Protein AF-A0AB34FYD5-F1 (afdb_monomer)

InterPro domains:
  IPR054497 Lytic polysaccharide monooxygenase AA14 [PF22810] (160-411)

Mean predicted aligned error: 16.13 Å

Foldseek 3Di:
DDPPVVVVVVLVVVQVVCVVVVHHDDSVVVVVVVVVVVVCPDVVNVVVVVVVCVVPDDDDQDPVNVVVDDLVNPPDDPVRVVVVVVCCVVPVPPVVCPPDPVVVVCVVVVVVVVSCCVNVVDDDDDDPPPPPPPPPDDPDDDDDQCLDLQFQDLVDNPLWHQQQLDFAAAAACCCQQQNVVGRSLPHGGPQPRAAEAEAQFKDKAFAASTSNQDCSHPNNPQHDQWRDSDDDDPFQFADDVVFDQSCNHPVSPPLSQQAGTLQQWQKKWKWWALDLRSVPDDQQRTWTFWIAGSDDTTRIDMAAGHNQDDWHPPSAIKMKIWWFGWHRDDGGIHIHMTGHTYPPHPHPWDFDGAAAFEQQQPPLVPTDFATHGGADPNYNYDGRYDDPPPGTNGQDVRRPHHHHGRHRRTD

Organism: NCBI:txid1247861

Solvent-accessible surface area (backbone atoms only — not comparable to full-atom values): 23026 Å² total; per-residue (Å²): 139,68,86,70,66,64,58,59,57,52,52,54,53,52,51,53,56,35,49,76,68,78,46,88,75,59,70,72,58,54,53,54,52,53,56,54,59,61,69,70,64,45,73,72,58,54,54,55,51,52,56,54,44,67,73,76,40,78,93,75,80,54,76,72,52,68,74,68,61,53,85,88,69,60,90,65,51,78,64,54,55,46,51,53,48,51,49,53,60,72,67,49,62,84,71,66,66,75,79,53,65,62,65,64,52,47,53,54,51,49,51,54,51,53,50,45,29,74,73,68,75,47,80,85,81,83,74,83,73,77,80,71,78,76,86,80,74,81,88,78,80,87,55,76,29,43,54,25,46,40,38,60,43,84,88,43,78,39,47,76,24,48,66,81,64,53,75,38,56,65,30,47,46,87,28,52,54,59,35,38,72,65,33,56,68,75,22,72,38,65,89,94,52,52,25,69,41,39,32,59,38,66,38,77,46,76,45,47,70,28,49,31,24,28,67,90,8,79,85,26,75,40,45,41,69,25,21,79,38,48,90,80,67,85,86,60,61,13,50,74,86,78,54,37,37,17,34,70,29,97,85,56,47,54,44,92,51,14,17,30,31,60,91,42,25,21,4,23,33,34,27,41,21,80,43,75,47,74,91,72,59,42,70,67,51,29,28,44,34,22,22,34,43,72,20,70,63,43,12,76,42,72,41,30,35,28,51,58,47,34,58,41,54,95,88,18,18,35,30,33,43,36,38,25,54,48,51,54,75,82,80,39,29,43,61,44,61,30,42,22,32,46,35,88,39,87,34,83,58,49,73,34,74,28,40,63,42,36,76,10,64,93,43,68,90,66,27,49,76,48,21,25,24,69,84,34,48,57,40,67,34,76,52,59,52,81,50,62,92,98,53,72,79,27,44,26,60,45,30,44,35,64,74,28,42,45,76,56,28,53,110

Radius of gyration: 25.4 Å; Cα contacts (8 Å, |Δi|>4): 748; chains: 1; bounding box: 56×54×81 Å

Nearest PDB structures (foldseek):
  5no7-assembly2_B  TM=8.628E-01  e=1.216E-22  Trametes cinnabarina
  6kxs-assembly1_P  TM=3.934E-01  e=2.647E-01  Homo sapiens
  1wkp-assembly1_A  TM=4.324E-01  e=1.587E+00  Arabidopsis thaliana

Sequence (411 aa):
MTEQDTSADNLVLLNAVLNARGVSISTARLHSLHARMQAEQSPENAAALQALIQRHFGPIIPCDVFARIKREDCGWSKYEARAYLEDFIQYFPRSYAISFPVEVWHERLIHCLLYLEQRLGVRFVWTKKDFTATAAAPPMPYRYSKDDLGGSDPNTDDQNTNLAVRPLYDLPKSKWWMQADRGCDKVPPPSGEFLELPAGKSFMTELANNRAFTSLSYGGSKTTEWQDGENRAFPWRGPGTPPGCLGDNPDKKGGELHTHSIETTGGTAWAISYETDLSKVSMDNLVVFSVRYYSPFFRETWYDVPADLPACPEEGCYCAWLWIPDGCGEPNMYMQNHRCKVTGSSSSKRLATPKAPVWCKDDPSKCVTGAKQMMAWHQAEGNNVDPPNGQTPTYNQRMGFMDGAQNDIFE

Structure (mmCIF, N/CA/C/O backbone):
data_AF-A0AB34FYD5-F1
#
_entry.id   AF-A0AB34FYD5-F1
#
loop_
_atom_site.group_PDB
_atom_site.id
_atom_site.type_symbol
_atom_site.label_atom_id
_atom_site.label_alt_id
_atom_site.label_comp_id
_atom_site.label_asym_id
_atom_site.label_entity_id
_atom_site.label_seq_id
_atom_site.pdbx_PDB_ins_code
_atom_site.Cartn_x
_atom_site.Cartn_y
_atom_site.Cartn_z
_atom_site.occupancy
_atom_site.B_iso_or_equiv
_atom_site.auth_seq_id
_atom_site.auth_comp_id
_atom_site.auth_asym_id
_atom_site.auth_atom_id
_atom_site.pdbx_PDB_model_num
ATOM 1 N N . MET A 1 1 ? -18.091 15.128 -60.074 1.00 34.25 1 MET A N 1
ATOM 2 C CA . MET A 1 1 ? -16.991 15.614 -59.219 1.00 34.25 1 MET A CA 1
ATOM 3 C C . MET A 1 1 ? -16.804 14.586 -58.129 1.00 34.25 1 MET A C 1
ATOM 5 O O . MET A 1 1 ? -17.753 14.296 -57.416 1.00 34.25 1 MET A O 1
ATOM 9 N N . THR A 1 2 ? -15.666 13.910 -58.158 1.00 26.97 2 THR A N 1
ATOM 10 C CA . THR A 1 2 ? -15.328 12.725 -57.362 1.00 26.97 2 THR A CA 1
ATOM 11 C C . THR A 1 2 ? -14.887 13.105 -55.942 1.00 26.97 2 THR A C 1
ATOM 13 O O . THR A 1 2 ? -14.356 14.191 -55.740 1.00 26.97 2 THR A O 1
ATOM 16 N N . GLU A 1 3 ? -15.066 12.188 -54.982 1.00 34.31 3 GLU A N 1
ATOM 17 C CA . GLU A 1 3 ? -14.756 12.266 -53.530 1.00 34.31 3 GLU A CA 1
ATOM 18 C C . GLU A 1 3 ? -13.337 12.739 -53.133 1.00 34.31 3 GLU A C 1
ATOM 20 O O . GLU A 1 3 ? -13.047 12.897 -51.948 1.00 34.31 3 GLU A O 1
ATOM 25 N N . GLN A 1 4 ? -12.445 12.998 -54.090 1.00 32.12 4 GLN A N 1
ATOM 26 C CA . GLN A 1 4 ? -11.102 13.517 -53.819 1.00 32.12 4 GLN A CA 1
ATOM 27 C C . GLN A 1 4 ? -11.070 15.023 -53.509 1.00 32.12 4 GLN A C 1
ATOM 29 O O . GLN A 1 4 ? -10.159 15.456 -52.808 1.00 32.12 4 GLN A O 1
ATOM 34 N N . ASP A 1 5 ? -12.061 15.813 -53.942 1.00 32.91 5 ASP A N 1
ATOM 35 C CA . ASP A 1 5 ? -12.032 17.276 -53.741 1.00 32.91 5 ASP A CA 1
ATOM 36 C C . ASP A 1 5 ? -12.323 17.707 -52.289 1.00 32.91 5 ASP A C 1
ATOM 38 O O . ASP A 1 5 ? -11.842 18.740 -51.837 1.00 32.91 5 ASP A O 1
ATOM 42 N N . THR A 1 6 ? -13.031 16.901 -51.489 1.00 40.03 6 THR A N 1
ATOM 43 C CA . THR A 1 6 ? -13.405 17.283 -50.110 1.00 40.03 6 THR A CA 1
ATOM 44 C C . THR A 1 6 ? -12.307 17.061 -49.065 1.00 40.03 6 THR A C 1
ATOM 46 O O . THR A 1 6 ? -12.408 17.564 -47.945 1.00 40.03 6 THR A O 1
ATOM 49 N N . SER A 1 7 ? -11.256 16.292 -49.374 1.00 45.84 7 SER A N 1
ATOM 50 C CA . SER A 1 7 ? -10.195 15.987 -48.399 1.00 45.84 7 SER A CA 1
ATOM 51 C C . SER A 1 7 ? -9.146 17.102 -48.316 1.00 45.84 7 SER A C 1
ATOM 53 O O . SER A 1 7 ? -8.616 17.361 -47.233 1.00 45.84 7 SER A O 1
ATOM 55 N N . ALA A 1 8 ? -8.876 17.782 -49.433 1.00 42.22 8 ALA A N 1
ATOM 56 C CA . ALA A 1 8 ? -7.938 18.898 -49.489 1.00 42.22 8 ALA A CA 1
ATOM 57 C C . ALA A 1 8 ? -8.492 20.125 -48.745 1.00 42.22 8 ALA A C 1
ATOM 59 O O . ALA A 1 8 ? -7.787 20.713 -47.924 1.00 42.22 8 ALA A O 1
ATOM 60 N N . ASP A 1 9 ? -9.777 20.434 -48.929 1.00 44.41 9 ASP A N 1
ATOM 61 C CA . ASP A 1 9 ? -10.437 21.580 -48.291 1.00 44.41 9 ASP A CA 1
ATOM 62 C C . ASP A 1 9 ? -10.517 21.449 -46.760 1.00 44.41 9 ASP A C 1
ATOM 64 O O . ASP A 1 9 ? -10.305 22.418 -46.028 1.00 44.41 9 ASP A O 1
ATOM 68 N N . ASN A 1 10 ? -10.724 20.232 -46.247 1.00 45.06 10 ASN A N 1
ATOM 69 C CA . ASN A 1 10 ? -10.756 19.970 -44.804 1.00 45.06 10 ASN A CA 1
ATOM 70 C C . ASN A 1 10 ? -9.372 20.085 -44.141 1.00 45.06 10 ASN A C 1
ATOM 72 O O . ASN A 1 10 ? -9.264 20.533 -42.997 1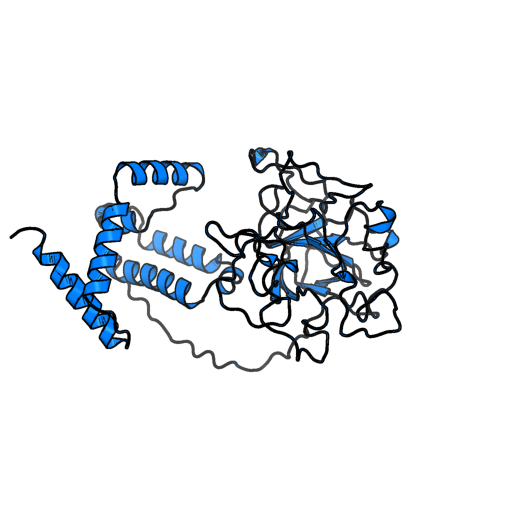.00 45.06 10 ASN A O 1
ATOM 76 N N . LEU A 1 11 ? -8.300 19.730 -44.856 1.00 45.28 11 LEU A N 1
ATOM 77 C CA . LEU A 1 11 ? -6.923 19.882 -44.376 1.00 45.28 11 LEU A CA 1
ATOM 78 C C . LEU A 1 11 ? -6.484 21.353 -44.349 1.00 45.28 11 LEU A C 1
ATOM 80 O O . LEU A 1 11 ? -5.773 21.765 -43.430 1.00 45.28 11 LEU A O 1
ATOM 84 N N . VAL A 1 12 ? -6.954 22.160 -45.305 1.00 48.34 12 VAL A N 1
ATOM 85 C CA . VAL A 1 12 ? -6.749 23.618 -45.331 1.00 48.34 12 VAL A CA 1
ATOM 86 C C . VAL A 1 12 ? -7.470 24.289 -44.157 1.00 48.34 12 VAL A C 1
ATOM 88 O O . VAL A 1 12 ? -6.876 25.123 -43.470 1.00 48.34 12 VAL A O 1
ATOM 91 N N . LEU A 1 13 ? -8.707 23.873 -43.861 1.00 45.53 13 LEU A N 1
ATOM 92 C CA . LEU A 1 13 ? -9.487 24.391 -42.734 1.00 45.53 13 LEU A CA 1
ATOM 93 C C . LEU A 1 13 ? -8.846 24.045 -41.379 1.00 45.53 13 LEU A C 1
ATOM 95 O O . LEU A 1 13 ? -8.730 24.901 -40.501 1.00 45.53 13 LEU A O 1
ATOM 99 N N . LEU A 1 14 ? -8.371 22.807 -41.221 1.00 43.72 14 LEU A N 1
ATOM 100 C CA . LEU A 1 14 ? -7.703 22.346 -40.003 1.00 43.72 14 LEU A CA 1
ATOM 101 C C . LEU A 1 14 ? -6.378 23.086 -39.767 1.00 43.72 14 LEU A C 1
ATOM 103 O O . LEU A 1 14 ? -6.086 23.499 -38.646 1.00 43.72 14 LEU A O 1
ATOM 107 N N . ASN A 1 15 ? -5.606 23.329 -40.828 1.00 45.09 15 ASN A N 1
ATOM 108 C CA . ASN A 1 15 ? -4.367 24.099 -40.746 1.00 45.09 15 ASN A CA 1
ATOM 109 C C . ASN A 1 15 ? -4.630 25.580 -40.394 1.00 45.09 15 ASN A C 1
ATOM 111 O O . ASN A 1 15 ? -3.877 26.182 -39.629 1.00 45.09 15 ASN A O 1
ATOM 115 N N . ALA A 1 16 ? -5.725 26.171 -40.884 1.00 47.16 16 ALA A N 1
ATOM 116 C CA . ALA A 1 16 ? -6.129 27.531 -40.518 1.00 47.16 16 ALA A CA 1
ATOM 117 C C . ALA A 1 16 ? -6.528 27.647 -39.032 1.00 47.16 16 ALA A C 1
ATOM 119 O O . ALA A 1 16 ? -6.150 28.609 -38.363 1.00 47.16 16 ALA A O 1
ATOM 120 N N . VAL A 1 17 ? -7.228 26.643 -38.491 1.00 42.78 17 VAL A N 1
ATOM 121 C CA . VAL A 1 17 ? -7.627 26.593 -37.072 1.00 42.78 17 VAL A CA 1
ATOM 122 C C . VAL A 1 17 ? -6.422 26.411 -36.142 1.00 42.78 17 VAL A C 1
ATOM 124 O O . VAL A 1 17 ? -6.363 27.047 -35.090 1.00 42.78 17 VAL A O 1
ATOM 127 N N . LEU A 1 18 ? -5.445 25.586 -36.527 1.00 42.12 18 LEU A N 1
ATOM 128 C CA . LEU A 1 18 ? -4.230 25.353 -35.737 1.00 42.12 18 LEU A CA 1
ATOM 129 C C . LEU A 1 18 ? -3.304 26.580 -35.729 1.00 42.12 18 LEU A C 1
ATOM 131 O O . LEU A 1 18 ? -2.821 26.975 -34.665 1.00 42.12 18 LEU A O 1
ATOM 135 N N . ASN A 1 19 ? -3.157 27.263 -36.869 1.00 45.25 19 ASN A N 1
ATOM 136 C CA . ASN A 1 19 ? -2.398 28.514 -36.947 1.00 45.25 19 ASN A CA 1
ATOM 137 C C . ASN A 1 19 ? -3.055 29.648 -36.143 1.00 45.25 19 ASN A C 1
ATOM 139 O O . ASN A 1 19 ? -2.356 30.393 -35.458 1.00 45.25 19 ASN A O 1
ATOM 143 N N . ALA A 1 20 ? -4.391 29.739 -36.134 1.00 41.22 20 ALA A N 1
ATOM 144 C CA . ALA A 1 20 ? -5.127 30.696 -35.297 1.00 41.22 20 ALA A CA 1
ATOM 145 C C . ALA A 1 20 ? -4.955 30.449 -33.783 1.00 41.22 20 ALA A C 1
ATOM 147 O O . ALA A 1 20 ? -5.287 31.314 -32.973 1.00 41.22 20 ALA A O 1
ATOM 148 N N . ARG A 1 21 ? -4.423 29.282 -33.397 1.00 37.41 21 ARG A N 1
ATOM 149 C CA . ARG A 1 21 ? -4.127 28.887 -32.012 1.00 37.41 21 ARG A CA 1
ATOM 150 C C . ARG A 1 21 ? -2.623 28.771 -31.724 1.00 37.41 21 ARG A C 1
ATOM 152 O O . ARG A 1 21 ? -2.246 28.224 -30.694 1.00 37.41 21 ARG A O 1
ATOM 159 N N . GLY A 1 22 ? -1.769 29.297 -32.607 1.00 34.38 22 GLY A N 1
ATOM 160 C CA . GLY A 1 22 ? -0.318 29.379 -32.398 1.00 34.38 22 GLY A CA 1
ATOM 161 C C . GLY A 1 22 ? 0.454 28.072 -32.617 1.00 34.38 22 GLY A C 1
ATOM 162 O O . GLY A 1 22 ? 1.620 27.991 -32.239 1.00 34.38 22 GLY A O 1
ATOM 163 N N . VAL A 1 23 ? -0.162 27.057 -33.232 1.00 36.12 23 VAL A N 1
ATOM 164 C CA . VAL A 1 23 ? 0.457 25.751 -33.500 1.00 36.12 23 VAL A CA 1
ATOM 165 C C . VAL A 1 23 ? 0.736 25.614 -34.999 1.00 36.12 23 VAL A C 1
ATOM 167 O O . VAL A 1 23 ? -0.193 25.597 -35.802 1.00 36.12 23 VAL A O 1
ATOM 170 N N . SER A 1 24 ? 2.012 25.488 -35.382 1.00 44.28 24 SER A N 1
ATOM 171 C CA . SER A 1 24 ? 2.432 25.320 -36.783 1.00 44.28 24 SER A CA 1
ATOM 172 C C . SER A 1 24 ? 2.838 23.871 -37.074 1.00 44.28 24 SER A C 1
ATOM 174 O O . SER A 1 24 ? 3.780 23.342 -36.481 1.00 44.28 24 SER A O 1
ATOM 176 N N . ILE A 1 25 ? 2.126 23.218 -37.998 1.00 47.00 25 ILE A N 1
ATOM 177 C CA . ILE A 1 25 ? 2.447 21.888 -38.538 1.00 47.00 25 ILE A CA 1
ATOM 178 C C . ILE A 1 25 ? 2.519 21.992 -40.062 1.00 47.00 25 ILE A C 1
ATOM 180 O O . ILE A 1 25 ? 1.654 22.593 -40.695 1.00 47.00 25 ILE A O 1
ATOM 184 N N . SER A 1 26 ? 3.540 21.388 -40.678 1.00 53.22 26 SER A N 1
ATOM 185 C CA . SER A 1 26 ? 3.671 21.411 -42.136 1.00 53.22 26 SER A CA 1
ATOM 186 C C . SER A 1 26 ? 2.617 20.530 -42.813 1.00 53.22 26 SER A C 1
ATOM 188 O O . SER A 1 26 ? 2.336 19.409 -42.379 1.00 53.22 26 SER A O 1
ATOM 190 N N . THR A 1 27 ? 2.076 21.004 -43.936 1.00 47.69 27 THR A N 1
ATOM 191 C CA . THR A 1 27 ? 1.059 20.295 -44.731 1.00 47.69 27 THR A CA 1
ATOM 192 C C . THR A 1 27 ? 1.522 18.889 -45.139 1.00 47.69 27 THR A C 1
ATOM 194 O O . THR A 1 27 ? 0.743 17.940 -45.112 1.00 47.69 27 THR A O 1
ATOM 197 N N . ALA A 1 28 ? 2.821 18.706 -45.404 1.00 47.41 28 ALA A N 1
ATOM 198 C CA . ALA A 1 28 ? 3.410 17.401 -45.714 1.00 47.41 28 ALA A CA 1
ATOM 199 C C . ALA A 1 28 ? 3.295 16.388 -44.553 1.00 47.41 28 ALA A C 1
ATOM 201 O O . ALA A 1 28 ? 3.091 15.194 -44.779 1.00 47.41 28 ALA A O 1
ATOM 202 N N . ARG A 1 29 ? 3.383 16.855 -43.300 1.00 46.22 29 ARG A N 1
ATOM 203 C CA . ARG A 1 29 ? 3.264 16.007 -42.105 1.00 46.22 29 ARG A CA 1
ATOM 204 C C . ARG A 1 29 ? 1.810 15.613 -41.832 1.00 46.22 29 ARG A C 1
ATOM 206 O O . ARG A 1 29 ? 1.558 14.482 -41.427 1.00 46.22 29 ARG A O 1
ATOM 213 N N . LEU A 1 30 ? 0.868 16.506 -42.134 1.00 42.97 30 LEU A N 1
ATOM 214 C CA . LEU A 1 30 ? -0.575 16.242 -42.091 1.00 42.97 30 LEU A CA 1
ATOM 215 C C . LEU A 1 30 ? -1.002 15.166 -43.105 1.00 42.97 30 LEU A C 1
ATOM 217 O O . LEU A 1 30 ? -1.727 14.240 -42.747 1.00 42.97 30 LEU A O 1
ATOM 221 N N . HIS A 1 31 ? -0.486 15.222 -44.336 1.00 44.72 31 HIS A N 1
ATOM 222 C CA . HIS A 1 31 ? -0.760 14.200 -45.356 1.00 44.72 31 HIS A CA 1
ATOM 223 C C . HIS A 1 31 ? -0.191 12.820 -44.982 1.00 44.72 31 HIS A C 1
ATOM 225 O O . HIS A 1 31 ? -0.845 11.801 -45.198 1.00 44.72 31 HIS A O 1
ATOM 231 N N . SER A 1 32 ? 1.000 12.777 -44.372 1.00 44.25 32 SER A N 1
ATOM 232 C CA . SER A 1 32 ? 1.620 11.531 -43.892 1.00 44.25 32 SER A CA 1
ATOM 233 C C . SER A 1 32 ? 0.817 10.866 -42.765 1.00 44.25 32 SER A C 1
ATOM 235 O O . SER A 1 32 ? 0.630 9.648 -42.772 1.00 44.25 32 SER A O 1
ATOM 237 N N . LEU A 1 33 ? 0.277 11.659 -41.831 1.00 41.69 33 LEU A N 1
ATOM 238 C CA . LEU A 1 33 ? -0.601 11.151 -40.772 1.00 41.69 33 LEU A CA 1
ATOM 239 C C . LEU A 1 33 ? -1.900 10.572 -41.345 1.00 41.69 33 LEU A C 1
ATOM 241 O O . LEU A 1 33 ? -2.316 9.485 -40.955 1.00 41.69 33 LEU A O 1
ATOM 245 N N . HIS A 1 34 ? -2.504 11.273 -42.308 1.00 43.03 34 HIS A N 1
ATOM 246 C CA . HIS A 1 34 ? -3.742 10.835 -42.948 1.00 43.03 34 HIS A CA 1
ATOM 247 C C . HIS A 1 34 ? -3.567 9.503 -43.696 1.00 43.03 34 HIS A C 1
ATOM 249 O O . HIS A 1 34 ? -4.394 8.604 -43.562 1.00 43.03 34 HIS A O 1
ATOM 255 N N . ALA A 1 35 ? -2.456 9.337 -44.420 1.00 46.81 35 ALA A N 1
ATOM 256 C CA . ALA A 1 35 ? -2.142 8.096 -45.128 1.00 46.81 35 ALA A CA 1
ATOM 257 C C . ALA A 1 35 ? -1.938 6.898 -44.179 1.00 46.81 35 ALA A C 1
ATOM 259 O O . ALA A 1 35 ? -2.352 5.785 -44.495 1.00 46.81 35 ALA A O 1
ATOM 260 N N . ARG A 1 36 ? -1.349 7.122 -42.994 1.00 46.72 36 ARG A N 1
ATOM 261 C CA . ARG A 1 36 ? -1.182 6.080 -41.964 1.00 46.72 36 ARG A CA 1
ATOM 262 C C . ARG A 1 36 ? -2.511 5.650 -41.348 1.00 46.72 36 ARG A C 1
ATOM 264 O O . ARG A 1 36 ? -2.742 4.459 -41.187 1.00 46.72 36 ARG A O 1
ATOM 271 N N . MET A 1 37 ? -3.405 6.603 -41.089 1.00 39.12 37 MET A N 1
ATOM 272 C CA . MET A 1 37 ? -4.732 6.312 -40.540 1.00 39.12 37 MET A CA 1
ATOM 273 C C . MET A 1 37 ? -5.608 5.501 -41.502 1.00 39.12 37 MET A C 1
ATOM 275 O O . MET A 1 37 ? -6.388 4.668 -41.054 1.00 39.12 37 MET A O 1
ATOM 279 N N . GLN A 1 38 ? -5.478 5.705 -42.817 1.00 41.97 38 GLN A N 1
ATOM 280 C CA . GLN A 1 38 ? -6.211 4.891 -43.794 1.00 41.97 38 GLN A CA 1
ATOM 281 C C . GLN A 1 38 ? -5.659 3.463 -43.916 1.00 41.97 38 GLN A C 1
ATOM 283 O O . GLN A 1 38 ? -6.426 2.535 -44.155 1.00 41.97 38 GLN A O 1
ATOM 288 N N . ALA A 1 39 ? -4.354 3.264 -43.704 1.00 44.41 39 ALA A N 1
ATOM 289 C CA . ALA A 1 39 ? -3.731 1.940 -43.748 1.00 44.41 39 ALA A CA 1
ATOM 290 C C . ALA A 1 39 ? -4.146 1.029 -42.572 1.00 44.41 39 ALA A C 1
ATOM 292 O O . ALA A 1 39 ? -4.156 -0.192 -42.717 1.00 44.41 39 ALA A O 1
ATOM 293 N N . GLU A 1 40 ? -4.525 1.603 -41.426 1.00 43.66 40 GLU A N 1
ATOM 294 C CA . GLU A 1 40 ? -4.969 0.859 -40.234 1.00 43.66 40 GLU A CA 1
ATOM 295 C C . GLU A 1 40 ? -6.457 0.447 -40.279 1.00 43.66 40 GLU A C 1
ATOM 297 O O . GLU A 1 40 ? -6.886 -0.397 -39.496 1.00 43.66 40 GLU A O 1
ATOM 302 N N . GLN A 1 41 ? -7.243 0.961 -41.234 1.00 39.62 41 GLN A N 1
ATOM 303 C CA . GLN A 1 41 ? -8.678 0.671 -41.401 1.00 39.62 41 GLN A CA 1
ATOM 304 C C . GLN A 1 41 ? -8.977 -0.565 -42.277 1.00 39.62 41 GLN A C 1
ATOM 306 O O . GLN A 1 41 ? -9.971 -0.585 -43.008 1.00 39.62 41 GLN A O 1
ATOM 311 N N . SER A 1 42 ? -8.151 -1.618 -42.233 1.00 44.38 42 SER A N 1
ATOM 312 C CA . SER A 1 42 ? -8.496 -2.857 -42.948 1.00 44.38 42 SER A CA 1
ATOM 313 C C . SER A 1 42 ? -9.754 -3.506 -42.316 1.00 44.38 42 SER A C 1
ATOM 315 O O . SER A 1 42 ? -9.832 -3.614 -41.085 1.00 44.38 42 SER A O 1
ATOM 317 N N . PRO A 1 43 ? -10.751 -3.946 -43.114 1.00 45.50 43 PRO A N 1
ATOM 318 C CA . PRO A 1 43 ? -12.009 -4.505 -42.598 1.00 45.50 43 PRO A CA 1
ATOM 319 C C . PRO A 1 43 ? -11.833 -5.736 -41.695 1.00 45.50 43 PRO A C 1
ATOM 321 O O . PRO A 1 43 ? -12.645 -5.963 -40.799 1.00 45.50 43 PRO A O 1
ATOM 324 N N . GLU A 1 44 ? -10.765 -6.511 -41.901 1.00 43.41 44 GLU A N 1
ATOM 325 C CA . GLU A 1 44 ? -10.454 -7.708 -41.109 1.00 43.41 44 GLU A CA 1
ATOM 326 C C . GLU A 1 44 ? -10.004 -7.361 -39.678 1.00 43.41 44 GLU A C 1
ATOM 328 O O . GLU A 1 44 ? -10.375 -8.053 -38.729 1.00 43.41 44 GLU A O 1
ATOM 333 N N . ASN A 1 45 ? -9.293 -6.243 -39.491 1.00 44.47 45 ASN A N 1
ATOM 334 C CA . ASN A 1 45 ? -8.819 -5.802 -38.174 1.00 44.47 45 ASN A CA 1
ATOM 335 C C . ASN A 1 45 ? -9.934 -5.160 -37.333 1.00 44.47 45 ASN A C 1
ATOM 337 O O . ASN A 1 45 ? -9.973 -5.330 -36.113 1.00 44.47 45 ASN A O 1
ATOM 341 N N . ALA A 1 46 ? -10.876 -4.470 -37.982 1.00 42.47 46 ALA A N 1
ATOM 342 C CA . ALA A 1 46 ? -12.019 -3.852 -37.313 1.00 42.47 46 ALA A CA 1
ATOM 343 C C . ALA A 1 46 ? -12.969 -4.901 -36.701 1.00 42.47 46 ALA A C 1
ATOM 345 O O . ALA A 1 46 ? -13.420 -4.741 -35.568 1.00 42.47 46 ALA A O 1
ATOM 346 N N . ALA A 1 47 ? -13.215 -6.011 -37.407 1.00 42.97 47 ALA A N 1
ATOM 347 C CA . ALA A 1 47 ? -14.082 -7.087 -36.924 1.00 42.97 47 ALA A CA 1
ATOM 348 C C . ALA A 1 47 ? -13.472 -7.856 -35.736 1.00 42.97 47 ALA A C 1
ATOM 350 O O . ALA A 1 47 ? -14.175 -8.173 -34.774 1.00 42.97 47 ALA A O 1
ATOM 351 N N . ALA A 1 48 ? -12.158 -8.109 -35.764 1.00 41.31 48 ALA A N 1
ATOM 352 C CA . ALA A 1 48 ? -11.446 -8.774 -34.672 1.00 41.31 48 ALA A CA 1
ATOM 353 C C . ALA A 1 48 ? -11.419 -7.918 -33.392 1.00 41.31 48 ALA A C 1
ATOM 355 O O . ALA A 1 48 ? -11.638 -8.432 -32.294 1.00 41.31 48 ALA A O 1
ATOM 356 N N . LEU A 1 49 ? -11.226 -6.604 -33.537 1.00 38.00 49 LEU A N 1
ATOM 357 C CA . LEU A 1 49 ? -11.253 -5.655 -32.424 1.00 38.00 49 LEU A CA 1
ATOM 358 C C . LEU A 1 49 ? -12.663 -5.514 -31.827 1.00 38.00 49 LEU A C 1
ATOM 360 O O . LEU A 1 49 ? -12.825 -5.507 -30.608 1.00 38.00 49 LEU A O 1
ATOM 364 N N . GLN A 1 50 ? -13.695 -5.480 -32.672 1.00 38.66 50 GLN A N 1
ATOM 365 C CA . GLN A 1 50 ? -15.090 -5.377 -32.239 1.00 38.66 50 GLN A CA 1
ATOM 366 C C . GLN A 1 50 ? -15.568 -6.628 -31.481 1.00 38.66 50 GLN A C 1
ATOM 368 O O . GLN A 1 50 ? -16.275 -6.505 -30.479 1.00 38.66 50 GLN A O 1
ATOM 373 N N . ALA A 1 51 ? -15.121 -7.820 -31.889 1.00 40.22 51 ALA A N 1
ATOM 374 C CA . ALA A 1 51 ? -15.387 -9.070 -31.174 1.00 40.22 51 ALA A CA 1
ATOM 375 C C . ALA A 1 51 ? -14.663 -9.145 -29.814 1.00 40.22 51 ALA A C 1
ATOM 377 O O . ALA A 1 51 ? -15.207 -9.690 -28.853 1.00 40.22 51 ALA A O 1
ATOM 378 N N . LEU A 1 52 ? -13.459 -8.571 -29.710 1.00 35.50 52 LEU A N 1
ATOM 379 C CA . LEU A 1 52 ? -12.697 -8.507 -28.459 1.00 35.50 52 LEU A CA 1
ATOM 380 C C . LEU A 1 52 ? -13.355 -7.558 -27.441 1.00 35.50 52 LEU A C 1
ATOM 382 O O . LEU A 1 52 ? -13.436 -7.872 -26.254 1.00 35.50 52 LEU A O 1
ATOM 386 N N . ILE A 1 53 ? -13.874 -6.423 -27.919 1.00 33.69 53 ILE A N 1
ATOM 387 C CA . ILE A 1 53 ? -14.529 -5.399 -27.094 1.00 33.69 53 ILE A CA 1
ATOM 388 C C . ILE A 1 53 ? -15.872 -5.905 -26.556 1.00 33.69 53 ILE A C 1
ATOM 390 O O . ILE A 1 53 ? -16.106 -5.812 -25.354 1.00 33.69 53 ILE A O 1
ATOM 394 N N . GLN A 1 54 ? -16.714 -6.522 -27.396 1.00 35.81 54 GLN A N 1
ATOM 395 C CA . GLN A 1 54 ? -18.008 -7.075 -26.959 1.00 35.81 54 GLN A CA 1
ATOM 396 C C . GLN A 1 54 ? -17.877 -8.226 -25.950 1.00 35.81 54 GLN A C 1
ATOM 398 O O . GLN A 1 54 ? -18.807 -8.485 -25.189 1.00 35.81 54 GLN A O 1
ATOM 403 N N . ARG A 1 55 ? -16.737 -8.927 -25.937 1.00 34.94 55 ARG A N 1
ATOM 404 C CA . ARG A 1 55 ? -16.491 -10.065 -25.042 1.00 34.94 55 ARG A CA 1
ATOM 405 C C . ARG A 1 55 ? -16.039 -9.652 -23.638 1.00 34.94 55 ARG A C 1
ATOM 407 O O . ARG A 1 55 ? -16.236 -10.424 -22.705 1.00 34.94 55 ARG A O 1
ATOM 414 N N . HIS A 1 56 ? -15.446 -8.467 -23.486 1.00 32.06 56 HIS A N 1
ATOM 415 C CA . HIS A 1 56 ? -14.843 -8.023 -22.222 1.00 32.06 56 HIS A CA 1
ATOM 416 C C . HIS A 1 56 ? -15.492 -6.778 -21.615 1.00 32.06 56 HIS A C 1
ATOM 418 O O . HIS A 1 56 ? -15.334 -6.538 -20.420 1.00 32.06 56 HIS A O 1
ATOM 424 N N . PHE A 1 57 ? -16.251 -6.014 -22.398 1.00 29.14 57 PHE A N 1
ATOM 425 C CA . PHE A 1 57 ? -16.875 -4.780 -21.949 1.00 29.14 57 PHE A CA 1
ATOM 426 C C . PHE A 1 57 ? -18.326 -4.737 -22.452 1.00 29.14 57 PHE A C 1
ATOM 428 O O . PHE A 1 57 ? -18.582 -4.914 -23.643 1.00 29.14 57 PHE A O 1
ATOM 435 N N . GLY A 1 58 ? -19.295 -4.505 -21.554 1.00 28.69 58 GLY A N 1
ATOM 436 C CA . GLY A 1 58 ? -20.662 -4.118 -21.952 1.00 28.69 58 GLY A CA 1
ATOM 437 C C . GLY A 1 58 ? -20.631 -2.896 -22.889 1.00 28.69 58 GLY A C 1
ATOM 438 O O . GLY A 1 58 ? -19.589 -2.253 -22.978 1.00 28.69 58 GLY A O 1
ATOM 439 N N . PRO A 1 59 ? -21.712 -2.568 -23.624 1.00 29.25 59 PRO A N 1
ATOM 440 C CA . PRO A 1 59 ? -21.629 -1.850 -24.898 1.00 29.25 59 PRO A CA 1
ATOM 441 C C . PRO A 1 59 ? -20.944 -0.479 -24.774 1.00 29.25 59 PRO A C 1
ATOM 443 O O . PRO A 1 59 ? -21.568 0.530 -24.458 1.00 29.25 59 PRO A O 1
ATOM 446 N N . ILE A 1 60 ? -19.647 -0.452 -25.079 1.00 33.41 60 ILE A N 1
ATOM 447 C CA . ILE A 1 60 ? -18.870 0.754 -25.344 1.00 33.41 60 ILE A CA 1
ATOM 448 C C . ILE A 1 60 ? -19.097 1.071 -26.819 1.00 33.41 60 ILE A C 1
ATOM 450 O O . ILE A 1 60 ? -18.720 0.284 -27.686 1.00 33.41 60 ILE A O 1
ATOM 454 N N . ILE A 1 61 ? -19.750 2.196 -27.107 1.00 32.22 61 ILE A N 1
ATOM 455 C CA . ILE A 1 61 ? -19.984 2.668 -28.475 1.00 32.22 61 ILE A CA 1
ATOM 456 C C . ILE A 1 61 ? -18.714 3.402 -28.947 1.00 32.22 61 ILE A C 1
ATOM 458 O O . ILE A 1 61 ? -18.371 4.433 -28.365 1.00 32.22 61 ILE A O 1
ATOM 462 N N . PRO A 1 62 ? -17.999 2.909 -29.974 1.00 31.83 62 PRO A N 1
ATOM 463 C CA . PRO A 1 62 ? -16.812 3.571 -30.515 1.00 31.83 62 PRO A CA 1
ATOM 464 C C . PRO A 1 62 ? -17.119 4.973 -31.084 1.00 31.83 62 PRO A C 1
ATOM 466 O O . PRO A 1 62 ? -18.202 5.213 -31.623 1.00 31.83 62 PRO A O 1
ATOM 469 N N . CYS A 1 63 ? -16.171 5.915 -31.008 1.00 34.16 63 CYS A N 1
ATOM 470 C CA . CYS A 1 63 ? -16.340 7.301 -31.491 1.00 34.16 63 CYS A CA 1
ATOM 471 C C . CYS A 1 63 ? -16.673 7.403 -32.996 1.00 34.16 63 CYS A C 1
ATOM 473 O O . CYS A 1 63 ? -17.326 8.343 -33.442 1.00 34.16 63 CYS A O 1
ATOM 475 N N . ASP A 1 64 ? -16.256 6.421 -33.785 1.00 35.16 64 ASP A N 1
ATOM 476 C CA . ASP A 1 64 ? -16.550 6.250 -35.208 1.00 35.16 64 ASP A CA 1
ATOM 477 C C . ASP A 1 64 ? -17.970 5.717 -35.476 1.00 35.16 64 ASP A C 1
ATOM 479 O O . ASP A 1 64 ? -18.530 5.970 -36.547 1.00 35.16 64 ASP A O 1
ATOM 483 N N . VAL A 1 65 ? -18.609 5.086 -34.483 1.00 33.66 65 VAL A N 1
ATOM 484 C CA . VAL A 1 65 ? -20.040 4.747 -34.518 1.00 33.66 65 VAL A CA 1
ATOM 485 C C . VAL A 1 65 ? -20.896 6.000 -34.284 1.00 33.66 65 VAL A C 1
ATOM 487 O O . VAL A 1 65 ? -21.875 6.204 -35.001 1.00 33.66 65 VAL A O 1
ATOM 490 N N . PHE A 1 66 ? -20.477 6.930 -33.414 1.00 34.22 66 PHE A N 1
ATOM 491 C CA . PHE A 1 66 ? -21.157 8.229 -33.224 1.00 34.22 66 PHE A CA 1
ATOM 492 C C . PHE A 1 66 ? -21.177 9.120 -34.477 1.00 34.22 66 PHE A C 1
ATOM 494 O O . PHE A 1 66 ? -22.076 9.953 -34.633 1.00 34.22 66 PHE A O 1
ATOM 501 N N . ALA A 1 67 ? -20.216 8.941 -35.386 1.00 35.81 67 ALA A N 1
ATOM 502 C CA . ALA A 1 67 ? -20.172 9.651 -36.663 1.00 35.81 67 ALA A CA 1
ATOM 503 C C . ALA A 1 67 ? -21.169 9.097 -37.704 1.00 35.81 67 ALA A C 1
ATOM 505 O O . ALA A 1 67 ? -21.475 9.787 -38.676 1.00 35.81 67 ALA A O 1
ATOM 506 N N . ARG A 1 68 ? -21.684 7.872 -37.507 1.00 35.94 68 ARG A N 1
ATOM 507 C CA . ARG A 1 68 ? -22.555 7.159 -38.463 1.00 35.94 68 ARG A CA 1
ATOM 508 C C . ARG A 1 68 ? -24.021 7.048 -38.028 1.00 35.94 68 ARG A C 1
ATOM 510 O O . ARG A 1 68 ? -24.859 6.726 -38.865 1.00 35.94 68 ARG A O 1
ATOM 517 N N . ILE A 1 69 ? -24.338 7.337 -36.766 1.00 35.06 69 ILE A N 1
ATOM 518 C CA . ILE A 1 69 ? -25.713 7.346 -36.238 1.00 35.06 69 ILE A CA 1
ATOM 519 C C . ILE A 1 69 ? -26.464 8.567 -36.796 1.00 35.06 69 ILE A C 1
ATOM 521 O O . ILE A 1 69 ? -26.059 9.716 -36.583 1.00 35.06 69 ILE A O 1
ATOM 525 N N . LYS A 1 70 ? -27.559 8.337 -37.531 1.00 39.19 70 LYS A N 1
ATOM 526 C CA . LYS A 1 70 ? -28.439 9.415 -38.003 1.00 39.19 70 LYS A CA 1
ATOM 527 C C . LYS A 1 70 ? -29.368 9.854 -36.870 1.00 39.19 70 LYS A C 1
ATOM 529 O O . LYS A 1 70 ? -29.615 9.118 -35.922 1.00 39.19 70 LYS A O 1
ATOM 534 N N . ARG A 1 71 ? -29.903 11.078 -36.958 1.00 37.59 71 ARG A N 1
ATOM 535 C CA . ARG A 1 71 ? -30.766 11.688 -35.921 1.00 37.59 71 ARG A CA 1
ATOM 536 C C . ARG A 1 71 ? -31.982 10.822 -35.562 1.00 37.59 71 ARG A C 1
ATOM 538 O O . ARG A 1 71 ? -32.470 10.905 -34.443 1.00 37.59 71 ARG A O 1
ATOM 545 N N . GLU A 1 72 ? -32.446 10.021 -36.511 1.00 40.97 72 GLU A N 1
ATOM 546 C CA . GLU A 1 72 ? -33.577 9.103 -36.372 1.00 40.97 72 GLU A CA 1
ATOM 547 C C . GLU A 1 72 ? -33.250 7.769 -35.671 1.00 40.97 72 GLU A C 1
ATOM 549 O O . GLU A 1 72 ? -34.176 7.081 -35.254 1.00 40.97 72 GLU A O 1
ATOM 554 N N . ASP A 1 73 ? -31.970 7.447 -35.448 1.00 39.88 73 ASP A N 1
ATOM 555 C CA . ASP A 1 73 ? -31.526 6.188 -34.822 1.00 39.88 73 ASP A CA 1
ATOM 556 C C . ASP A 1 73 ? -31.230 6.325 -33.309 1.00 39.88 73 ASP A C 1
ATOM 558 O O . ASP A 1 73 ? -31.001 5.334 -32.613 1.00 39.88 73 ASP A O 1
ATOM 562 N N . CYS A 1 74 ? -31.245 7.548 -32.765 1.00 40.84 74 CYS A N 1
ATOM 563 C CA . CYS A 1 74 ? -31.119 7.794 -31.325 1.00 40.84 74 CYS A CA 1
ATOM 564 C C . CYS A 1 74 ? -32.485 7.643 -30.641 1.00 40.84 74 CYS A C 1
ATOM 566 O O . CYS A 1 74 ? -33.269 8.587 -30.588 1.00 40.84 74 CYS A O 1
ATOM 568 N N . GLY A 1 75 ? -32.753 6.469 -30.066 1.00 39.16 75 GLY A N 1
ATOM 569 C CA . GLY A 1 75 ? -33.993 6.179 -29.331 1.00 39.16 75 GLY A CA 1
ATOM 570 C C . GLY A 1 75 ? -34.132 6.862 -27.964 1.00 39.16 75 GLY A C 1
ATOM 571 O O . GLY A 1 75 ? -35.064 6.546 -27.235 1.00 39.16 75 GLY A O 1
ATOM 572 N N . TRP A 1 76 ? -33.209 7.750 -27.581 1.00 36.66 76 TRP A N 1
ATOM 573 C CA . TRP A 1 76 ? -33.236 8.429 -26.284 1.00 36.66 76 TRP A CA 1
ATOM 574 C C . TRP A 1 76 ? -33.912 9.790 -26.415 1.00 36.66 76 TRP A C 1
ATOM 576 O O . TRP A 1 76 ? -33.511 10.639 -27.215 1.00 36.66 76 TRP A O 1
ATOM 586 N N . SER A 1 77 ? -34.921 10.030 -25.587 1.00 44.47 77 SER A N 1
ATOM 587 C CA . SER A 1 77 ? -35.510 11.350 -25.428 1.00 44.47 77 SER A CA 1
ATOM 588 C C . SER A 1 77 ? -34.508 12.326 -24.801 1.00 44.47 77 SER A C 1
ATOM 590 O O . SER A 1 77 ? -33.570 11.957 -24.090 1.00 44.47 77 SER A O 1
ATOM 592 N N . LYS A 1 78 ? -34.745 13.628 -25.004 1.00 41.34 78 LYS A N 1
ATOM 593 C CA . LYS A 1 78 ? -33.960 14.709 -24.381 1.00 41.34 78 LYS A CA 1
ATOM 594 C C . LYS A 1 78 ? -33.895 14.590 -22.849 1.00 41.34 78 LYS A C 1
ATOM 596 O O . LYS A 1 78 ? -32.935 15.060 -22.247 1.00 41.34 78 LYS A O 1
ATOM 601 N N . TYR A 1 79 ? -34.911 13.988 -22.230 1.00 42.69 79 TYR A N 1
ATOM 602 C CA . TYR A 1 79 ? -34.971 13.773 -20.786 1.00 42.69 79 TYR A CA 1
ATOM 603 C C . TYR A 1 79 ? -34.084 12.605 -20.339 1.00 42.69 79 TYR A C 1
ATOM 605 O O . TYR A 1 79 ? -33.380 12.738 -19.346 1.00 42.69 79 TYR A O 1
ATOM 613 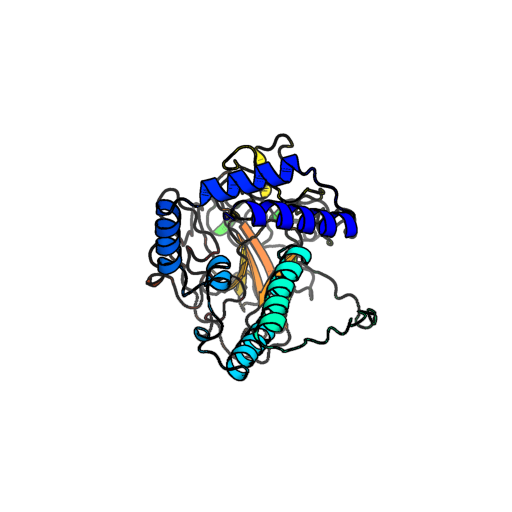N N . GLU A 1 80 ? -34.045 11.511 -21.100 1.00 42.94 80 GLU A N 1
ATOM 614 C CA . GLU A 1 80 ? -33.214 10.335 -20.796 1.00 42.94 80 GLU A CA 1
ATOM 615 C C . GLU A 1 80 ? -31.723 10.628 -20.983 1.00 42.94 80 GLU A C 1
ATOM 617 O O . GLU A 1 80 ? -30.916 10.290 -20.123 1.00 42.94 80 GLU A O 1
ATOM 622 N N . ALA A 1 81 ? -31.355 11.354 -22.044 1.00 42.84 81 ALA A N 1
ATOM 623 C CA . ALA A 1 81 ? -29.972 11.790 -22.245 1.00 42.84 81 ALA A CA 1
ATOM 624 C C . ALA A 1 81 ? -29.498 12.745 -21.136 1.00 42.84 81 ALA A C 1
ATOM 626 O O . ALA A 1 81 ? -28.348 12.683 -20.702 1.00 42.84 81 ALA A O 1
ATOM 627 N N . ARG A 1 82 ? -30.392 13.620 -20.655 1.00 43.34 82 ARG A N 1
ATOM 628 C CA . ARG A 1 82 ? -30.104 14.534 -19.548 1.00 43.34 82 ARG A CA 1
ATOM 629 C C . ARG A 1 82 ? -29.966 13.792 -18.221 1.00 43.34 82 ARG A C 1
ATOM 631 O O . ARG A 1 82 ? -29.005 14.056 -17.513 1.00 43.34 82 ARG A O 1
ATOM 638 N N . ALA A 1 83 ? -30.870 12.862 -17.919 1.00 45.47 83 ALA A N 1
ATOM 639 C CA . ALA A 1 83 ? -30.803 12.049 -16.709 1.00 45.47 83 ALA A CA 1
ATOM 640 C C . ALA A 1 83 ? -29.529 11.194 -16.682 1.00 45.47 83 ALA A C 1
ATOM 642 O O . ALA A 1 83 ? -28.843 11.180 -15.672 1.00 45.47 83 ALA A O 1
ATOM 643 N N . TYR A 1 84 ? -29.150 10.579 -17.808 1.00 45.16 84 TYR A N 1
ATOM 644 C CA . TYR A 1 84 ? -27.897 9.830 -17.925 1.00 45.16 84 TYR A CA 1
ATOM 645 C C . TYR A 1 84 ? -26.660 10.712 -17.696 1.00 45.16 84 TYR A C 1
ATOM 647 O O . TYR A 1 84 ? -25.726 10.291 -17.029 1.00 45.16 84 TYR A O 1
ATOM 655 N N . LEU A 1 85 ? -26.645 11.947 -18.211 1.00 43.88 85 LEU A N 1
ATOM 656 C CA . LEU A 1 85 ? -25.542 12.891 -17.985 1.00 43.88 85 LEU A CA 1
ATOM 657 C C . LEU A 1 85 ? -25.500 13.420 -16.549 1.00 43.88 85 LEU A C 1
ATOM 659 O O . LEU A 1 85 ? -24.416 13.564 -15.996 1.00 43.88 85 LEU A O 1
ATOM 663 N N . GLU A 1 86 ? -26.652 13.724 -15.954 1.00 44.09 86 GLU A N 1
ATOM 664 C CA . GLU A 1 86 ? -26.743 14.163 -14.559 1.00 44.09 86 GLU A CA 1
ATOM 665 C C . GLU A 1 86 ? -26.304 13.034 -13.612 1.00 44.09 86 GLU A C 1
ATOM 667 O O . GLU A 1 86 ? -25.503 13.293 -12.719 1.00 44.09 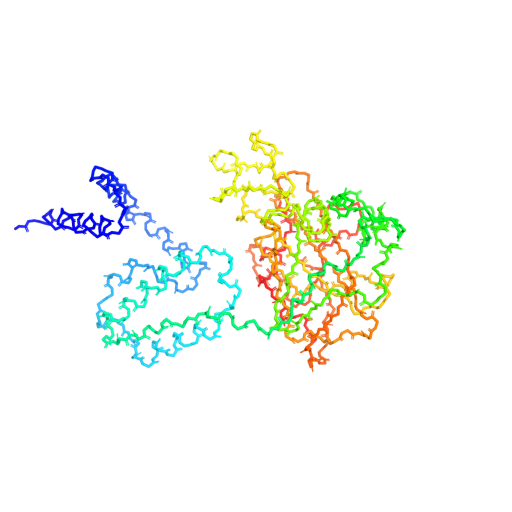86 GLU A O 1
ATOM 672 N N . ASP A 1 87 ? -26.692 11.785 -13.883 1.00 43.28 87 ASP A N 1
ATOM 673 C CA . ASP A 1 87 ? -26.250 10.587 -13.156 1.00 43.28 87 ASP A CA 1
ATOM 674 C C . ASP A 1 87 ? -24.745 10.325 -13.360 1.00 43.28 87 ASP A C 1
ATOM 676 O O . ASP A 1 87 ? -23.995 10.152 -12.400 1.00 43.28 87 ASP A O 1
ATOM 680 N N . PHE A 1 88 ? -24.253 10.431 -14.600 1.00 42.28 88 PHE A N 1
ATOM 681 C CA . PHE A 1 88 ? -22.831 10.293 -14.930 1.00 42.28 88 PHE A CA 1
ATOM 682 C C . PHE A 1 88 ? -21.961 11.359 -14.252 1.00 42.28 88 PHE A C 1
ATOM 684 O O . PHE A 1 88 ? -20.860 11.048 -13.817 1.00 42.28 88 PHE A O 1
ATOM 691 N N . ILE A 1 89 ? -22.441 12.603 -14.130 1.00 44.38 89 ILE A N 1
ATOM 692 C CA . ILE A 1 89 ? -21.740 13.707 -13.451 1.00 44.38 89 ILE A CA 1
ATOM 693 C C . ILE A 1 89 ? -21.838 13.577 -11.923 1.00 44.38 89 ILE A C 1
ATOM 695 O O . ILE A 1 89 ? -20.879 13.898 -11.221 1.00 44.38 89 ILE A O 1
ATOM 699 N N . GLN A 1 90 ? -22.976 13.121 -11.395 1.00 38.38 90 GLN A N 1
ATOM 700 C CA . GLN A 1 90 ? -23.232 13.010 -9.956 1.00 38.38 90 GLN A CA 1
ATOM 701 C C . GLN A 1 90 ? -22.533 11.797 -9.323 1.00 38.38 90 GLN A C 1
ATOM 703 O O . GLN A 1 90 ? -22.098 11.887 -8.174 1.00 38.38 90 GLN A O 1
ATOM 708 N N . TYR A 1 91 ? -22.365 10.710 -10.081 1.00 37.12 91 TYR A N 1
ATOM 709 C CA . TYR A 1 91 ? -21.633 9.507 -9.674 1.00 37.12 91 TYR A CA 1
ATOM 710 C C . TYR A 1 91 ? -20.203 9.440 -10.216 1.00 37.12 91 TYR A C 1
ATOM 712 O O . TYR A 1 91 ? -19.501 8.475 -9.916 1.00 37.12 91 TYR A O 1
ATOM 720 N N . PHE A 1 92 ? -19.734 10.458 -10.953 1.00 37.38 92 PHE A N 1
ATOM 721 C CA . PHE A 1 92 ? -18.322 10.544 -11.316 1.00 37.38 92 PHE A CA 1
ATOM 722 C C . PHE A 1 92 ? -17.495 10.717 -10.036 1.00 37.38 92 PHE A C 1
ATOM 724 O O . PHE A 1 92 ? -17.621 11.744 -9.354 1.00 37.38 92 PHE A O 1
ATOM 731 N N . PRO A 1 93 ? -16.638 9.751 -9.670 1.00 37.03 93 PRO A N 1
ATOM 732 C CA . PRO A 1 93 ? -15.801 9.902 -8.499 1.00 37.03 93 PRO A CA 1
ATOM 733 C C . PRO A 1 93 ? -14.883 11.105 -8.714 1.00 37.03 93 PRO A C 1
ATOM 735 O O . PRO A 1 93 ? -14.187 11.198 -9.729 1.00 37.03 93 PRO A O 1
ATOM 738 N N . ARG A 1 94 ? -14.821 12.016 -7.736 1.00 36.19 94 ARG A N 1
ATOM 739 C CA . ARG A 1 94 ? -13.843 13.123 -7.719 1.00 36.19 94 ARG A CA 1
ATOM 740 C C . ARG A 1 94 ? -12.383 12.638 -7.873 1.00 36.19 94 ARG A C 1
ATOM 742 O O . ARG A 1 94 ? -11.513 13.453 -8.151 1.00 36.19 94 ARG A O 1
ATOM 749 N N . SER A 1 95 ? -12.128 11.332 -7.741 1.00 37.91 95 SER A N 1
ATOM 750 C CA . SER A 1 95 ? -10.840 10.648 -7.891 1.00 37.91 95 SER A CA 1
ATOM 751 C C . SER A 1 95 ? -10.367 10.407 -9.336 1.00 37.91 95 SER A C 1
ATOM 753 O O . SER A 1 95 ? -9.176 10.178 -9.530 1.00 37.91 95 SER A O 1
ATOM 755 N N . TYR A 1 96 ? -11.221 10.522 -10.364 1.00 35.16 96 TYR A N 1
ATOM 756 C CA . TYR A 1 96 ? -10.787 10.356 -11.768 1.00 35.16 96 TYR A CA 1
ATOM 757 C C . TYR A 1 96 ? -10.140 11.611 -12.380 1.00 35.16 96 TYR A C 1
ATOM 759 O O . TYR A 1 96 ? -9.457 11.523 -13.398 1.00 35.16 96 TYR A O 1
ATOM 767 N N . ALA A 1 97 ? -10.325 12.783 -11.765 1.00 35.22 97 ALA A N 1
ATOM 768 C CA . ALA A 1 97 ? -9.798 14.053 -12.273 1.00 35.22 97 ALA A CA 1
ATOM 769 C C . ALA A 1 97 ? -8.292 14.261 -12.009 1.00 35.22 97 ALA A C 1
ATOM 771 O O . ALA A 1 97 ? -7.724 15.226 -12.512 1.00 35.22 97 ALA A O 1
ATOM 772 N N . ILE A 1 98 ? -7.652 13.390 -11.219 1.00 36.38 98 ILE A N 1
ATOM 773 C CA . ILE A 1 98 ? -6.267 13.574 -10.747 1.00 36.38 98 ILE A CA 1
ATOM 774 C C . ILE A 1 98 ? -5.287 12.616 -11.457 1.00 36.38 98 ILE A C 1
ATOM 776 O O . ILE A 1 98 ? -4.086 12.848 -11.463 1.00 36.38 98 ILE A O 1
ATOM 780 N N . SER A 1 99 ? -5.776 11.557 -12.107 1.00 36.41 99 SER A N 1
ATOM 781 C CA . SER A 1 99 ? -4.959 10.436 -12.609 1.00 36.41 99 SER A CA 1
ATOM 782 C C . SER A 1 99 ? -4.648 10.481 -14.117 1.00 36.41 99 SER A C 1
ATOM 784 O O . SER A 1 99 ? -4.115 9.528 -14.678 1.00 36.41 99 SER A O 1
ATOM 786 N N . PHE A 1 100 ? -4.946 11.596 -14.784 1.00 33.84 100 PHE A N 1
ATOM 787 C CA . PHE A 1 100 ? -4.654 11.870 -16.198 1.00 33.84 100 PHE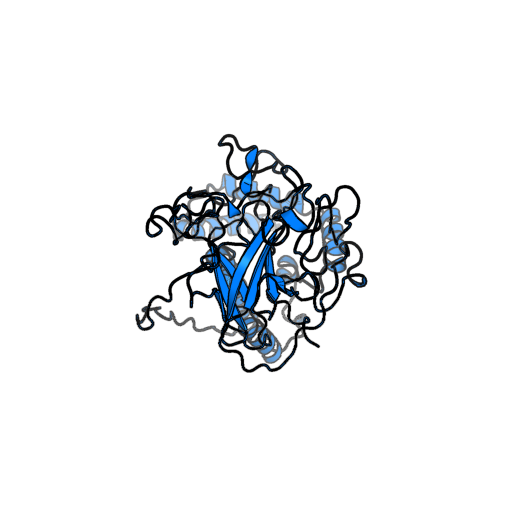 A CA 1
ATOM 788 C C . PHE A 1 100 ? -4.545 13.391 -16.397 1.00 33.84 100 PHE A C 1
ATOM 790 O O . PHE A 1 100 ? -5.182 14.125 -15.638 1.00 33.84 100 PHE A O 1
ATOM 797 N N . PRO A 1 101 ? -3.834 13.891 -17.429 1.00 37.44 101 PRO A N 1
ATOM 798 C CA . PRO A 1 101 ? -3.764 15.326 -17.689 1.00 37.44 101 PRO A CA 1
ATOM 799 C C . PRO A 1 101 ? -5.175 15.901 -17.846 1.00 37.44 101 PRO A C 1
ATOM 801 O O . PRO A 1 101 ? -5.962 15.428 -18.677 1.00 37.44 101 PRO A O 1
ATOM 804 N N . VAL A 1 102 ? -5.497 16.908 -17.032 1.00 37.47 102 VAL A N 1
ATOM 805 C CA . VAL A 1 102 ? -6.788 17.612 -17.008 1.00 37.47 102 VAL A CA 1
ATOM 806 C C . VAL A 1 102 ? -7.176 18.091 -18.412 1.00 37.47 102 VAL A C 1
ATOM 808 O O . VAL A 1 102 ? -8.360 18.137 -18.744 1.00 37.47 102 VAL A O 1
ATOM 811 N N . GLU A 1 103 ? -6.192 18.374 -19.262 1.00 33.47 103 GLU A N 1
ATOM 812 C CA . GLU A 1 103 ? -6.338 18.797 -20.651 1.00 33.47 103 GLU A CA 1
ATOM 813 C C . GLU A 1 103 ? -6.950 17.708 -21.549 1.00 33.47 103 GLU A C 1
ATOM 815 O O . GLU A 1 103 ? -7.843 18.002 -22.341 1.00 33.47 103 GLU A O 1
ATOM 820 N N . VAL A 1 104 ? -6.557 16.438 -21.393 1.00 35.81 104 VAL A N 1
ATOM 821 C CA . VAL A 1 104 ? -7.042 15.330 -22.244 1.00 35.81 104 VAL A CA 1
ATOM 822 C C . VAL A 1 104 ? -8.497 14.974 -21.916 1.00 35.81 104 VAL A C 1
ATOM 824 O O . VAL A 1 104 ? -9.279 14.626 -22.806 1.00 35.81 104 VAL A O 1
ATOM 827 N N . TRP A 1 105 ? -8.895 15.104 -20.647 1.00 44.72 105 TRP A N 1
ATOM 828 C CA . TRP A 1 105 ? -10.286 14.915 -20.224 1.00 44.72 105 TRP A CA 1
ATOM 829 C C . TRP A 1 105 ? -11.171 16.106 -20.561 1.00 44.72 105 TRP A C 1
ATOM 831 O O . TRP A 1 105 ? -12.298 15.897 -21.012 1.00 44.72 105 TRP A O 1
ATOM 841 N N . HIS A 1 106 ? -10.664 17.334 -20.413 1.00 41.81 106 HIS A N 1
ATOM 842 C CA . HIS A 1 106 ? -11.380 18.519 -20.872 1.00 41.81 106 HIS A CA 1
ATOM 843 C C . HIS A 1 106 ? -11.642 18.445 -22.372 1.00 41.81 106 HIS A C 1
ATOM 845 O O . HIS A 1 106 ? -12.775 18.668 -22.772 1.00 41.81 106 HIS A O 1
ATOM 851 N N . GLU A 1 107 ? -10.672 18.051 -23.200 1.00 42.53 107 GLU A N 1
ATOM 852 C CA . GLU A 1 107 ? -10.899 17.923 -24.645 1.00 42.53 107 GLU A CA 1
ATOM 853 C C . GLU A 1 107 ? -11.959 16.865 -24.990 1.00 42.53 107 GLU A C 1
ATOM 855 O O . GLU A 1 107 ? -12.849 17.129 -25.800 1.00 42.53 107 GLU A O 1
ATOM 860 N N . ARG A 1 108 ? -11.940 15.695 -24.336 1.00 47.06 108 ARG A N 1
ATOM 861 C CA . ARG A 1 108 ? -12.933 14.629 -24.578 1.00 47.06 108 ARG A CA 1
ATOM 862 C C . ARG A 1 108 ? -14.334 14.999 -24.088 1.00 47.06 108 ARG A C 1
ATOM 864 O O . ARG A 1 108 ? -15.310 14.763 -24.799 1.00 47.06 108 ARG A O 1
ATOM 871 N N . LEU A 1 109 ? -14.439 15.612 -22.910 1.00 50.88 109 LEU A N 1
ATOM 872 C CA . LEU A 1 109 ? -15.707 16.079 -22.349 1.00 50.88 109 LEU A CA 1
ATOM 873 C C . LEU A 1 109 ? -16.273 17.256 -23.159 1.00 50.88 109 LEU A C 1
ATOM 875 O O . LEU A 1 109 ? -17.463 17.270 -23.463 1.00 50.88 109 LEU A O 1
ATOM 879 N N . ILE A 1 110 ? -15.424 18.200 -23.579 1.00 48.06 110 ILE A N 1
ATOM 880 C CA . ILE A 1 110 ? -15.794 19.317 -24.459 1.00 48.06 110 ILE A CA 1
ATOM 881 C C . ILE A 1 110 ? -16.271 18.788 -25.814 1.00 48.06 110 ILE A C 1
ATOM 883 O O . ILE A 1 110 ? -17.294 19.252 -26.306 1.00 48.06 110 ILE A O 1
ATOM 887 N N . HIS A 1 111 ? -15.612 17.786 -26.404 1.00 49.34 111 HIS A N 1
ATOM 888 C CA . HIS A 1 111 ? -16.063 17.184 -27.664 1.00 49.34 111 HIS A CA 1
ATOM 889 C C . HIS A 1 111 ? -17.414 16.467 -27.531 1.00 49.34 111 HIS A C 1
ATOM 891 O O . HIS A 1 111 ? -18.279 16.654 -28.388 1.00 49.34 111 HIS A O 1
ATOM 897 N N . CYS A 1 112 ? -17.642 15.719 -26.446 1.00 49.59 112 CYS A N 1
ATOM 898 C CA . CYS A 1 112 ? -18.952 15.123 -26.161 1.00 49.59 112 CYS A CA 1
ATOM 899 C C . CYS A 1 112 ? -20.042 16.189 -25.975 1.00 49.59 112 CYS A C 1
ATOM 901 O O . CYS A 1 112 ? -21.131 16.067 -26.533 1.00 49.59 112 CYS A O 1
ATOM 903 N N . LEU A 1 113 ? -19.756 17.259 -25.229 1.00 49.38 113 LEU A N 1
ATOM 904 C CA . LEU A 1 113 ? -20.730 18.315 -24.949 1.00 49.38 113 LEU A CA 1
ATOM 905 C C . LEU A 1 113 ? -21.034 19.167 -26.190 1.00 49.38 113 LEU A C 1
ATOM 907 O O . LEU A 1 113 ? -22.204 19.423 -26.461 1.00 49.38 113 LEU A O 1
ATOM 911 N N . LEU A 1 114 ? -20.031 19.513 -27.004 1.00 48.44 114 LEU A N 1
ATOM 912 C CA . LEU A 1 114 ? -20.219 20.206 -28.288 1.00 48.44 114 LEU A CA 1
ATOM 913 C C . LEU A 1 114 ? -21.020 19.359 -29.290 1.00 48.44 114 LEU A C 1
ATOM 915 O O . LEU A 1 114 ? -21.884 19.888 -29.990 1.00 48.44 114 LEU A O 1
ATOM 919 N N . TYR A 1 115 ? -20.787 18.042 -29.333 1.00 53.50 115 TYR A N 1
ATOM 920 C CA . TYR A 1 115 ? -21.585 17.121 -30.149 1.00 53.50 115 TYR A CA 1
ATOM 921 C C . TYR A 1 115 ? -23.060 17.118 -29.716 1.00 53.50 115 TYR A C 1
ATOM 923 O O . TYR A 1 115 ? -23.962 17.176 -30.557 1.00 53.50 115 TYR A O 1
ATOM 931 N N . LEU A 1 116 ? -23.320 17.121 -28.406 1.00 51.94 116 LEU A N 1
ATOM 932 C CA . LEU A 1 116 ? -24.675 17.182 -27.855 1.00 51.94 116 LEU A CA 1
ATOM 933 C C . LEU A 1 116 ? -25.362 18.528 -28.135 1.00 51.94 116 LEU A C 1
ATOM 935 O O . LEU A 1 116 ? -26.542 18.525 -28.489 1.00 51.94 116 LEU A O 1
ATOM 939 N N . GLU A 1 117 ? -24.655 19.663 -28.063 1.00 52.69 117 GLU A N 1
ATOM 940 C CA . GLU A 1 117 ? -25.214 20.970 -28.452 1.00 52.69 117 GLU A CA 1
ATOM 941 C C . GLU A 1 117 ? -25.658 20.982 -29.917 1.00 52.69 117 GLU A C 1
ATOM 943 O O . GLU A 1 117 ? -26.772 21.403 -30.245 1.00 52.69 117 GLU A O 1
ATOM 948 N N . GLN A 1 118 ? -24.803 20.457 -30.798 1.00 50.97 118 GLN A N 1
ATOM 949 C CA . GLN A 1 118 ? -25.023 20.465 -32.240 1.00 50.97 118 GLN A CA 1
ATOM 950 C C . GLN A 1 118 ? -26.157 19.520 -32.668 1.00 50.97 118 GLN A C 1
ATOM 952 O O . GLN A 1 118 ? -26.857 19.794 -33.645 1.00 50.97 118 GLN A O 1
ATOM 957 N N . ARG A 1 119 ? -26.369 18.413 -31.941 1.00 49.94 119 ARG A N 1
ATOM 958 C CA . ARG A 1 119 ? -27.376 17.390 -32.277 1.00 49.94 119 ARG A CA 1
ATOM 959 C C . ARG A 1 119 ? -28.718 17.575 -31.574 1.00 49.94 119 ARG A C 1
ATOM 961 O O . ARG A 1 119 ? -29.752 17.270 -32.171 1.00 49.94 119 ARG A O 1
ATOM 968 N N . LEU A 1 120 ? -28.724 18.082 -30.341 1.00 45.06 120 LEU A N 1
ATOM 969 C CA . LEU A 1 120 ? -29.935 18.223 -29.523 1.00 45.06 120 LEU A CA 1
ATOM 970 C C . LEU A 1 120 ? -30.476 19.663 -29.476 1.00 45.06 120 LEU A C 1
ATOM 972 O O . LEU A 1 120 ? -31.537 19.895 -28.892 1.00 45.06 120 LEU A O 1
ATOM 976 N N . GLY A 1 121 ? -29.777 20.628 -30.087 1.00 42.59 121 GLY A N 1
ATOM 977 C CA . GLY A 1 121 ? -30.195 22.034 -30.130 1.00 42.59 121 GLY A CA 1
ATOM 978 C C . GLY A 1 121 ? -30.254 22.692 -28.748 1.00 42.59 121 GLY A C 1
ATOM 979 O O . GLY A 1 121 ? -30.997 23.651 -28.543 1.00 42.59 121 GLY A O 1
ATOM 980 N N . VAL A 1 122 ? -29.522 22.142 -27.778 1.00 41.50 122 VAL A N 1
ATOM 981 C CA . VAL A 1 122 ? -29.338 22.719 -26.442 1.00 41.50 122 VAL A CA 1
ATOM 982 C C . VAL A 1 122 ? -28.067 23.558 -26.459 1.00 41.50 122 VAL A C 1
ATOM 984 O O . VAL A 1 122 ? -27.109 23.204 -27.132 1.00 41.50 122 VAL A O 1
ATOM 987 N N . ARG A 1 123 ? -28.061 24.677 -25.736 1.00 38.75 123 ARG A N 1
ATOM 988 C CA . ARG A 1 123 ? -26.885 25.538 -25.581 1.00 38.75 123 ARG A CA 1
ATOM 989 C C . ARG A 1 123 ? -26.478 25.483 -24.116 1.00 38.75 123 ARG A C 1
ATOM 991 O O . ARG A 1 123 ? -27.247 25.931 -23.264 1.00 38.75 123 ARG A O 1
ATOM 998 N N . PHE A 1 124 ? -25.329 24.899 -23.812 1.00 41.72 124 PHE A N 1
ATOM 999 C CA . PHE A 1 124 ? -24.764 24.920 -22.474 1.00 41.72 124 PHE A CA 1
ATOM 1000 C C . PHE A 1 124 ? -24.155 26.305 -22.236 1.00 41.72 124 PHE A C 1
ATOM 1002 O O . PHE A 1 124 ? -23.381 26.831 -23.036 1.00 41.72 124 PHE A O 1
ATOM 1009 N N . VAL A 1 125 ? -24.557 26.949 -21.140 1.00 35.84 125 VAL A N 1
ATOM 1010 C CA . VAL A 1 125 ? -23.993 28.237 -20.729 1.00 35.84 125 VAL A CA 1
ATOM 1011 C C . VAL A 1 125 ? -22.824 27.950 -19.803 1.00 35.84 125 VAL A C 1
ATOM 1013 O O . VAL A 1 125 ? -22.999 27.542 -18.657 1.00 35.84 125 VAL A O 1
ATOM 1016 N N . TRP A 1 126 ? -21.622 28.164 -20.321 1.00 37.03 126 TRP A N 1
ATOM 1017 C CA . TRP A 1 126 ? -20.382 27.989 -19.582 1.00 37.03 126 TRP A CA 1
ATOM 1018 C C . TRP A 1 126 ? -20.124 29.234 -18.737 1.00 37.03 126 TRP A C 1
ATOM 1020 O O . TRP A 1 126 ? -19.614 30.241 -19.227 1.00 37.03 126 TRP A O 1
ATOM 1030 N N . THR A 1 127 ? -20.484 29.200 -17.457 1.00 27.83 127 THR A N 1
ATOM 1031 C CA . THR A 1 127 ? -20.018 30.229 -16.525 1.00 27.83 127 THR A CA 1
ATOM 1032 C C . THR A 1 127 ? -18.610 29.869 -16.084 1.00 27.83 127 THR A C 1
ATOM 1034 O O . THR A 1 127 ? -18.414 28.851 -15.417 1.00 27.83 127 THR A O 1
ATOM 1037 N N . LYS A 1 128 ? -17.629 30.708 -16.428 1.00 27.64 128 LYS A N 1
ATOM 1038 C CA . LYS A 1 128 ? -16.307 30.661 -15.805 1.00 27.64 128 LYS A CA 1
ATOM 1039 C C . LYS A 1 128 ? -16.514 30.944 -14.320 1.00 27.64 128 LYS A C 1
ATOM 1041 O O . LYS A 1 128 ? -16.736 32.085 -13.927 1.00 27.64 128 LYS A O 1
ATOM 1046 N N . LYS A 1 129 ? -16.533 29.899 -13.496 1.00 27.86 129 LYS A N 1
ATOM 1047 C CA . LYS A 1 129 ? -16.453 30.089 -12.055 1.00 27.86 129 LYS A CA 1
ATOM 1048 C C . LYS A 1 129 ? -15.002 30.459 -11.804 1.00 27.86 129 LYS A C 1
ATOM 1050 O O . LYS A 1 129 ? -14.130 29.598 -11.891 1.00 27.86 129 LYS A O 1
ATOM 1055 N N . ASP A 1 130 ? -14.737 31.747 -11.604 1.00 24.53 130 ASP A N 1
ATOM 1056 C CA . ASP A 1 130 ? -13.450 32.167 -11.075 1.00 24.53 130 ASP A CA 1
ATOM 1057 C C . ASP A 1 130 ? -13.271 31.414 -9.757 1.00 24.53 130 ASP A C 1
ATOM 1059 O O . ASP A 1 130 ? -13.974 31.651 -8.773 1.00 24.53 130 ASP A O 1
ATOM 1063 N N . PHE A 1 131 ? -12.358 30.447 -9.754 1.00 28.84 131 PHE A N 1
ATOM 1064 C CA . PHE A 1 131 ? -11.815 29.890 -8.530 1.00 28.84 131 PHE A CA 1
ATOM 1065 C C . PHE A 1 131 ? -10.910 30.966 -7.926 1.00 28.84 131 PHE A C 1
ATOM 1067 O O . PHE A 1 131 ? -9.691 30.836 -7.888 1.00 28.84 131 PHE A O 1
ATOM 1074 N N . THR A 1 132 ? -11.500 32.065 -7.451 1.00 24.58 132 THR A N 1
ATOM 1075 C CA . THR A 1 132 ? -10.880 32.803 -6.360 1.00 24.58 132 THR A CA 1
ATOM 1076 C C . THR A 1 132 ? -10.879 31.831 -5.198 1.00 24.58 132 THR A C 1
ATOM 1078 O O . THR A 1 132 ? -11.923 31.572 -4.598 1.00 24.58 132 THR A O 1
ATOM 1081 N N . ALA A 1 133 ? -9.722 31.223 -4.953 1.00 27.88 133 ALA A N 1
ATOM 1082 C CA . ALA A 1 133 ? -9.453 30.477 -3.746 1.00 27.88 133 ALA A CA 1
ATOM 1083 C C . ALA A 1 133 ? -9.736 31.412 -2.566 1.00 27.88 133 ALA A C 1
ATOM 1085 O O . ALA A 1 133 ? -8.903 32.229 -2.177 1.00 27.88 133 ALA A O 1
ATOM 1086 N N . THR A 1 134 ? -10.944 31.336 -2.015 1.00 23.31 134 THR A N 1
ATOM 1087 C CA . THR A 1 134 ? -11.207 31.818 -0.670 1.00 23.31 134 THR A CA 1
ATOM 1088 C C . THR A 1 134 ? -10.402 30.920 0.250 1.00 23.31 134 THR A C 1
ATOM 1090 O O . THR A 1 134 ? -10.816 29.813 0.591 1.00 23.31 134 THR A O 1
ATOM 1093 N N . ALA A 1 135 ? -9.206 31.397 0.583 1.00 34.59 135 ALA A N 1
ATOM 1094 C CA . ALA A 1 135 ? -8.428 30.938 1.710 1.00 34.59 135 ALA A CA 1
ATOM 1095 C C . ALA A 1 135 ? -9.296 31.054 2.969 1.00 34.59 135 ALA A C 1
ATOM 1097 O O . ALA A 1 135 ? -9.502 32.151 3.477 1.00 34.59 135 ALA A O 1
ATOM 1098 N N . ALA A 1 136 ? -9.845 29.928 3.424 1.00 28.33 136 ALA A N 1
ATOM 1099 C CA . ALA A 1 136 ? -10.334 29.723 4.786 1.00 28.33 136 ALA A CA 1
ATOM 1100 C C . ALA A 1 136 ? -10.675 28.239 5.016 1.00 28.33 136 ALA A C 1
ATOM 1102 O O . ALA A 1 136 ? -11.832 27.861 5.159 1.00 28.33 136 ALA A O 1
ATOM 1103 N N . ALA A 1 137 ? -9.644 27.400 5.061 1.00 23.36 137 ALA A N 1
ATOM 1104 C CA . ALA A 1 137 ? -9.552 26.279 5.994 1.00 23.36 137 ALA A CA 1
ATOM 1105 C C . ALA A 1 137 ? -8.051 25.982 6.161 1.00 23.36 137 ALA A C 1
ATOM 1107 O O . ALA A 1 137 ? -7.331 26.015 5.160 1.00 23.36 137 ALA A O 1
ATOM 1108 N N . PRO A 1 138 ? -7.540 25.812 7.391 1.00 25.83 138 PRO A N 1
ATOM 1109 C CA . PRO A 1 138 ? -6.104 25.737 7.638 1.00 25.83 138 PRO A CA 1
ATOM 1110 C C . PRO A 1 138 ? -5.479 24.524 6.923 1.00 25.83 138 PRO A C 1
ATOM 1112 O O . PRO A 1 138 ? -6.184 23.547 6.659 1.00 25.83 138 PRO A O 1
ATOM 1115 N N . PRO A 1 139 ? -4.168 24.567 6.616 1.00 24.22 139 PRO A N 1
ATOM 1116 C CA . PRO A 1 139 ? -3.451 23.423 6.061 1.00 24.22 139 PRO A CA 1
ATOM 1117 C C . PRO A 1 139 ? -3.582 22.249 7.036 1.00 24.22 139 PRO A C 1
ATOM 1119 O O . PRO A 1 139 ? -3.069 22.312 8.152 1.00 24.22 139 PRO A O 1
ATOM 1122 N N . MET A 1 140 ? -4.308 21.198 6.648 1.00 21.31 140 MET A N 1
ATOM 1123 C CA . MET A 1 140 ? -4.319 19.961 7.424 1.00 21.31 140 MET A CA 1
ATOM 1124 C C . MET A 1 140 ? -3.015 19.209 7.127 1.00 21.31 140 MET A C 1
ATOM 1126 O O . MET A 1 140 ? -2.722 18.954 5.956 1.00 21.31 140 MET A O 1
ATOM 1130 N N . PRO A 1 141 ? -2.191 18.918 8.146 1.00 28.28 141 PRO A N 1
ATOM 1131 C CA . PRO A 1 141 ? -0.879 18.330 7.950 1.00 28.28 141 PRO A CA 1
ATOM 1132 C C . PRO A 1 141 ? -0.993 16.860 7.537 1.00 28.28 141 PRO A C 1
ATOM 1134 O O . PRO A 1 141 ? -1.668 16.061 8.182 1.00 28.28 141 PRO A O 1
ATOM 1137 N N . TYR A 1 142 ? -0.276 16.533 6.467 1.00 28.33 142 TYR A N 1
ATOM 1138 C CA . TYR A 1 142 ? 0.060 15.191 6.011 1.00 28.33 142 TYR A CA 1
ATOM 1139 C C . TYR A 1 142 ? 0.731 14.418 7.150 1.00 28.33 142 TYR A C 1
ATOM 1141 O O . TYR A 1 142 ? 1.677 14.943 7.737 1.00 28.33 142 TYR A O 1
ATOM 1149 N N . ARG A 1 143 ? 0.312 13.178 7.429 1.00 30.27 143 ARG A N 1
ATOM 1150 C CA . ARG A 1 143 ? 1.111 12.235 8.225 1.00 30.27 143 ARG A CA 1
ATOM 1151 C C . ARG A 1 143 ? 0.871 10.797 7.776 1.00 30.27 143 ARG A C 1
ATOM 1153 O O . ARG A 1 143 ? -0.197 10.235 7.991 1.00 30.27 143 ARG A O 1
ATOM 1160 N N . TYR A 1 144 ? 1.923 10.185 7.236 1.00 35.00 144 TYR A N 1
ATOM 1161 C CA . TYR A 1 144 ? 2.270 8.820 7.629 1.00 35.00 144 TYR A CA 1
ATOM 1162 C C . TYR A 1 144 ? 2.136 8.763 9.156 1.00 35.00 144 TYR A C 1
ATOM 1164 O O . TYR A 1 144 ? 2.705 9.634 9.825 1.00 35.00 144 TYR A O 1
ATOM 1172 N N . SER A 1 145 ? 1.396 7.801 9.723 1.00 31.61 145 SER A N 1
ATOM 1173 C CA . SER A 1 145 ? 1.631 7.529 11.141 1.00 31.61 145 SER A CA 1
ATOM 1174 C C . SER A 1 145 ? 3.114 7.222 11.243 1.00 31.61 145 SER A C 1
ATOM 1176 O O . SER A 1 145 ? 3.667 6.470 10.438 1.00 31.61 145 SER A O 1
ATOM 1178 N N . LYS A 1 146 ? 3.752 7.963 12.130 1.00 40.56 146 LYS A N 1
ATOM 1179 C CA . LYS A 1 146 ? 5.177 7.995 12.386 1.00 40.56 146 LYS A CA 1
ATOM 1180 C C . LYS A 1 146 ? 5.620 6.668 12.990 1.00 40.56 146 LYS A C 1
ATOM 1182 O O . LYS A 1 146 ? 6.076 6.640 14.119 1.00 40.56 146 LYS A O 1
ATOM 1187 N N . ASP A 1 147 ? 5.416 5.563 12.296 1.00 43.12 147 ASP A N 1
ATOM 1188 C CA . ASP A 1 147 ? 6.050 4.313 12.655 1.00 43.12 147 ASP A CA 1
ATOM 1189 C C . ASP A 1 147 ? 7.507 4.570 12.280 1.00 43.12 147 ASP A C 1
ATOM 1191 O O . ASP A 1 147 ? 7.907 4.636 11.116 1.00 43.12 147 ASP A O 1
ATOM 1195 N N . ASP A 1 148 ? 8.212 4.940 13.339 1.00 49.56 148 ASP A N 1
ATOM 1196 C CA . ASP A 1 148 ? 9.578 5.374 13.399 1.00 49.56 148 ASP A CA 1
ATOM 1197 C C . ASP A 1 148 ? 9.817 6.833 13.004 1.00 49.56 148 ASP A C 1
ATOM 1199 O O . ASP A 1 148 ? 9.420 7.352 11.962 1.00 49.56 148 ASP A O 1
ATOM 1203 N N . LEU A 1 149 ? 10.636 7.491 13.810 1.00 58.09 149 LEU A N 1
ATOM 1204 C CA . LEU A 1 149 ? 11.445 8.641 13.438 1.00 58.09 149 LEU A CA 1
ATOM 1205 C C . LEU A 1 149 ? 12.433 8.287 12.285 1.00 58.09 149 LEU A C 1
ATOM 1207 O O . LEU A 1 149 ? 13.541 8.786 12.226 1.00 58.09 149 LEU A O 1
ATOM 1211 N N . GLY A 1 150 ? 12.060 7.418 11.343 1.00 59.03 150 GLY A N 1
ATOM 1212 C CA . GLY A 1 150 ? 12.909 6.915 10.272 1.00 59.03 150 GLY A CA 1
ATOM 1213 C C . GLY A 1 150 ? 13.750 5.680 10.616 1.00 59.03 150 GLY A C 1
ATOM 1214 O O . GLY A 1 150 ? 14.622 5.300 9.848 1.00 59.03 150 GLY A O 1
ATOM 1215 N N . GLY A 1 151 ? 13.524 4.980 11.717 1.00 65.69 151 GLY A N 1
ATOM 1216 C CA . GLY A 1 151 ? 14.075 3.634 11.860 1.00 65.69 151 GLY A CA 1
ATOM 1217 C C . GLY A 1 151 ? 13.774 2.938 13.176 1.00 65.69 151 GLY A C 1
ATOM 1218 O O . GLY A 1 151 ? 13.082 3.446 14.046 1.00 65.69 151 GLY A O 1
ATOM 1219 N N . SER A 1 152 ? 14.404 1.786 13.364 1.00 73.75 152 SER A N 1
ATOM 1220 C CA . SER A 1 152 ? 14.184 0.885 14.498 1.00 73.75 152 SER A CA 1
ATOM 1221 C C . SER A 1 152 ? 14.645 1.404 15.868 1.00 73.75 152 SER A C 1
ATOM 1223 O O . SER A 1 152 ? 14.708 0.630 16.822 1.00 73.75 152 SER A O 1
ATOM 1225 N N . ASP A 1 153 ? 15.045 2.673 15.966 1.00 77.44 153 ASP A N 1
ATOM 1226 C CA . ASP A 1 153 ? 15.434 3.330 17.209 1.00 77.44 153 ASP A CA 1
ATOM 1227 C C . ASP A 1 153 ? 14.427 4.443 17.545 1.00 77.44 153 ASP A C 1
ATOM 1229 O O . ASP A 1 153 ? 14.393 5.468 16.857 1.00 77.44 153 ASP A O 1
ATOM 1233 N N . PRO A 1 154 ? 13.642 4.298 18.630 1.00 74.75 154 PRO A N 1
ATOM 1234 C CA . PRO A 1 154 ? 12.648 5.295 19.021 1.00 74.75 154 PRO A CA 1
ATOM 1235 C C . PRO A 1 154 ? 13.262 6.641 19.436 1.00 74.75 154 PRO A C 1
ATOM 1237 O O . PRO A 1 154 ? 12.532 7.619 19.591 1.00 74.75 154 PRO A O 1
ATOM 1240 N N . ASN A 1 155 ? 14.581 6.709 19.644 1.00 79.94 155 ASN A N 1
ATOM 1241 C CA . ASN A 1 155 ? 15.276 7.910 20.106 1.00 79.94 155 ASN A CA 1
ATOM 1242 C C . ASN A 1 155 ? 15.950 8.701 18.976 1.00 79.94 155 ASN A C 1
ATOM 1244 O O . ASN A 1 155 ? 16.498 9.772 19.243 1.00 79.94 155 ASN A O 1
ATOM 1248 N N . THR A 1 156 ? 15.919 8.201 17.737 1.00 81.38 156 THR A N 1
ATOM 1249 C CA . THR A 1 156 ? 16.679 8.777 16.622 1.00 81.38 156 THR A CA 1
ATOM 1250 C C . THR A 1 156 ? 15.764 9.189 15.474 1.00 81.38 156 THR A C 1
ATOM 1252 O O . THR A 1 156 ? 15.076 8.353 14.904 1.00 81.38 156 THR A O 1
ATOM 1255 N N . ASP A 1 157 ? 15.816 10.476 15.101 1.00 83.69 157 ASP A N 1
ATOM 1256 C CA . ASP A 1 157 ? 15.210 11.030 13.878 1.00 83.69 157 ASP A CA 1
ATOM 1257 C C . ASP A 1 157 ? 16.110 10.892 12.654 1.00 83.69 157 ASP A C 1
ATOM 1259 O O . ASP A 1 157 ? 16.810 11.825 12.258 1.00 83.69 157 ASP A O 1
ATOM 1263 N N . ASP A 1 158 ? 16.076 9.710 12.043 1.00 86.00 158 ASP A N 1
ATOM 1264 C CA . ASP A 1 158 ? 16.717 9.424 10.768 1.00 86.00 158 ASP A CA 1
ATOM 1265 C C . ASP A 1 158 ? 15.888 9.961 9.591 1.00 86.00 158 ASP A C 1
ATOM 1267 O O . ASP A 1 158 ? 15.016 9.312 9.004 1.00 86.00 158 ASP A O 1
ATOM 1271 N N . GLN A 1 159 ? 16.181 11.205 9.232 1.00 88.81 159 GLN A N 1
ATOM 1272 C CA . GLN A 1 159 ? 15.572 11.922 8.110 1.00 88.81 159 GLN A CA 1
ATOM 1273 C C . GLN A 1 159 ? 15.944 11.328 6.730 1.00 88.81 159 GLN A C 1
ATOM 1275 O O . GLN A 1 159 ? 15.400 11.759 5.716 1.00 88.81 159 GLN A O 1
ATOM 1280 N N . ASN A 1 160 ? 16.875 10.369 6.653 1.00 91.00 160 ASN A N 1
ATOM 1281 C CA . ASN A 1 160 ? 17.346 9.768 5.401 1.00 91.00 160 ASN A CA 1
ATOM 1282 C C . ASN A 1 160 ? 17.481 8.250 5.515 1.00 91.00 160 ASN A C 1
ATOM 1284 O O . ASN A 1 160 ? 18.543 7.663 5.293 1.00 91.00 160 ASN A O 1
ATOM 1288 N N . THR A 1 161 ? 16.359 7.617 5.823 1.00 87.69 161 THR A N 1
ATOM 1289 C CA . THR A 1 161 ? 16.277 6.172 5.967 1.00 87.69 161 THR A CA 1
ATOM 1290 C C . THR A 1 161 ? 15.637 5.487 4.769 1.00 87.69 161 THR A C 1
ATOM 1292 O O . THR A 1 161 ? 14.704 5.990 4.135 1.00 87.69 161 THR A O 1
ATOM 1295 N N . ASN A 1 162 ? 16.088 4.265 4.516 1.00 88.69 162 ASN A N 1
ATOM 1296 C CA . ASN A 1 162 ? 15.414 3.316 3.641 1.00 88.69 162 ASN A CA 1
ATOM 1297 C C . ASN A 1 162 ? 15.057 2.007 4.365 1.00 88.69 162 ASN A C 1
ATOM 1299 O O . ASN A 1 162 ? 14.839 0.989 3.715 1.00 88.69 162 ASN A O 1
ATOM 1303 N N . LEU A 1 163 ? 15.030 2.003 5.703 1.00 88.00 163 LEU A N 1
ATOM 1304 C CA . LEU A 1 163 ? 14.841 0.782 6.488 1.00 88.00 163 LEU A CA 1
ATOM 1305 C C . LEU A 1 163 ? 13.487 0.119 6.201 1.00 88.00 163 LEU A C 1
ATOM 1307 O O . LEU A 1 163 ? 13.445 -1.058 5.846 1.00 88.00 163 LEU A O 1
ATOM 1311 N N . ALA A 1 164 ? 12.407 0.898 6.293 1.00 86.88 164 ALA A N 1
ATOM 1312 C CA . ALA A 1 164 ? 11.033 0.418 6.143 1.00 86.88 164 ALA A CA 1
ATOM 1313 C C . ALA A 1 164 ? 10.648 0.064 4.695 1.00 86.88 164 ALA A C 1
ATOM 1315 O O . ALA A 1 164 ? 9.602 -0.542 4.476 1.00 86.88 164 ALA A O 1
ATOM 1316 N N . VAL A 1 165 ? 11.474 0.451 3.713 1.00 88.06 165 VAL A N 1
ATOM 1317 C CA . VAL A 1 165 ? 11.227 0.199 2.284 1.00 88.06 165 VAL A CA 1
ATOM 1318 C C . VAL A 1 165 ? 11.982 -1.023 1.765 1.00 88.06 165 VAL A C 1
ATOM 1320 O O . VAL A 1 165 ? 11.987 -1.276 0.565 1.00 88.06 165 VAL A O 1
ATOM 1323 N N . ARG A 1 166 ? 12.691 -1.760 2.628 1.00 89.31 166 ARG A N 1
ATOM 1324 C CA . ARG A 1 166 ? 13.386 -2.983 2.211 1.00 89.31 166 ARG A CA 1
ATOM 1325 C C . ARG A 1 166 ? 12.367 -4.094 1.937 1.00 89.31 166 ARG A C 1
ATOM 1327 O O . ARG A 1 166 ? 11.441 -4.257 2.737 1.00 89.31 166 ARG A O 1
ATOM 1334 N N . PRO A 1 167 ? 12.546 -4.882 0.864 1.00 94.00 167 PRO A N 1
ATOM 1335 C CA . PRO A 1 167 ? 11.631 -5.972 0.547 1.00 94.00 167 PRO A CA 1
ATOM 1336 C C . PRO A 1 167 ? 11.604 -7.035 1.654 1.00 94.00 167 PRO A C 1
ATOM 1338 O O . PRO A 1 167 ? 12.551 -7.188 2.432 1.00 94.00 167 PRO A O 1
ATOM 1341 N N . LEU A 1 168 ? 10.497 -7.770 1.718 1.00 96.25 168 LEU A N 1
ATOM 1342 C CA . LEU A 1 168 ? 10.322 -8.971 2.531 1.00 96.25 168 LEU A CA 1
ATOM 1343 C C . LEU A 1 168 ? 10.352 -10.180 1.595 1.00 96.25 168 LEU A C 1
ATOM 1345 O O . LEU A 1 168 ? 9.496 -10.310 0.717 1.00 96.25 168 LEU A O 1
ATOM 1349 N N . TYR A 1 169 ? 11.332 -11.060 1.775 1.00 97.19 169 TYR A N 1
ATOM 1350 C CA . TYR A 1 169 ? 11.542 -12.229 0.924 1.00 97.19 169 TYR A CA 1
ATOM 1351 C C . TYR A 1 169 ? 12.227 -13.349 1.704 1.00 97.19 169 TYR A C 1
ATOM 1353 O O . TYR A 1 169 ? 13.188 -13.091 2.425 1.00 97.19 169 TYR A O 1
ATOM 1361 N N . ASP A 1 170 ? 11.728 -14.576 1.552 1.00 97.69 170 ASP A N 1
ATOM 1362 C CA . ASP A 1 170 ? 12.278 -15.793 2.163 1.00 97.69 170 ASP A CA 1
ATOM 1363 C C . ASP A 1 170 ? 12.477 -15.692 3.690 1.00 97.69 170 ASP A C 1
ATOM 1365 O O . ASP A 1 170 ? 13.441 -16.182 4.277 1.00 97.69 170 ASP A O 1
ATOM 1369 N N . LEU A 1 171 ? 11.541 -15.020 4.367 1.00 98.31 171 LEU A N 1
ATOM 1370 C CA . LEU A 1 171 ? 11.564 -14.849 5.818 1.00 98.31 171 LEU A CA 1
ATOM 1371 C C . LEU A 1 171 ? 10.560 -15.790 6.503 1.00 98.31 171 LEU A C 1
ATOM 1373 O O . LEU A 1 171 ? 9.477 -16.038 5.968 1.00 98.31 171 LEU A O 1
ATOM 1377 N N . PRO A 1 172 ? 10.845 -16.290 7.718 1.00 98.44 172 PRO A N 1
ATOM 1378 C CA . PRO A 1 172 ? 9.822 -16.930 8.536 1.00 98.44 172 PRO A CA 1
ATOM 1379 C C . PRO A 1 172 ? 8.790 -15.894 9.011 1.00 98.44 172 PRO A C 1
ATOM 1381 O O . PRO A 1 172 ? 9.078 -14.694 9.088 1.00 98.44 172 PRO A O 1
ATOM 1384 N N . LYS A 1 173 ? 7.587 -16.342 9.393 1.00 97.94 173 LYS A N 1
ATOM 1385 C CA . LYS A 1 173 ? 6.476 -15.436 9.748 1.00 97.94 173 LYS A CA 1
ATOM 1386 C C . LYS A 1 173 ? 6.804 -14.477 10.885 1.00 97.94 173 LYS A C 1
ATOM 1388 O O . LYS A 1 173 ? 6.435 -13.311 10.829 1.00 97.94 173 LYS A O 1
ATOM 1393 N N . SER A 1 174 ? 7.568 -14.936 11.870 1.00 97.25 174 SER A N 1
ATOM 1394 C CA . SER A 1 174 ? 8.035 -14.120 12.998 1.00 97.25 174 SER A CA 1
ATOM 1395 C C . SER A 1 174 ? 8.997 -12.986 12.614 1.00 97.25 174 SER A C 1
ATOM 1397 O O . SER A 1 174 ? 9.382 -12.205 13.480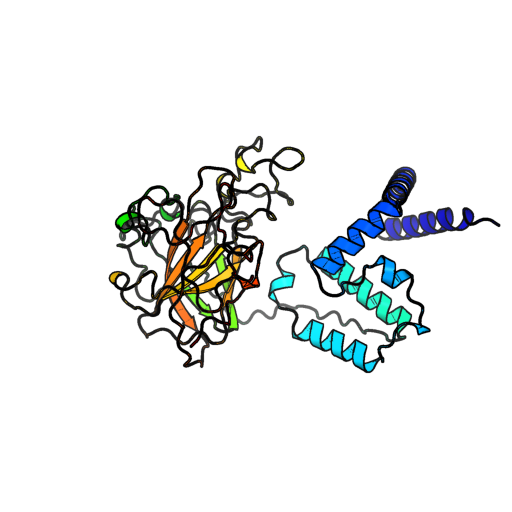 1.00 97.25 174 SER A O 1
ATOM 1399 N N . LYS A 1 175 ? 9.428 -12.916 11.349 1.00 97.69 175 LYS A N 1
ATOM 1400 C CA . LYS A 1 175 ? 10.362 -11.916 10.829 1.00 97.69 175 LYS A CA 1
ATOM 1401 C C . LYS A 1 175 ? 9.697 -10.962 9.850 1.00 97.69 175 LYS A C 1
ATOM 1403 O O . LYS A 1 175 ? 9.894 -9.761 9.979 1.00 97.69 175 LYS A O 1
ATOM 1408 N N . TRP A 1 176 ? 8.904 -11.463 8.904 1.00 96.44 176 TRP A N 1
ATOM 1409 C CA . TRP A 1 176 ? 8.247 -10.569 7.948 1.00 96.44 176 TRP A CA 1
ATOM 1410 C C . TRP A 1 176 ? 7.010 -9.875 8.519 1.00 96.44 176 TRP A C 1
ATOM 1412 O O . TRP A 1 176 ? 6.693 -8.764 8.095 1.00 96.44 176 TRP A O 1
ATOM 1422 N N . TRP A 1 177 ? 6.312 -10.497 9.478 1.00 96.81 177 TRP A N 1
ATOM 1423 C CA . TRP A 1 177 ? 5.113 -9.906 10.074 1.00 96.81 177 TRP A CA 1
ATOM 1424 C C . TRP A 1 177 ? 5.461 -8.577 10.741 1.00 96.81 177 TRP A C 1
ATOM 1426 O O . TRP A 1 177 ? 6.336 -8.540 11.605 1.00 96.81 177 TRP A O 1
ATOM 1436 N N . MET A 1 178 ? 4.792 -7.496 10.326 1.00 92.38 178 MET A N 1
ATOM 1437 C CA . MET A 1 178 ? 5.021 -6.135 10.839 1.00 92.38 178 MET A CA 1
ATOM 1438 C C . MET A 1 178 ? 6.493 -5.682 10.749 1.00 92.38 178 MET A C 1
ATOM 1440 O O . MET A 1 178 ? 6.957 -4.902 11.574 1.00 92.38 178 MET A O 1
ATOM 1444 N N . GLN A 1 179 ? 7.245 -6.205 9.769 1.00 92.56 179 GLN A N 1
ATOM 1445 C CA . GLN A 1 179 ? 8.685 -5.959 9.599 1.00 92.56 179 GLN A CA 1
ATOM 1446 C C . GLN A 1 179 ? 9.518 -6.205 10.882 1.00 92.56 179 GLN A C 1
ATOM 1448 O O . GLN A 1 179 ? 10.438 -5.451 11.221 1.00 92.56 179 GLN A O 1
ATOM 1453 N N . ALA A 1 180 ? 9.208 -7.275 11.620 1.00 93.31 180 ALA A N 1
ATOM 1454 C CA . ALA A 1 180 ? 9.898 -7.625 12.863 1.00 93.31 180 ALA A CA 1
ATOM 1455 C C . ALA A 1 180 ? 11.403 -7.942 12.695 1.00 93.31 180 ALA A C 1
ATOM 1457 O O . ALA A 1 180 ? 12.179 -7.831 13.649 1.00 93.31 180 ALA A O 1
ATOM 1458 N N . ASP A 1 181 ? 11.853 -8.328 11.496 1.00 93.56 181 ASP A N 1
ATOM 1459 C CA . ASP A 1 181 ? 13.269 -8.550 11.161 1.00 93.56 181 ASP A CA 1
ATOM 1460 C C . ASP A 1 181 ? 14.135 -7.303 11.373 1.00 93.56 181 ASP A C 1
ATOM 1462 O O . ASP A 1 181 ? 15.306 -7.423 11.744 1.00 93.56 181 ASP A O 1
ATOM 1466 N N . ARG A 1 182 ? 13.540 -6.125 11.183 1.00 88.75 182 ARG A N 1
ATOM 1467 C CA . ARG A 1 182 ? 14.190 -4.822 11.314 1.00 88.75 182 ARG A CA 1
ATOM 1468 C C . ARG A 1 182 ? 13.594 -3.945 12.406 1.00 88.75 182 ARG A C 1
ATOM 1470 O O . ARG A 1 182 ? 13.992 -2.798 12.515 1.00 88.75 182 ARG A O 1
ATOM 1477 N N . GLY A 1 183 ? 12.719 -4.488 13.252 1.00 88.62 183 GLY A N 1
ATOM 1478 C CA . GLY A 1 183 ? 12.296 -3.860 14.505 1.00 88.62 183 GLY A CA 1
ATOM 1479 C C . GLY A 1 183 ? 11.233 -2.766 14.392 1.00 88.62 183 GLY A C 1
ATOM 1480 O O . GLY A 1 183 ? 10.998 -2.085 15.389 1.00 88.62 183 GLY A O 1
ATOM 1481 N N . CYS A 1 184 ? 10.573 -2.607 13.240 1.00 85.00 184 CYS A N 1
ATOM 1482 C CA . CYS A 1 184 ? 9.463 -1.651 13.087 1.00 85.00 184 CYS A CA 1
ATOM 1483 C C . CYS A 1 184 ? 8.214 -2.058 13.895 1.00 85.00 184 CYS A C 1
ATOM 1485 O O . CYS A 1 184 ? 7.316 -1.253 14.119 1.00 85.00 184 CYS A O 1
ATOM 1487 N N . ASP A 1 185 ? 8.166 -3.297 14.393 1.00 86.69 185 ASP A N 1
ATOM 1488 C CA . ASP A 1 185 ? 7.143 -3.796 15.314 1.00 86.69 185 ASP A CA 1
ATOM 1489 C C . ASP A 1 185 ? 7.341 -3.320 16.767 1.00 86.69 185 ASP A C 1
ATOM 1491 O O . ASP A 1 185 ? 6.466 -3.496 17.615 1.00 86.69 185 ASP A O 1
ATOM 1495 N N . LYS A 1 186 ? 8.499 -2.728 17.082 1.00 85.31 186 LYS A N 1
ATOM 1496 C CA . LYS A 1 186 ? 8.886 -2.344 18.453 1.00 85.31 186 LYS A CA 1
ATOM 1497 C C . LYS A 1 186 ? 8.872 -0.846 18.696 1.00 85.31 186 LYS A C 1
ATOM 1499 O O . LYS A 1 186 ? 9.005 -0.423 19.844 1.00 85.31 186 LYS A O 1
ATOM 1504 N N . VAL A 1 187 ? 8.738 -0.055 17.641 1.00 82.94 187 VAL A N 1
ATOM 1505 C CA . VAL A 1 187 ? 8.853 1.397 17.695 1.00 82.94 187 VAL A CA 1
ATOM 1506 C C . VAL A 1 187 ? 7.514 1.999 17.262 1.00 82.94 187 VAL A C 1
ATOM 1508 O O . VAL A 1 187 ? 7.256 2.211 16.082 1.00 82.94 187 VAL A O 1
ATOM 1511 N N . PRO A 1 188 ? 6.592 2.221 18.215 1.00 79.81 188 PRO A N 1
ATOM 1512 C CA . PRO A 1 188 ? 5.315 2.829 17.888 1.00 79.81 188 PRO A CA 1
ATOM 1513 C C . PRO A 1 188 ? 5.498 4.314 17.537 1.00 79.81 188 PRO A C 1
ATOM 1515 O O . PRO A 1 188 ? 6.452 4.953 18.000 1.00 79.81 188 PRO A O 1
ATOM 1518 N N . PRO A 1 189 ? 4.537 4.907 16.809 1.00 77.88 189 PRO A N 1
ATOM 1519 C CA . PRO A 1 189 ? 4.487 6.349 16.651 1.00 77.88 189 PRO A CA 1
ATOM 1520 C C . PRO A 1 189 ? 4.330 7.063 17.992 1.00 77.88 189 PRO A C 1
ATOM 1522 O O . PRO A 1 189 ? 3.876 6.463 18.974 1.00 77.88 189 PRO A O 1
ATOM 1525 N N . PRO A 1 190 ? 4.674 8.364 18.059 1.00 79.81 190 PRO A N 1
ATOM 1526 C CA . PRO A 1 190 ? 4.381 9.163 19.231 1.00 79.81 190 PRO A CA 1
ATOM 1527 C C . PRO A 1 190 ? 2.906 9.076 19.592 1.00 79.81 190 PRO A C 1
ATOM 1529 O O . PRO A 1 190 ? 2.028 9.030 18.729 1.00 79.81 190 PRO A O 1
ATOM 1532 N N . SER A 1 191 ? 2.647 9.092 20.895 1.00 82.81 191 SER A N 1
ATOM 1533 C CA . SER A 1 191 ? 1.290 9.027 21.420 1.00 82.81 191 SER A CA 1
ATOM 1534 C C . SER A 1 191 ? 0.403 10.118 20.812 1.00 82.81 191 SER A C 1
ATOM 1536 O O . SER A 1 191 ? 0.798 11.283 20.739 1.00 82.81 191 SER A O 1
ATOM 1538 N N . GLY A 1 192 ? -0.799 9.729 20.386 1.00 84.38 192 GLY A N 1
ATOM 1539 C CA . GLY A 1 192 ? -1.781 10.625 19.774 1.00 84.38 192 GLY A CA 1
ATOM 1540 C C . GLY A 1 192 ? -1.598 10.865 18.273 1.00 84.38 192 GLY A C 1
ATOM 1541 O O . GLY A 1 192 ? -2.444 11.528 17.677 1.00 84.38 192 GLY A O 1
ATOM 1542 N N . GLU A 1 193 ? -0.546 10.332 17.645 1.00 86.12 193 GLU A N 1
ATOM 1543 C CA . GLU A 1 193 ? -0.369 10.420 16.195 1.00 86.12 193 GLU A CA 1
ATOM 1544 C C . GLU A 1 193 ? -1.021 9.230 15.482 1.00 86.12 193 GLU A C 1
ATOM 1546 O O . GLU A 1 193 ? -0.640 8.076 15.677 1.00 86.12 193 GLU A O 1
ATOM 1551 N N . PHE A 1 194 ? -1.991 9.528 14.616 1.00 90.88 194 PHE A N 1
ATOM 1552 C CA . PHE A 1 194 ? -2.720 8.540 13.828 1.00 90.88 194 PHE A CA 1
ATOM 1553 C C . PHE A 1 194 ? -2.768 8.951 12.361 1.00 90.88 194 PHE A C 1
ATOM 1555 O O . PHE A 1 194 ? -2.923 10.129 12.040 1.00 90.88 194 PHE A O 1
ATOM 1562 N N . LEU A 1 195 ? -2.720 7.959 11.476 1.00 92.88 195 LEU A N 1
ATOM 1563 C CA . LEU A 1 195 ? -3.210 8.103 10.114 1.00 92.88 195 LEU A CA 1
ATOM 1564 C C . LEU A 1 195 ? -4.741 8.208 10.147 1.00 92.88 195 LEU A C 1
ATOM 1566 O O . LEU A 1 195 ? -5.429 7.272 10.565 1.00 92.88 195 LEU A O 1
ATOM 1570 N N . GLU A 1 196 ? -5.283 9.342 9.715 1.00 95.88 196 GLU A N 1
ATOM 1571 C CA . GLU A 1 196 ? -6.729 9.550 9.677 1.00 95.88 196 GLU A CA 1
ATOM 1572 C C . GLU A 1 196 ? -7.352 8.947 8.414 1.00 95.88 196 GLU A C 1
ATOM 1574 O O . GLU A 1 196 ? -6.953 9.255 7.291 1.00 95.88 196 GLU A O 1
ATOM 1579 N N . LEU A 1 197 ? -8.378 8.120 8.611 1.00 98.12 197 LEU A N 1
ATOM 1580 C CA . LEU A 1 197 ? -9.151 7.477 7.554 1.00 98.12 197 LEU A CA 1
ATOM 1581 C C . LEU A 1 197 ? -10.559 8.091 7.513 1.00 98.12 197 LEU A C 1
ATOM 1583 O O . LEU A 1 197 ? -11.431 7.673 8.280 1.00 98.12 197 LEU A O 1
ATOM 1587 N N . PRO A 1 198 ? -10.814 9.095 6.659 1.00 97.69 198 PRO A N 1
ATOM 1588 C CA . PRO A 1 198 ? -12.112 9.751 6.601 1.00 97.69 198 PRO A CA 1
ATOM 1589 C C . PRO A 1 198 ? -13.134 8.856 5.890 1.00 97.69 198 PRO A C 1
ATOM 1591 O O . PRO A 1 198 ? -13.091 8.713 4.669 1.00 97.69 198 PRO A O 1
ATOM 1594 N N . ALA A 1 199 ? -14.071 8.272 6.641 1.00 98.31 199 ALA A N 1
ATOM 1595 C CA . ALA A 1 199 ? -15.074 7.350 6.108 1.00 98.31 199 ALA A CA 1
ATOM 1596 C C . ALA A 1 199 ? -15.847 7.967 4.925 1.00 98.31 199 ALA A C 1
ATOM 1598 O O . ALA A 1 199 ? -16.359 9.088 5.006 1.00 98.31 199 ALA A O 1
ATOM 1599 N N . GLY A 1 200 ? -15.909 7.238 3.806 1.00 97.56 200 GLY A N 1
ATOM 1600 C CA . GLY A 1 200 ? -16.615 7.649 2.587 1.00 97.56 200 GLY A CA 1
ATOM 1601 C C . GLY A 1 200 ? -15.894 8.724 1.773 1.00 97.56 200 GLY A C 1
ATOM 1602 O O . GLY A 1 200 ? -16.476 9.295 0.850 1.00 97.56 200 GLY A O 1
ATOM 1603 N N . LYS A 1 201 ? -14.644 9.035 2.121 1.00 98.00 201 LYS A N 1
ATOM 1604 C CA . LYS A 1 201 ? -13.780 9.983 1.414 1.00 98.00 201 LYS A CA 1
ATOM 1605 C C . LYS A 1 201 ? -12.447 9.316 1.084 1.00 98.00 201 LYS A C 1
ATOM 1607 O O . LYS A 1 201 ? -12.258 8.125 1.313 1.00 98.00 201 LYS A O 1
ATOM 1612 N N . SER A 1 202 ? -11.524 10.102 0.550 1.00 97.31 202 SER A N 1
ATOM 1613 C CA . SER A 1 202 ? -10.173 9.656 0.237 1.00 97.31 202 SER A CA 1
ATOM 1614 C C . SER A 1 202 ? -9.166 10.282 1.199 1.00 97.31 202 SER A C 1
ATOM 1616 O O . SER A 1 202 ? -9.364 11.404 1.673 1.00 97.31 202 SER A O 1
ATOM 1618 N N . PHE A 1 203 ? -8.071 9.573 1.449 1.00 96.00 203 PHE A N 1
ATOM 1619 C CA . PHE A 1 203 ? -6.884 10.094 2.120 1.00 96.00 203 PHE A CA 1
ATOM 1620 C C . PHE A 1 203 ? -5.679 9.943 1.197 1.00 96.00 203 PHE A C 1
ATOM 1622 O O . PHE A 1 203 ? -5.628 9.048 0.351 1.00 96.00 203 PHE A O 1
ATOM 1629 N N . MET A 1 204 ? -4.728 10.855 1.336 1.00 94.81 204 MET A N 1
ATOM 1630 C CA . MET A 1 204 ? -3.481 10.842 0.586 1.00 94.81 204 MET A CA 1
ATOM 1631 C C . MET A 1 204 ? -2.399 10.196 1.445 1.00 94.81 204 MET A C 1
ATOM 1633 O O . MET A 1 204 ? -2.393 10.342 2.669 1.00 94.81 204 MET A O 1
ATOM 1637 N N . THR A 1 205 ? -1.471 9.504 0.801 1.00 91.69 205 THR A N 1
ATOM 1638 C CA . THR A 1 205 ? -0.246 9.006 1.425 1.00 91.69 205 THR A CA 1
ATOM 1639 C C . THR A 1 205 ? 0.938 9.276 0.513 1.00 91.69 205 THR A C 1
ATOM 1641 O O . THR A 1 205 ? 0.795 9.224 -0.710 1.00 91.69 205 THR A O 1
ATOM 1644 N N . GLU A 1 206 ? 2.112 9.473 1.099 1.00 93.69 206 GLU A N 1
ATOM 1645 C CA . GLU A 1 206 ? 3.359 9.590 0.352 1.00 93.69 206 GLU A CA 1
ATOM 1646 C C . GLU A 1 206 ? 4.058 8.229 0.261 1.00 93.69 206 GLU A C 1
ATOM 1648 O O . GLU A 1 206 ? 4.348 7.613 1.283 1.00 93.69 206 GLU A O 1
ATOM 1653 N N . LEU A 1 207 ? 4.328 7.763 -0.955 1.00 94.75 207 LEU A N 1
ATOM 1654 C CA . LEU A 1 207 ? 5.086 6.554 -1.258 1.00 94.75 207 LEU A CA 1
ATOM 1655 C C . LEU A 1 207 ? 6.467 6.974 -1.767 1.00 94.75 207 LEU A C 1
ATOM 1657 O O . LEU A 1 207 ? 6.577 7.695 -2.754 1.00 94.75 207 LEU A O 1
ATOM 1661 N N . ALA A 1 208 ? 7.527 6.566 -1.079 1.00 93.56 208 ALA A N 1
ATOM 1662 C CA . ALA A 1 208 ? 8.891 6.942 -1.431 1.00 93.56 208 ALA A CA 1
ATOM 1663 C C . ALA A 1 208 ? 9.854 5.779 -1.204 1.00 93.56 208 ALA A C 1
ATOM 1665 O O . ALA A 1 208 ? 9.664 4.988 -0.283 1.00 93.56 208 ALA A O 1
ATOM 1666 N N . ASN A 1 209 ? 10.927 5.706 -1.994 1.00 91.69 209 ASN A N 1
ATOM 1667 C CA . ASN A 1 209 ? 11.997 4.720 -1.792 1.00 91.69 209 ASN A CA 1
ATOM 1668 C C . ASN A 1 209 ? 12.962 5.103 -0.652 1.00 91.69 209 ASN A C 1
ATOM 1670 O O . ASN A 1 209 ? 13.882 4.359 -0.315 1.00 91.69 209 ASN A O 1
ATOM 1674 N N . ASN A 1 210 ? 12.790 6.293 -0.087 1.00 92.00 210 ASN A N 1
ATOM 1675 C CA . ASN A 1 210 ? 13.513 6.782 1.070 1.00 92.00 210 ASN A CA 1
ATOM 1676 C C . ASN A 1 210 ? 12.661 7.856 1.747 1.00 92.00 210 ASN A C 1
ATOM 1678 O O . ASN A 1 210 ? 12.056 8.694 1.072 1.00 92.00 210 ASN A O 1
ATOM 1682 N N . ARG A 1 211 ? 12.647 7.875 3.081 1.00 90.62 211 ARG A N 1
ATOM 1683 C CA . ARG A 1 211 ? 11.904 8.882 3.852 1.00 90.62 211 ARG A CA 1
ATOM 1684 C C . ARG A 1 211 ? 12.329 10.312 3.500 1.00 90.62 211 ARG A C 1
ATOM 1686 O O . ARG A 1 211 ? 11.482 11.205 3.511 1.00 90.62 211 ARG A O 1
ATOM 1693 N N . ALA A 1 212 ? 13.593 10.512 3.115 1.00 91.56 212 ALA A N 1
ATOM 1694 C CA . ALA A 1 212 ? 14.140 11.792 2.675 1.00 91.56 212 ALA A CA 1
ATOM 1695 C C . ALA A 1 212 ? 13.296 12.470 1.593 1.00 91.56 212 ALA A C 1
ATOM 1697 O O . ALA A 1 212 ? 13.269 13.695 1.546 1.00 91.56 212 ALA A O 1
ATOM 1698 N N . PHE A 1 213 ? 12.616 11.699 0.742 1.00 94.19 213 PHE A N 1
ATOM 1699 C CA . PHE A 1 213 ? 11.824 12.213 -0.375 1.00 94.19 213 PHE A CA 1
ATOM 1700 C C . PHE A 1 213 ? 10.346 12.405 -0.033 1.00 94.19 213 PHE A C 1
ATOM 1702 O O . PHE A 1 213 ? 9.534 12.577 -0.932 1.00 94.19 213 PHE A O 1
ATOM 1709 N N . THR A 1 214 ? 9.995 12.408 1.253 1.00 92.88 214 THR A N 1
ATOM 1710 C CA . THR A 1 214 ? 8.645 12.706 1.751 1.00 92.88 214 THR A CA 1
ATOM 1711 C C . THR A 1 214 ? 8.610 14.047 2.479 1.00 92.88 214 THR A C 1
ATOM 1713 O O . THR A 1 214 ? 9.646 14.577 2.892 1.00 92.88 214 THR A O 1
ATOM 1716 N N . SER A 1 215 ? 7.414 14.595 2.704 1.00 91.31 215 SER A N 1
ATOM 1717 C CA . SER A 1 215 ? 7.239 15.810 3.512 1.00 91.31 215 SER A CA 1
ATOM 1718 C C . SER A 1 215 ? 7.689 15.644 4.973 1.00 91.31 215 SER A C 1
ATOM 1720 O O . SER A 1 215 ? 7.943 16.632 5.664 1.00 91.31 215 SER A O 1
ATOM 1722 N N . LEU A 1 216 ? 7.860 14.399 5.437 1.00 85.38 216 LEU A N 1
ATOM 1723 C CA . LEU A 1 216 ? 8.287 14.062 6.796 1.00 85.38 216 LEU A CA 1
ATOM 1724 C C . LEU A 1 216 ? 9.780 14.276 7.051 1.00 85.38 216 LEU A C 1
ATOM 1726 O O . LEU A 1 216 ? 10.238 14.037 8.172 1.00 85.38 216 LEU A O 1
ATOM 1730 N N . SER A 1 217 ? 10.556 14.640 6.030 1.00 89.25 217 SER A N 1
ATOM 1731 C CA . SER A 1 217 ? 11.994 14.856 6.157 1.00 89.25 217 SER A CA 1
ATOM 1732 C C . SER A 1 217 ? 12.446 16.157 5.516 1.00 89.25 217 SER A C 1
ATOM 1734 O O . SER A 1 217 ? 11.911 16.592 4.500 1.00 89.25 217 SER A O 1
ATOM 1736 N N . TYR A 1 218 ? 13.429 16.810 6.135 1.00 91.38 218 TYR A N 1
ATOM 1737 C CA . TYR A 1 218 ? 14.036 18.056 5.653 1.00 91.38 218 TYR A CA 1
ATOM 1738 C C . TYR A 1 218 ? 13.016 19.162 5.330 1.00 91.38 218 TYR A C 1
ATOM 1740 O O . TYR A 1 218 ? 13.214 19.940 4.393 1.00 91.38 218 TYR A O 1
ATOM 1748 N N . GLY A 1 219 ? 11.896 19.199 6.060 1.00 88.00 219 GLY A N 1
ATOM 1749 C CA . GLY A 1 219 ? 10.782 20.116 5.795 1.00 88.00 219 GLY A CA 1
ATOM 1750 C C . GLY A 1 219 ? 10.170 19.968 4.395 1.00 88.00 219 GLY A C 1
ATOM 1751 O O . GLY A 1 219 ? 9.687 20.953 3.846 1.00 88.00 219 GLY A O 1
ATOM 1752 N N . GLY A 1 220 ? 10.264 18.784 3.782 1.00 91.56 220 GLY A N 1
ATOM 1753 C CA . GLY A 1 220 ? 9.782 18.499 2.430 1.00 91.56 220 GLY A CA 1
ATOM 1754 C C . GLY A 1 220 ? 10.656 19.045 1.299 1.00 91.56 220 GLY A C 1
ATOM 1755 O O . GLY A 1 220 ? 10.297 18.906 0.133 1.00 91.56 220 GLY A O 1
ATOM 1756 N N . SER A 1 221 ? 11.822 19.627 1.597 1.00 94.75 221 SER A N 1
ATOM 1757 C CA . SER A 1 221 ? 12.689 20.274 0.591 1.00 94.75 221 SER A CA 1
ATOM 1758 C C . SER A 1 221 ? 13.269 19.335 -0.476 1.00 94.75 221 SER A C 1
ATOM 1760 O O . SER A 1 221 ? 13.799 19.806 -1.479 1.00 94.75 221 SER A O 1
ATOM 1762 N N . LYS A 1 222 ? 13.181 18.018 -0.266 1.00 95.12 222 LYS A N 1
ATOM 1763 C CA . LYS A 1 222 ? 13.638 16.978 -1.200 1.00 95.12 222 LYS A CA 1
ATOM 1764 C C . LYS A 1 222 ? 12.488 16.249 -1.906 1.00 95.12 222 LYS A C 1
ATOM 1766 O O . LYS A 1 222 ? 12.725 15.255 -2.583 1.00 95.12 222 LYS A O 1
ATOM 1771 N N . THR A 1 223 ? 11.251 16.701 -1.715 1.00 94.31 223 THR A N 1
ATOM 1772 C CA . THR A 1 223 ? 10.085 16.096 -2.364 1.00 94.31 223 THR A CA 1
ATOM 1773 C C . THR A 1 223 ? 10.012 16.502 -3.836 1.00 94.31 223 THR A C 1
ATOM 1775 O O . THR A 1 223 ? 10.276 17.650 -4.194 1.00 94.31 223 THR A O 1
ATOM 1778 N N . THR A 1 224 ? 9.620 15.563 -4.693 1.00 94.25 224 THR A N 1
ATOM 1779 C CA . THR A 1 224 ? 9.196 15.825 -6.080 1.00 94.25 224 THR A CA 1
ATOM 1780 C C . THR A 1 224 ? 7.853 15.138 -6.323 1.00 94.25 224 THR A C 1
ATOM 1782 O O . THR A 1 224 ? 7.243 14.615 -5.394 1.00 94.25 224 THR A O 1
ATOM 1785 N N . GLU A 1 225 ? 7.331 15.130 -7.545 1.00 92.12 225 GLU A N 1
ATOM 1786 C CA . GLU A 1 225 ? 6.165 14.291 -7.877 1.00 92.12 225 GLU A CA 1
ATOM 1787 C C . GLU A 1 225 ? 6.482 12.782 -7.769 1.00 92.12 225 GLU A C 1
ATOM 1789 O O . GLU A 1 225 ? 5.593 11.949 -7.586 1.00 92.12 225 GLU A O 1
ATOM 1794 N N . TRP A 1 226 ? 7.767 12.433 -7.833 1.00 91.88 226 TRP A N 1
ATOM 1795 C CA . TRP A 1 226 ? 8.266 11.073 -7.953 1.00 91.88 226 TRP A CA 1
ATOM 1796 C C . TRP A 1 226 ? 8.802 10.559 -6.619 1.00 91.88 226 TRP A C 1
ATOM 1798 O O . TRP A 1 226 ? 9.289 11.304 -5.770 1.00 91.88 226 TRP A O 1
ATOM 1808 N N . GLN A 1 227 ? 8.712 9.248 -6.441 1.00 89.62 227 GLN A N 1
ATOM 1809 C CA . GLN A 1 227 ? 9.035 8.572 -5.187 1.00 89.62 227 GLN A CA 1
ATOM 1810 C C . GLN A 1 227 ? 10.536 8.535 -4.841 1.00 89.62 227 GLN A C 1
ATOM 1812 O O . GLN A 1 227 ? 10.897 8.132 -3.736 1.00 89.62 227 GLN A O 1
ATOM 1817 N N . ASP A 1 228 ? 11.405 8.923 -5.776 1.00 89.31 228 ASP A N 1
ATOM 1818 C CA . ASP A 1 228 ? 12.863 8.900 -5.640 1.00 89.31 228 ASP A CA 1
ATOM 1819 C C . ASP A 1 228 ? 13.497 10.293 -5.499 1.00 89.31 228 ASP A C 1
ATOM 1821 O O . ASP A 1 228 ? 14.722 10.417 -5.533 1.00 89.31 228 ASP A O 1
ATOM 1825 N N . GLY A 1 229 ? 12.670 11.334 -5.349 1.00 90.38 229 GLY A N 1
ATOM 1826 C CA . GLY A 1 229 ? 13.116 12.714 -5.150 1.00 90.38 229 GLY A CA 1
ATOM 1827 C C . GLY A 1 229 ? 13.715 13.381 -6.385 1.00 90.38 229 GLY A C 1
ATOM 1828 O O . GLY A 1 229 ? 14.270 14.473 -6.274 1.00 90.38 229 GLY A O 1
ATOM 1829 N N . GLU A 1 230 ? 13.611 12.756 -7.558 1.00 91.69 230 GLU A N 1
ATOM 1830 C CA . GLU A 1 230 ? 14.059 13.326 -8.827 1.00 91.69 230 GLU A CA 1
ATOM 1831 C C . GLU A 1 230 ? 12.857 13.818 -9.646 1.00 91.69 230 GLU A C 1
ATOM 1833 O O . GLU A 1 230 ? 11.720 13.390 -9.446 1.00 91.69 230 GLU A O 1
ATOM 1838 N N . ASN A 1 231 ? 13.077 14.744 -10.580 1.00 90.56 231 ASN A N 1
ATOM 1839 C CA . ASN A 1 231 ? 12.045 15.127 -11.549 1.00 90.56 231 ASN A CA 1
ATOM 1840 C C . ASN A 1 231 ? 12.148 14.245 -12.789 1.00 90.56 231 ASN A C 1
ATOM 1842 O O . ASN A 1 231 ? 13.227 14.110 -13.368 1.00 90.56 231 ASN A O 1
ATOM 1846 N N . ARG A 1 232 ? 11.020 13.687 -13.237 1.00 86.94 232 ARG A N 1
ATOM 1847 C CA . ARG A 1 232 ? 10.972 12.817 -14.417 1.00 86.94 232 ARG A CA 1
ATOM 1848 C C . ARG A 1 232 ? 9.948 13.294 -15.431 1.00 86.94 232 ARG A C 1
ATOM 1850 O O . ARG A 1 232 ? 8.933 13.896 -15.090 1.00 86.94 232 ARG A O 1
ATOM 1857 N N . ALA A 1 233 ? 10.246 13.032 -16.699 1.00 87.31 233 ALA A N 1
ATOM 1858 C CA . ALA A 1 233 ? 9.335 13.319 -17.793 1.00 87.31 233 ALA A CA 1
ATOM 1859 C C . ALA A 1 233 ? 8.298 12.198 -17.920 1.00 87.31 233 ALA A C 1
ATOM 1861 O O . ALA A 1 233 ? 8.641 11.016 -17.880 1.00 87.31 233 ALA A O 1
ATOM 1862 N N . PHE A 1 234 ? 7.039 12.577 -18.125 1.00 84.38 234 PHE A N 1
ATOM 1863 C CA . PHE A 1 234 ? 5.969 11.635 -18.424 1.00 84.38 234 PHE A CA 1
ATOM 1864 C C . PHE A 1 234 ? 5.814 11.450 -19.950 1.00 84.38 234 PHE A C 1
ATOM 1866 O O . PHE A 1 23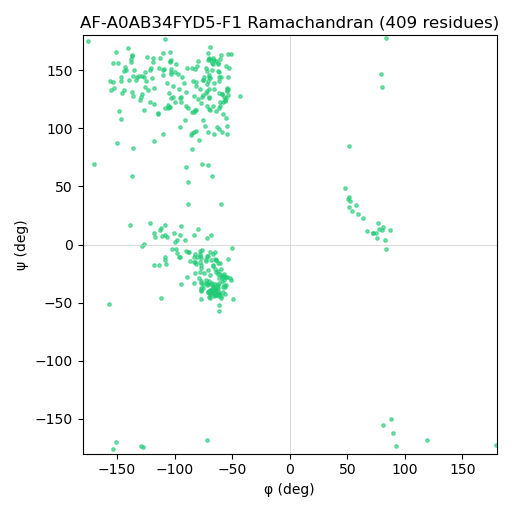4 ? 5.861 12.443 -20.681 1.00 84.38 234 PHE A O 1
ATOM 1873 N N . PRO A 1 235 ? 5.589 10.221 -20.457 1.00 88.88 235 PRO A N 1
ATOM 1874 C CA . PRO A 1 235 ? 5.524 8.957 -19.718 1.00 88.88 235 PRO A CA 1
ATOM 1875 C C . PRO A 1 235 ? 6.916 8.416 -19.353 1.00 88.88 235 PRO A C 1
ATOM 1877 O O . PRO A 1 235 ? 7.793 8.321 -20.211 1.00 88.88 235 PRO A O 1
ATOM 1880 N N . TRP A 1 236 ? 7.091 7.984 -18.100 1.00 89.81 236 TRP A N 1
ATOM 1881 C CA . TRP A 1 236 ? 8.307 7.293 -17.662 1.00 89.81 236 TRP A CA 1
ATOM 1882 C C . TRP A 1 236 ? 8.167 5.786 -17.906 1.00 89.81 236 TRP A C 1
ATOM 1884 O O . TRP A 1 236 ? 7.254 5.143 -17.385 1.00 89.81 236 TRP A O 1
ATOM 1894 N N . ARG A 1 237 ? 9.037 5.231 -18.756 1.00 93.69 237 ARG A N 1
ATOM 1895 C CA . ARG A 1 237 ? 9.014 3.822 -19.178 1.00 93.69 237 ARG A CA 1
ATOM 1896 C C . ARG A 1 237 ? 10.425 3.246 -19.215 1.00 93.69 237 ARG A C 1
ATOM 1898 O O . ARG A 1 237 ? 11.397 3.998 -19.312 1.00 93.69 237 ARG A O 1
ATOM 1905 N N . GLY A 1 238 ? 10.532 1.925 -19.116 1.00 94.50 238 GLY A N 1
ATOM 1906 C CA . GLY A 1 238 ? 11.789 1.218 -19.337 1.00 94.50 238 GLY A CA 1
ATOM 1907 C C . GLY A 1 238 ? 12.232 1.258 -20.806 1.00 94.50 238 GLY A C 1
ATOM 1908 O O . GLY A 1 238 ? 11.471 1.679 -21.686 1.00 94.50 238 GLY A O 1
ATOM 1909 N N . PRO A 1 239 ? 13.466 0.822 -21.100 1.00 94.75 239 PRO A N 1
ATOM 1910 C CA . PRO A 1 239 ? 14.040 0.907 -22.437 1.00 94.75 239 PRO A CA 1
ATOM 1911 C C . PRO A 1 239 ? 13.411 -0.110 -23.404 1.00 94.75 239 PRO A C 1
ATOM 1913 O O . PRO A 1 239 ? 13.020 -1.201 -23.004 1.00 94.75 239 PRO A O 1
ATOM 1916 N N . GLY A 1 240 ? 13.388 0.202 -24.703 1.00 92.50 240 GLY A N 1
ATOM 1917 C CA . GLY A 1 240 ? 12.989 -0.742 -25.758 1.00 92.50 240 GLY A CA 1
ATOM 1918 C C . GLY A 1 240 ? 11.505 -0.720 -26.145 1.00 92.50 240 GLY A C 1
ATOM 1919 O O . GLY A 1 240 ? 10.740 0.167 -25.769 1.00 92.50 240 GLY A O 1
ATOM 1920 N N . THR A 1 241 ? 11.104 -1.668 -26.997 1.00 91.00 241 THR A N 1
ATOM 1921 C CA . THR A 1 241 ? 9.719 -1.833 -27.475 1.00 91.00 241 THR A CA 1
ATOM 1922 C C . THR A 1 241 ? 9.433 -3.329 -27.702 1.00 91.00 241 THR A C 1
ATOM 1924 O O . THR A 1 241 ? 9.971 -3.887 -28.660 1.00 91.00 241 THR A O 1
ATOM 1927 N N . PRO A 1 242 ? 8.617 -3.992 -26.856 1.00 88.62 242 PRO A N 1
ATOM 1928 C CA . PRO A 1 242 ? 7.934 -3.437 -25.681 1.00 88.62 242 PRO A CA 1
ATOM 1929 C C . PRO A 1 242 ? 8.920 -2.970 -24.585 1.00 88.62 242 PRO A C 1
ATOM 1931 O O . PRO A 1 242 ? 10.069 -3.415 -24.589 1.00 88.62 242 PRO A O 1
ATOM 1934 N N . PRO A 1 243 ? 8.509 -2.058 -23.680 1.00 91.69 243 PRO A N 1
ATOM 1935 C CA . PRO A 1 243 ? 9.381 -1.553 -22.620 1.00 91.69 243 PRO A CA 1
ATOM 1936 C C . PRO A 1 243 ? 9.910 -2.668 -21.708 1.00 91.69 243 PRO A C 1
ATOM 1938 O O . PRO A 1 243 ? 9.139 -3.473 -21.185 1.00 91.69 243 PRO A O 1
ATOM 1941 N N . GLY A 1 244 ? 11.223 -2.691 -21.489 1.00 95.25 244 GLY A N 1
ATOM 1942 C CA . GLY A 1 244 ? 11.884 -3.461 -20.434 1.00 95.25 244 GLY A CA 1
ATOM 1943 C C . GLY A 1 244 ? 11.627 -2.868 -19.046 1.00 95.25 244 GLY A C 1
ATOM 1944 O O . GLY A 1 244 ? 10.757 -2.010 -18.884 1.00 95.25 244 GLY A O 1
ATOM 1945 N N . CYS A 1 245 ? 12.363 -3.324 -18.035 1.00 96.31 245 CYS A N 1
ATOM 1946 C CA . CYS A 1 245 ? 12.192 -2.825 -16.672 1.00 96.31 245 CYS A CA 1
ATOM 1947 C C . CYS A 1 245 ? 12.694 -1.384 -16.540 1.00 96.31 245 CYS A C 1
ATOM 1949 O O . CYS A 1 245 ? 13.685 -1.006 -17.166 1.00 96.31 245 CYS A O 1
ATOM 1951 N N . LEU A 1 246 ? 12.052 -0.572 -15.693 1.00 93.50 246 LEU A N 1
ATOM 1952 C CA . LEU A 1 246 ? 12.480 0.811 -15.461 1.00 93.50 246 LEU A CA 1
ATOM 1953 C C . LEU A 1 246 ? 13.936 0.892 -14.997 1.00 93.50 246 LEU A C 1
ATOM 1955 O O . LEU A 1 246 ? 14.692 1.691 -15.543 1.00 93.50 246 LEU A O 1
ATOM 1959 N N . GLY A 1 247 ? 14.348 0.008 -14.083 1.00 92.19 247 GLY A N 1
ATOM 1960 C CA . GLY A 1 247 ? 15.729 -0.064 -13.590 1.00 92.19 247 GLY A CA 1
ATOM 1961 C C . GLY A 1 247 ? 16.786 -0.357 -14.665 1.00 92.19 247 GLY A C 1
ATOM 1962 O O . GLY A 1 247 ? 17.971 -0.097 -14.444 1.00 92.19 247 GLY A O 1
ATOM 1963 N N . ASP A 1 248 ? 16.380 -0.837 -15.845 1.00 94.38 248 ASP A N 1
ATOM 1964 C CA . ASP A 1 248 ? 17.287 -1.075 -16.970 1.00 94.38 248 ASP A CA 1
ATOM 1965 C C . ASP A 1 248 ? 17.589 0.191 -17.775 1.00 94.38 248 ASP A C 1
ATOM 1967 O O . ASP A 1 248 ? 18.484 0.168 -18.628 1.00 94.38 248 ASP A O 1
ATOM 1971 N N . ASN A 1 249 ? 16.897 1.303 -17.495 1.00 90.75 249 ASN A N 1
ATOM 1972 C CA . ASN A 1 249 ? 17.169 2.587 -18.125 1.00 90.75 249 ASN A CA 1
ATOM 1973 C C . ASN A 1 249 ? 18.654 2.982 -17.997 1.00 90.75 249 ASN A C 1
ATOM 1975 O O . ASN A 1 249 ? 19.331 2.591 -17.038 1.00 90.75 249 ASN A O 1
ATOM 1979 N N . PRO A 1 250 ? 19.196 3.774 -18.943 1.00 92.12 250 PRO A N 1
ATOM 1980 C CA . PRO A 1 250 ? 20.596 4.197 -18.895 1.00 92.12 250 PRO A CA 1
ATOM 1981 C C . PRO A 1 250 ? 20.987 4.933 -17.604 1.00 92.12 250 PRO A C 1
ATOM 1983 O O . PRO A 1 250 ? 22.140 4.847 -17.192 1.00 92.12 250 PRO A O 1
ATOM 1986 N N . ASP A 1 251 ? 20.037 5.617 -16.957 1.00 89.81 251 ASP A N 1
ATOM 1987 C CA . ASP A 1 251 ? 20.230 6.309 -15.677 1.00 89.81 251 ASP A CA 1
ATOM 1988 C C . ASP A 1 251 ? 20.224 5.367 -14.455 1.00 89.81 251 ASP A C 1
ATOM 1990 O O . ASP A 1 251 ? 20.590 5.797 -13.361 1.00 89.81 251 ASP A O 1
ATOM 1994 N N . LYS A 1 252 ? 19.855 4.089 -14.639 1.00 89.62 252 LYS A N 1
ATOM 1995 C CA . LYS A 1 252 ? 19.721 3.058 -13.595 1.00 89.62 252 LYS A CA 1
ATOM 1996 C C . LYS A 1 252 ? 18.737 3.429 -12.486 1.00 89.62 252 LYS A C 1
ATOM 1998 O O . LYS A 1 252 ? 18.939 3.076 -11.325 1.00 89.62 252 LYS A O 1
ATOM 2003 N N . LYS A 1 253 ? 17.669 4.145 -12.840 1.00 90.12 253 LYS A N 1
ATOM 2004 C CA . LYS A 1 253 ? 16.632 4.588 -11.902 1.00 90.12 253 LYS A CA 1
ATOM 2005 C C . LYS A 1 253 ? 15.288 3.913 -12.159 1.00 90.12 253 LYS A C 1
ATOM 2007 O O . LYS A 1 253 ? 15.033 3.431 -13.256 1.00 90.12 253 LYS A O 1
ATOM 2012 N N . GLY A 1 254 ? 14.406 3.919 -11.160 1.00 88.50 254 GLY A N 1
ATOM 2013 C CA . GLY A 1 254 ? 13.071 3.325 -11.256 1.00 88.50 254 GLY A CA 1
ATOM 2014 C C . GLY A 1 254 ? 13.043 1.823 -11.010 1.00 88.50 254 GLY A C 1
ATOM 2015 O O . GLY A 1 254 ? 11.990 1.203 -11.126 1.00 88.50 254 GLY A O 1
ATOM 2016 N N . GLY A 1 255 ? 14.182 1.216 -10.662 1.00 89.81 255 GLY A N 1
ATOM 2017 C CA . GLY A 1 255 ? 14.231 -0.191 -10.264 1.00 89.81 255 GLY A CA 1
ATOM 2018 C C . GLY A 1 255 ? 13.386 -0.459 -9.019 1.00 89.81 255 GLY A C 1
ATOM 2019 O O . GLY A 1 255 ? 12.747 -1.496 -8.921 1.00 89.81 255 GLY A O 1
ATOM 2020 N N . GLU A 1 256 ? 13.305 0.519 -8.121 1.00 89.31 256 GLU A N 1
ATOM 2021 C CA . GLU A 1 256 ? 12.520 0.466 -6.891 1.00 89.31 256 GLU A CA 1
ATOM 2022 C C . GLU A 1 256 ? 11.000 0.546 -7.105 1.00 89.31 256 GLU A C 1
ATOM 2024 O O . GLU A 1 256 ? 10.243 0.285 -6.177 1.00 89.31 256 GLU A O 1
ATOM 2029 N N . LEU A 1 257 ? 10.539 0.858 -8.324 1.00 92.25 257 LEU A N 1
ATOM 2030 C CA . LEU A 1 257 ? 9.133 0.711 -8.719 1.00 92.25 257 LEU A CA 1
ATOM 2031 C C . LEU A 1 257 ? 8.774 -0.706 -9.164 1.00 92.25 257 LEU A C 1
ATOM 2033 O O . LEU A 1 257 ? 7.588 -1.004 -9.292 1.00 92.25 257 LEU A O 1
ATOM 2037 N N . HIS A 1 258 ? 9.772 -1.550 -9.450 1.00 94.56 258 HIS A N 1
ATOM 2038 C CA . HIS A 1 258 ? 9.569 -2.9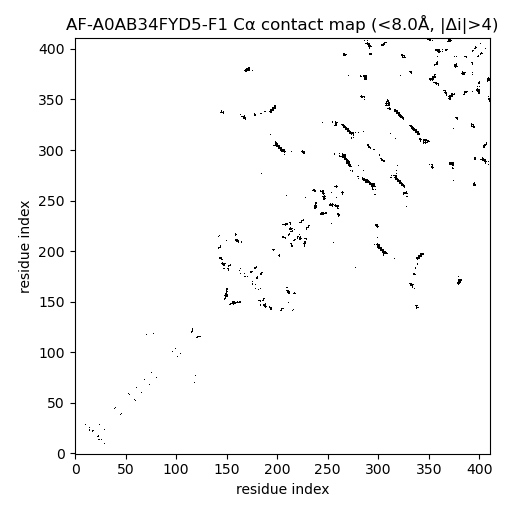26 -9.903 1.00 94.56 258 HIS A CA 1
ATOM 2039 C C . HIS A 1 258 ? 8.534 -3.036 -11.037 1.00 94.56 258 HIS A C 1
ATOM 2041 O O . HIS A 1 258 ? 7.576 -3.806 -10.992 1.00 94.56 258 HIS A O 1
ATOM 2047 N N . THR A 1 259 ? 8.687 -2.188 -12.054 1.00 94.00 259 THR A N 1
ATOM 2048 C CA . THR A 1 259 ? 7.730 -2.110 -13.154 1.00 94.00 259 THR A CA 1
ATOM 2049 C C . THR A 1 259 ? 8.394 -1.667 -14.454 1.00 94.00 259 THR A C 1
ATOM 2051 O O . THR A 1 259 ? 9.516 -1.156 -14.463 1.00 94.00 259 THR A O 1
ATOM 2054 N N . HIS A 1 260 ? 7.691 -1.853 -15.567 1.00 95.06 260 HIS A N 1
ATOM 2055 C CA . HIS A 1 260 ? 8.091 -1.377 -16.891 1.00 95.06 260 HIS A CA 1
ATOM 2056 C C . HIS A 1 260 ? 7.581 0.048 -17.169 1.00 95.06 260 HIS A C 1
ATOM 2058 O O . HIS A 1 260 ? 8.163 0.789 -17.963 1.00 95.06 260 HIS A O 1
ATOM 2064 N N . SER A 1 261 ? 6.459 0.415 -16.545 1.00 92.88 261 SER A N 1
ATOM 2065 C CA . SER A 1 261 ? 5.714 1.667 -16.712 1.00 92.88 261 SER A CA 1
ATOM 2066 C C . SER A 1 261 ? 4.551 1.731 -15.714 1.00 92.88 261 SER A C 1
ATOM 2068 O O . SER A 1 261 ? 4.266 0.742 -15.045 1.00 92.88 261 SER A O 1
ATOM 2070 N N . ILE A 1 262 ? 3.825 2.849 -15.649 1.00 93.56 262 ILE A N 1
ATOM 2071 C CA . ILE A 1 262 ? 2.671 2.987 -14.745 1.00 93.56 262 ILE A CA 1
ATOM 2072 C C . ILE A 1 262 ? 1.605 1.897 -14.950 1.00 93.56 262 ILE A C 1
ATOM 2074 O O . ILE A 1 262 ? 1.038 1.401 -13.980 1.00 93.56 262 ILE A O 1
ATOM 2078 N N . GLU A 1 263 ? 1.364 1.467 -16.191 1.00 92.06 263 GLU A N 1
ATOM 2079 C CA . GLU A 1 263 ? 0.315 0.489 -16.513 1.00 92.06 263 GLU A CA 1
ATOM 2080 C C . GLU A 1 263 ? 0.653 -0.942 -16.071 1.00 92.06 263 GLU A C 1
ATOM 2082 O O . GLU A 1 263 ? -0.224 -1.801 -16.042 1.00 92.06 263 GLU A O 1
ATOM 2087 N N . THR A 1 264 ? 1.917 -1.200 -15.738 1.00 93.19 264 THR A N 1
ATOM 2088 C CA . THR A 1 264 ? 2.424 -2.511 -15.307 1.00 93.19 264 THR A CA 1
ATOM 2089 C C . THR A 1 264 ? 2.752 -2.527 -13.815 1.00 93.19 264 THR A C 1
ATOM 2091 O O . THR A 1 264 ? 3.547 -3.345 -13.357 1.00 93.19 264 THR A O 1
ATOM 2094 N N . THR A 1 265 ? 2.247 -1.561 -13.050 1.00 94.19 265 THR A N 1
ATOM 2095 C CA . THR A 1 265 ? 2.418 -1.538 -11.594 1.00 94.19 265 THR A CA 1
ATOM 2096 C C . THR A 1 265 ? 1.564 -2.632 -10.948 1.00 94.19 265 THR A C 1
ATOM 2098 O O . THR A 1 265 ? 0.520 -3.028 -11.469 1.00 94.19 265 THR A O 1
ATOM 2101 N N . GLY A 1 266 ? 2.030 -3.173 -9.819 1.00 94.00 266 GLY A N 1
ATOM 2102 C CA . GLY A 1 266 ? 1.326 -4.264 -9.134 1.00 94.00 266 GLY A CA 1
ATOM 2103 C C . GLY A 1 266 ? 0.025 -3.830 -8.454 1.00 94.00 266 GLY A C 1
ATOM 2104 O O . GLY A 1 266 ? -0.867 -4.652 -8.234 1.00 94.00 266 GLY A O 1
ATOM 2105 N N . GLY A 1 267 ? -0.112 -2.546 -8.153 1.00 97.69 267 GLY A N 1
ATOM 2106 C CA . GLY A 1 267 ? -1.149 -2.041 -7.276 1.00 97.69 267 GLY A CA 1
ATOM 2107 C C . GLY A 1 267 ? -0.798 -2.257 -5.811 1.00 97.69 267 GLY A C 1
ATOM 2108 O O . GLY A 1 267 ? -0.150 -3.234 -5.423 1.00 97.69 267 GLY A O 1
ATOM 2109 N N . THR A 1 268 ? -1.236 -1.321 -4.986 1.00 98.62 268 THR A N 1
ATOM 2110 C CA . THR A 1 268 ? -0.997 -1.284 -3.543 1.00 98.62 268 THR A CA 1
ATOM 2111 C C . THR A 1 268 ? -2.318 -1.341 -2.797 1.00 98.62 268 THR A C 1
ATOM 2113 O O . THR A 1 268 ? -3.377 -1.031 -3.345 1.00 98.62 268 THR A O 1
ATOM 2116 N N . ALA A 1 269 ? -2.270 -1.715 -1.526 1.00 98.88 269 ALA A N 1
ATOM 2117 C CA . ALA A 1 269 ? -3.457 -1.812 -0.697 1.00 98.88 269 ALA A CA 1
ATOM 2118 C C . ALA A 1 269 ? -3.237 -1.250 0.703 1.00 98.88 269 ALA A C 1
ATOM 2120 O O . ALA A 1 269 ? -2.113 -1.167 1.191 1.00 98.88 269 ALA A O 1
ATOM 2121 N N . TRP A 1 270 ? -4.348 -0.916 1.350 1.00 98.88 270 TRP A N 1
ATOM 2122 C CA . TRP A 1 270 ? -4.420 -0.637 2.772 1.00 98.88 270 TRP A CA 1
ATOM 2123 C C . TRP A 1 270 ? -5.331 -1.643 3.459 1.00 98.88 270 TRP A C 1
ATOM 2125 O O . TRP A 1 270 ? -6.440 -1.918 2.992 1.00 98.88 270 TRP A O 1
ATOM 2135 N N . ALA A 1 271 ? -4.867 -2.159 4.590 1.00 98.88 271 ALA A N 1
ATOM 2136 C CA . ALA A 1 271 ? -5.640 -3.011 5.477 1.00 98.88 271 ALA A CA 1
ATOM 2137 C C . ALA A 1 271 ? -5.793 -2.389 6.866 1.00 98.88 271 ALA A C 1
ATOM 2139 O O . ALA A 1 271 ? -4.988 -1.546 7.254 1.00 98.88 271 ALA A O 1
ATOM 2140 N N . ILE A 1 272 ? -6.830 -2.798 7.596 1.00 98.81 272 ILE A N 1
ATOM 2141 C CA . ILE A 1 272 ? -7.168 -2.311 8.937 1.00 98.81 272 ILE A CA 1
ATOM 2142 C C . ILE A 1 272 ? -7.493 -3.478 9.872 1.00 98.81 272 ILE A C 1
ATOM 2144 O O . ILE A 1 272 ? -8.133 -4.449 9.474 1.00 98.81 272 ILE A O 1
ATOM 2148 N N . SER A 1 273 ? -7.050 -3.361 11.120 1.00 98.50 273 SER A N 1
ATOM 2149 C CA . SER A 1 273 ? -7.397 -4.213 12.251 1.00 98.50 273 SER A CA 1
ATOM 2150 C C . SER A 1 273 ? -7.848 -3.330 13.409 1.00 98.50 273 SER A C 1
ATOM 2152 O O . SER A 1 273 ? -7.158 -2.381 13.784 1.00 98.50 273 SER A O 1
ATOM 2154 N N . TYR A 1 274 ? -9.007 -3.648 13.987 1.00 97.81 274 TYR A N 1
ATOM 2155 C CA . TYR A 1 274 ? -9.601 -2.900 15.104 1.00 97.81 274 TYR A CA 1
ATOM 2156 C C . TYR A 1 274 ? -8.981 -3.247 16.470 1.00 97.81 274 TYR A C 1
ATOM 2158 O O . TYR A 1 274 ? -9.521 -2.878 17.511 1.00 97.81 274 TYR A O 1
ATOM 2166 N N . GLU A 1 275 ? -7.842 -3.942 16.473 1.00 97.12 275 GLU A N 1
ATOM 2167 C CA . GLU A 1 275 ? -7.033 -4.162 17.667 1.00 97.12 275 GLU A CA 1
ATOM 2168 C C . GLU A 1 275 ? -6.265 -2.897 18.068 1.00 97.12 275 GLU A C 1
ATOM 2170 O O . GLU A 1 275 ? -5.762 -2.149 17.227 1.00 97.12 275 GLU A O 1
ATOM 2175 N N . THR A 1 276 ? -6.123 -2.688 19.378 1.00 94.69 276 THR A N 1
ATOM 2176 C CA . THR A 1 276 ? -5.349 -1.577 19.959 1.00 94.69 276 THR A CA 1
ATOM 2177 C C . THR A 1 276 ? -3.918 -1.981 20.334 1.00 94.69 276 THR A C 1
ATOM 2179 O O . THR A 1 276 ? -3.083 -1.116 20.611 1.00 94.69 276 THR A O 1
ATOM 2182 N N . ASP A 1 277 ? -3.617 -3.281 20.317 1.00 93.12 277 ASP A N 1
ATOM 2183 C CA . ASP A 1 277 ? -2.332 -3.897 20.655 1.00 93.12 277 ASP A CA 1
ATOM 2184 C C . ASP A 1 277 ? -1.771 -4.616 19.422 1.00 93.12 277 ASP A C 1
ATOM 2186 O O . ASP A 1 277 ? -2.405 -5.533 18.895 1.00 93.12 277 ASP A O 1
ATOM 2190 N N . LEU A 1 278 ? -0.576 -4.213 18.971 1.00 92.88 278 LEU A N 1
ATOM 2191 C CA . LEU A 1 278 ? 0.054 -4.763 17.767 1.00 92.88 278 LEU A CA 1
ATOM 2192 C C . LEU A 1 278 ? 0.219 -6.282 17.847 1.00 92.88 278 LEU A C 1
ATOM 2194 O O . LEU A 1 278 ? 0.070 -6.968 16.839 1.00 92.88 278 LEU A O 1
ATOM 2198 N N . SER A 1 279 ? 0.480 -6.819 19.044 1.00 94.56 279 SER A N 1
ATOM 2199 C CA . SER A 1 279 ? 0.696 -8.256 19.246 1.00 94.56 279 SER A CA 1
ATOM 2200 C C . SER A 1 279 ? -0.555 -9.102 18.984 1.00 94.56 279 SER A C 1
ATOM 2202 O O . SER A 1 279 ? -0.449 -10.310 18.770 1.00 94.56 279 SER A O 1
ATOM 2204 N N . LYS A 1 280 ? -1.737 -8.472 18.965 1.00 97.44 280 LYS A N 1
ATOM 2205 C CA . LYS A 1 280 ? -3.022 -9.107 18.645 1.00 97.44 280 LYS A CA 1
ATOM 2206 C C . LYS A 1 280 ? -3.415 -8.947 17.182 1.00 97.44 280 LYS A C 1
ATOM 2208 O O . LYS A 1 280 ? -4.349 -9.609 16.727 1.00 97.44 280 LYS A O 1
ATOM 2213 N N . VAL A 1 281 ? -2.721 -8.099 16.426 1.00 97.50 281 VAL A N 1
ATOM 2214 C CA . VAL A 1 281 ? -2.959 -7.967 14.990 1.00 97.50 281 VAL A CA 1
ATOM 2215 C C . VAL A 1 281 ? -2.475 -9.236 14.295 1.00 97.50 281 VAL A C 1
ATOM 2217 O O . VAL A 1 281 ? -1.330 -9.665 14.445 1.00 97.50 281 VAL A O 1
ATOM 2220 N N . SER A 1 282 ? -3.362 -9.846 13.517 1.00 97.44 282 SER A N 1
ATOM 2221 C CA . SER A 1 282 ? -3.144 -11.126 12.854 1.00 97.44 282 SER A CA 1
ATOM 2222 C C . SER A 1 282 ? -3.726 -11.115 11.441 1.00 97.44 282 SER A C 1
ATOM 2224 O O . SER A 1 282 ? -4.493 -10.229 11.068 1.00 97.44 282 SER A O 1
ATOM 2226 N N . MET A 1 283 ? -3.399 -12.138 10.652 1.00 97.12 283 MET A N 1
ATOM 2227 C CA . MET A 1 283 ? -4.000 -12.338 9.326 1.00 97.12 283 MET A CA 1
ATOM 2228 C C . MET A 1 283 ? -5.530 -12.449 9.383 1.00 97.12 283 MET A C 1
ATOM 2230 O O . MET A 1 283 ? -6.197 -12.079 8.425 1.00 97.12 283 MET A O 1
ATOM 2234 N N . ASP A 1 284 ? -6.088 -12.910 10.504 1.00 97.75 284 ASP A N 1
ATOM 2235 C CA . ASP A 1 284 ? -7.523 -13.163 10.652 1.00 97.75 284 ASP A CA 1
ATOM 2236 C C . ASP A 1 284 ? -8.311 -11.927 11.109 1.00 97.75 284 ASP A C 1
ATOM 2238 O O . ASP A 1 284 ? -9.537 -11.968 11.155 1.00 97.75 284 ASP A O 1
ATOM 2242 N N . ASN A 1 285 ? -7.634 -10.821 11.438 1.00 98.12 285 ASN A N 1
ATOM 2243 C CA . ASN A 1 285 ? -8.288 -9.556 11.794 1.00 98.12 285 ASN A CA 1
ATOM 2244 C C . ASN A 1 285 ? -7.782 -8.340 11.004 1.00 98.12 285 ASN A C 1
ATOM 2246 O O . ASN A 1 285 ? -8.306 -7.245 11.194 1.00 98.12 285 ASN A O 1
ATOM 2250 N N . LEU A 1 286 ? -6.806 -8.519 10.110 1.00 98.50 286 LEU A N 1
ATOM 2251 C CA . LEU A 1 286 ? -6.300 -7.480 9.219 1.00 98.50 286 LEU A CA 1
ATOM 2252 C C . LEU A 1 286 ? -7.007 -7.563 7.855 1.00 98.50 286 LEU A C 1
ATOM 2254 O O . LEU A 1 286 ? -6.681 -8.406 7.016 1.00 98.50 286 LEU A O 1
ATOM 2258 N N . VAL A 1 287 ? -7.985 -6.683 7.637 1.00 98.88 287 VAL A N 1
ATOM 2259 C CA . VAL A 1 287 ? -8.870 -6.688 6.459 1.00 98.88 287 VAL A CA 1
ATOM 2260 C C . VAL A 1 287 ? -8.449 -5.612 5.468 1.00 98.88 287 VAL A C 1
ATOM 2262 O O . VAL A 1 287 ? -8.379 -4.438 5.830 1.00 98.88 287 VAL A O 1
ATOM 2265 N N . VAL A 1 288 ? -8.219 -5.982 4.207 1.00 98.94 288 VAL A N 1
ATOM 2266 C CA . VAL A 1 288 ? -7.959 -5.016 3.127 1.00 98.94 288 VAL A CA 1
ATOM 2267 C C . VAL A 1 288 ? -9.216 -4.179 2.871 1.00 98.94 288 VAL A C 1
ATOM 2269 O O . VAL A 1 288 ? -10.251 -4.724 2.495 1.00 98.94 288 VAL A O 1
ATOM 2272 N N . PHE A 1 289 ? -9.123 -2.859 3.053 1.00 98.88 289 PHE A N 1
ATOM 2273 C CA . PHE A 1 289 ? -10.250 -1.927 2.914 1.00 98.88 289 PHE A CA 1
ATOM 2274 C C . PHE A 1 289 ? -10.109 -0.957 1.737 1.00 98.88 289 PHE A C 1
ATOM 2276 O O . PHE A 1 289 ? -11.100 -0.361 1.318 1.00 98.88 289 PHE A O 1
ATOM 2283 N N . SER A 1 290 ? -8.904 -0.784 1.191 1.00 98.88 290 SER A N 1
ATOM 2284 C CA . SER A 1 290 ? -8.661 0.089 0.041 1.00 98.88 290 SER A CA 1
ATOM 2285 C C . SER A 1 290 ? -7.561 -0.470 -0.842 1.00 98.88 290 SER A C 1
ATOM 2287 O O . SER A 1 290 ? -6.601 -1.054 -0.342 1.00 98.88 290 SER A O 1
ATOM 2289 N N . VAL A 1 291 ? -7.694 -0.285 -2.148 1.00 98.88 291 VAL A N 1
ATOM 2290 C CA . VAL A 1 291 ? -6.733 -0.730 -3.158 1.00 98.88 291 VAL A CA 1
ATOM 2291 C C . VAL A 1 291 ? -6.539 0.390 -4.170 1.00 98.88 291 VAL A C 1
ATOM 2293 O O . VAL A 1 291 ? -7.475 1.126 -4.476 1.00 98.88 291 VAL A O 1
ATOM 2296 N N . ARG A 1 292 ? -5.323 0.526 -4.693 1.00 98.31 292 ARG A N 1
ATOM 2297 C CA . ARG A 1 292 ? -5.021 1.393 -5.828 1.00 98.31 292 ARG A CA 1
ATOM 2298 C C . ARG A 1 292 ? -4.250 0.591 -6.870 1.00 98.31 292 ARG A C 1
ATOM 2300 O O . ARG A 1 292 ? -3.263 -0.038 -6.523 1.00 98.31 292 ARG A O 1
ATOM 2307 N N . TYR A 1 293 ? -4.699 0.566 -8.123 1.00 97.06 293 TYR A N 1
ATOM 2308 C CA . TYR A 1 293 ? -4.076 -0.271 -9.162 1.00 97.06 293 TYR A CA 1
ATOM 2309 C C . TYR A 1 293 ? -2.775 0.309 -9.705 1.00 97.06 293 TYR A C 1
ATOM 2311 O O . TYR A 1 293 ? -1.792 -0.409 -9.846 1.00 97.06 293 TYR A O 1
ATOM 2319 N N . TYR A 1 294 ? -2.772 1.601 -10.027 1.00 94.75 294 TYR A N 1
ATOM 2320 C CA . TYR A 1 294 ? -1.638 2.256 -10.679 1.00 94.75 294 TYR A CA 1
ATOM 2321 C C . TYR A 1 294 ? -0.628 2.785 -9.657 1.00 94.75 294 TYR A C 1
ATOM 2323 O O . TYR A 1 294 ? -0.325 3.979 -9.617 1.00 94.75 294 TYR A O 1
ATOM 2331 N N . SER A 1 295 ? -0.174 1.901 -8.771 1.00 94.81 295 SER A N 1
ATOM 2332 C CA . SER A 1 295 ? 0.712 2.229 -7.656 1.00 94.81 295 SER A CA 1
ATOM 2333 C C . SER A 1 295 ? 1.640 1.061 -7.281 1.00 94.81 295 SER A C 1
ATOM 2335 O O . SER A 1 295 ? 1.321 -0.104 -7.540 1.00 94.81 295 SER A O 1
ATOM 2337 N N . PRO A 1 296 ? 2.788 1.351 -6.643 1.00 94.19 296 PRO A N 1
ATOM 2338 C CA . PRO A 1 296 ? 3.384 2.681 -6.498 1.00 94.19 296 PRO A CA 1
ATOM 2339 C C . PRO A 1 296 ? 3.862 3.216 -7.860 1.00 94.19 296 PRO A C 1
ATOM 2341 O O . PRO A 1 296 ? 4.198 2.440 -8.751 1.00 94.19 296 PRO A O 1
ATOM 2344 N N . PHE A 1 297 ? 3.849 4.539 -8.043 1.00 93.50 297 PHE A N 1
ATOM 2345 C CA . PHE A 1 297 ? 4.432 5.197 -9.225 1.00 93.50 297 PHE A CA 1
ATOM 2346 C C . PHE A 1 297 ? 4.772 6.657 -8.926 1.00 93.50 297 PHE A C 1
ATOM 2348 O O . PHE A 1 297 ? 5.904 7.101 -9.113 1.00 93.50 297 PHE A O 1
ATOM 2355 N N . PHE A 1 298 ? 3.787 7.374 -8.388 1.00 94.06 298 PHE A N 1
ATOM 2356 C CA . PHE A 1 298 ? 3.932 8.735 -7.887 1.00 94.06 298 PHE A CA 1
ATOM 2357 C C . PHE A 1 298 ? 4.105 8.739 -6.374 1.00 94.06 298 PHE A C 1
ATOM 2359 O O . PHE A 1 298 ? 3.628 7.831 -5.686 1.00 94.06 298 PHE A O 1
ATOM 2366 N N . ARG A 1 299 ? 4.741 9.797 -5.859 1.00 94.44 299 ARG A N 1
ATOM 2367 C CA . ARG A 1 299 ? 4.877 9.987 -4.417 1.00 94.44 299 ARG A CA 1
ATOM 2368 C C . ARG A 1 299 ? 3.513 10.126 -3.767 1.00 94.44 299 ARG A C 1
ATOM 2370 O O . ARG A 1 299 ? 3.173 9.355 -2.882 1.00 94.44 299 ARG A O 1
ATOM 2377 N N . GLU A 1 300 ? 2.711 11.086 -4.203 1.00 95.38 300 GLU A N 1
ATOM 2378 C CA . GLU A 1 300 ? 1.385 11.301 -3.624 1.00 95.38 300 GLU A CA 1
ATOM 2379 C C . GLU A 1 300 ? 0.379 10.342 -4.254 1.00 95.38 300 GLU A C 1
ATOM 2381 O O . GLU A 1 300 ? 0.069 10.425 -5.440 1.00 95.38 300 GLU A O 1
ATOM 2386 N N . THR A 1 301 ? -0.137 9.418 -3.447 1.00 92.31 301 THR A N 1
ATOM 2387 C CA . THR A 1 301 ? -1.129 8.428 -3.870 1.00 92.31 301 THR A CA 1
ATOM 2388 C C . THR A 1 301 ? -2.369 8.536 -2.995 1.00 92.31 301 THR A C 1
ATOM 2390 O O . THR A 1 301 ? -2.275 8.591 -1.770 1.00 92.31 301 THR A O 1
ATOM 2393 N N . TRP A 1 302 ? -3.542 8.553 -3.625 1.00 96.31 302 TRP A N 1
ATOM 2394 C CA . TRP A 1 302 ? -4.829 8.667 -2.943 1.00 96.31 302 TRP A CA 1
ATOM 2395 C C . TRP A 1 302 ? -5.529 7.315 -2.829 1.00 96.31 302 TRP A C 1
ATOM 2397 O O . TRP A 1 302 ? -5.624 6.564 -3.803 1.00 96.31 302 TRP A O 1
ATOM 2407 N N . TYR A 1 303 ? -6.095 7.045 -1.658 1.00 98.38 303 TYR A N 1
ATOM 2408 C CA . TYR A 1 303 ? -6.836 5.826 -1.346 1.00 98.38 303 TYR A CA 1
ATOM 2409 C C . TYR A 1 303 ? -8.228 6.173 -0.845 1.00 98.38 303 TYR A C 1
ATOM 2411 O O . TYR A 1 303 ? -8.405 7.133 -0.098 1.00 98.38 303 TYR A O 1
ATOM 2419 N N . ASP A 1 304 ? -9.212 5.385 -1.262 1.00 98.44 304 ASP A N 1
ATOM 2420 C CA . ASP A 1 304 ? -10.619 5.600 -0.937 1.00 98.44 304 ASP A CA 1
ATOM 2421 C C . ASP A 1 304 ? -11.016 4.752 0.278 1.00 98.44 304 ASP A C 1
ATOM 2423 O O . ASP A 1 304 ? -10.687 3.567 0.351 1.00 98.44 304 ASP A O 1
ATOM 2427 N N . VAL A 1 305 ? -11.720 5.353 1.235 1.00 98.69 305 VAL A N 1
ATOM 2428 C CA . VAL A 1 305 ? -12.144 4.719 2.489 1.00 98.69 305 VAL A CA 1
ATOM 2429 C C . VAL A 1 305 ? -13.619 4.322 2.381 1.00 98.69 305 VAL A C 1
ATOM 2431 O O . VAL A 1 305 ? -14.448 5.196 2.099 1.00 98.69 305 VAL A O 1
ATOM 2434 N N . PRO A 1 306 ? -13.998 3.055 2.640 1.00 98.75 306 PRO A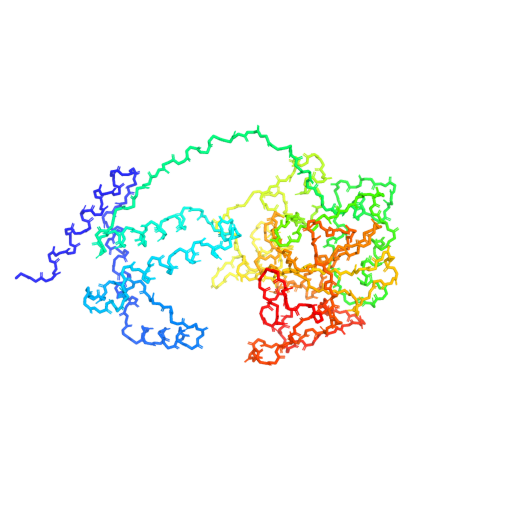 N 1
ATOM 2435 C CA . PRO A 1 306 ? -15.402 2.659 2.670 1.00 98.75 306 PRO A CA 1
ATOM 2436 C C . PRO A 1 306 ? -16.210 3.537 3.635 1.00 98.75 306 PRO A C 1
ATOM 2438 O O . PRO A 1 306 ? -15.783 3.802 4.760 1.00 98.75 306 PRO A O 1
ATOM 2441 N N . ALA A 1 307 ? -17.390 3.988 3.200 1.00 98.19 307 ALA A N 1
ATOM 2442 C CA . ALA A 1 307 ? -18.268 4.845 4.008 1.00 98.19 307 ALA A CA 1
ATOM 2443 C C . ALA A 1 307 ? -18.735 4.171 5.303 1.00 98.19 307 ALA A C 1
ATOM 2445 O O . ALA A 1 307 ? -18.954 4.837 6.313 1.00 98.19 307 ALA A O 1
ATOM 2446 N N . ASP A 1 308 ? -18.833 2.846 5.269 1.00 98.38 308 ASP A N 1
ATOM 2447 C CA . ASP A 1 308 ? -19.337 2.033 6.365 1.00 98.38 308 ASP A CA 1
ATOM 2448 C C . ASP A 1 308 ? -18.249 1.550 7.335 1.00 98.38 308 ASP A C 1
ATOM 2450 O O . ASP A 1 308 ? -18.580 0.817 8.270 1.00 98.38 308 ASP A O 1
ATOM 2454 N N . LEU A 1 309 ? -16.976 1.945 7.170 1.00 98.44 309 LEU A N 1
ATOM 2455 C CA . LEU A 1 309 ? -15.956 1.622 8.175 1.00 98.44 309 LEU A CA 1
ATOM 2456 C C . LEU A 1 309 ? -16.380 2.194 9.536 1.00 98.44 309 LEU A C 1
ATOM 2458 O O . LEU A 1 309 ? -16.589 3.407 9.629 1.00 98.44 309 LEU A O 1
ATOM 2462 N N . PRO A 1 310 ? -16.518 1.379 10.597 1.00 98.00 310 PRO A N 1
ATOM 2463 C CA . PRO A 1 310 ? -16.874 1.883 11.918 1.00 98.00 310 PRO A CA 1
ATOM 2464 C C . PRO A 1 310 ? -15.722 2.684 12.536 1.00 98.00 310 PRO A C 1
ATOM 2466 O O . PRO A 1 310 ? -14.559 2.553 12.144 1.00 98.00 310 PRO A O 1
ATOM 2469 N N . ALA A 1 311 ? -16.035 3.512 13.531 1.00 97.50 311 ALA A N 1
ATOM 2470 C CA . ALA A 1 311 ? -15.016 4.217 14.302 1.00 97.50 311 ALA A CA 1
ATOM 2471 C C . ALA A 1 311 ? -14.081 3.230 15.028 1.00 97.50 311 ALA A C 1
ATOM 2473 O O . ALA A 1 311 ? -14.525 2.212 15.560 1.00 97.50 311 ALA A O 1
ATOM 2474 N N . CYS A 1 312 ? -12.788 3.550 15.067 1.00 96.12 312 CYS A N 1
ATOM 2475 C CA . CYS A 1 312 ? -11.821 2.833 15.900 1.00 96.12 312 CYS A CA 1
ATOM 2476 C C . CYS A 1 312 ? -12.096 3.054 17.396 1.00 96.12 312 CYS A C 1
ATOM 2478 O O . CYS A 1 312 ? -12.705 4.071 17.749 1.00 96.12 312 CYS A O 1
ATOM 2480 N N . PRO A 1 313 ? -11.574 2.178 18.277 1.00 93.94 313 PRO A N 1
ATOM 2481 C CA . PRO A 1 313 ? -11.438 2.480 19.700 1.00 93.94 313 PRO A CA 1
ATOM 2482 C C . PRO A 1 313 ? -10.738 3.827 19.941 1.00 93.94 313 PRO A C 1
ATOM 2484 O O . PRO A 1 313 ? -10.100 4.393 19.043 1.00 93.94 313 PRO A O 1
ATOM 2487 N N . GLU A 1 314 ? -10.852 4.362 21.158 1.00 91.31 314 GLU A N 1
ATOM 2488 C CA . GLU A 1 314 ? -10.283 5.671 21.495 1.00 91.31 314 GLU A CA 1
ATOM 2489 C C . GLU A 1 314 ? -8.768 5.703 21.254 1.00 91.31 314 GLU A C 1
ATOM 2491 O O . GLU A 1 314 ? -8.267 6.655 20.644 1.00 91.31 314 GLU A O 1
ATOM 2496 N N . GLU A 1 315 ? -8.100 4.606 21.620 1.00 92.38 315 GLU A N 1
ATOM 2497 C CA . GLU A 1 315 ? -6.672 4.314 21.470 1.00 92.38 315 GLU A CA 1
ATOM 2498 C C . GLU A 1 315 ? -6.232 4.101 20.010 1.00 92.38 315 GLU A C 1
ATOM 2500 O O . GLU A 1 315 ? -5.039 3.968 19.732 1.00 92.38 315 GLU A O 1
ATOM 2505 N N . GLY A 1 316 ? -7.186 4.079 19.076 1.00 94.19 316 GLY A N 1
ATOM 2506 C CA . GLY A 1 316 ? -6.976 3.862 17.650 1.00 94.19 316 GLY A CA 1
ATOM 2507 C C . GLY A 1 316 ? -6.886 2.393 17.244 1.00 94.19 316 GLY A C 1
ATOM 2508 O O . GLY A 1 316 ? -6.967 1.479 18.058 1.00 94.19 316 GLY A O 1
ATOM 2509 N N . CYS A 1 317 ? -6.735 2.188 15.944 1.00 95.94 317 CYS A N 1
ATOM 2510 C CA . CYS A 1 317 ? -6.574 0.897 15.287 1.00 95.94 317 CYS A CA 1
ATOM 2511 C C . CYS A 1 317 ? -5.135 0.721 14.782 1.00 95.94 317 CYS A C 1
ATOM 2513 O O . CYS A 1 317 ? -4.324 1.658 14.812 1.00 95.94 317 CYS A O 1
ATOM 2515 N N . TYR A 1 318 ? -4.861 -0.454 14.219 1.00 96.69 318 TYR A N 1
ATOM 2516 C CA . TYR A 1 318 ? -3.699 -0.685 13.370 1.00 96.69 318 TYR A CA 1
ATOM 2517 C C . TYR A 1 318 ? -4.093 -0.813 11.904 1.00 96.69 318 TYR A C 1
ATOM 2519 O O . TYR A 1 318 ? -5.072 -1.469 11.558 1.00 96.69 318 TYR A O 1
ATOM 2527 N N . CYS A 1 319 ? -3.295 -0.207 11.037 1.00 97.25 319 CYS A N 1
ATOM 2528 C CA . CYS A 1 319 ? -3.404 -0.314 9.597 1.00 97.25 319 CYS A CA 1
ATOM 2529 C C . CYS A 1 319 ? -2.088 -0.802 9.000 1.00 97.25 319 CYS A C 1
ATOM 2531 O O . CYS A 1 319 ? -1.036 -0.708 9.630 1.00 97.25 319 CYS A O 1
ATOM 2533 N N . ALA A 1 320 ? -2.147 -1.313 7.776 1.00 96.81 320 ALA A N 1
ATOM 2534 C CA . ALA A 1 320 ? -0.960 -1.691 7.029 1.00 96.81 320 ALA A CA 1
ATOM 2535 C C . ALA A 1 320 ? -1.068 -1.246 5.572 1.00 96.81 320 ALA A C 1
ATOM 2537 O O . ALA A 1 320 ? -2.078 -1.533 4.926 1.00 96.81 320 ALA A O 1
ATOM 2538 N N . TRP A 1 321 ? -0.028 -0.592 5.060 1.00 98.19 321 TRP A N 1
ATOM 2539 C CA . TRP A 1 321 ? 0.203 -0.455 3.627 1.00 98.19 321 TRP A CA 1
ATOM 2540 C C . TRP A 1 321 ? 0.860 -1.726 3.097 1.00 98.19 321 TRP A C 1
ATOM 2542 O O . TRP A 1 321 ? 1.713 -2.315 3.764 1.00 98.19 321 TRP A O 1
ATOM 2552 N N . LEU A 1 322 ? 0.440 -2.171 1.918 1.00 98.62 322 LEU A N 1
ATOM 2553 C CA . LEU A 1 322 ? 0.770 -3.481 1.376 1.00 98.62 322 LEU A CA 1
ATOM 2554 C C . LEU A 1 322 ? 1.066 -3.389 -0.118 1.00 98.62 322 LEU A C 1
ATOM 2556 O O . LEU A 1 322 ? 0.364 -2.690 -0.855 1.00 98.62 322 LEU A O 1
ATOM 2560 N N . TRP A 1 323 ? 2.059 -4.147 -0.580 1.00 98.50 323 TRP A N 1
ATOM 2561 C CA . TRP A 1 323 ? 2.416 -4.192 -1.993 1.00 98.50 323 TRP A CA 1
ATOM 2562 C C . TRP A 1 323 ? 3.083 -5.511 -2.386 1.00 98.50 323 TRP A C 1
ATOM 2564 O O . TRP A 1 323 ? 3.919 -6.039 -1.658 1.00 98.50 323 TRP A O 1
ATOM 2574 N N . ILE A 1 324 ? 2.725 -6.022 -3.565 1.00 98.38 324 ILE A N 1
ATOM 2575 C CA . ILE A 1 324 ? 3.451 -7.084 -4.263 1.00 98.38 324 ILE A CA 1
ATOM 2576 C C . ILE A 1 324 ? 3.740 -6.569 -5.685 1.00 98.38 324 ILE A C 1
ATOM 2578 O O . ILE A 1 324 ? 2.786 -6.308 -6.429 1.00 98.38 324 ILE A O 1
ATOM 2582 N N . PRO A 1 325 ? 5.015 -6.377 -6.066 1.00 95.38 325 PRO A N 1
ATOM 2583 C CA . PRO A 1 325 ? 5.391 -5.869 -7.383 1.00 95.38 325 PRO A CA 1
ATOM 2584 C C . PRO A 1 325 ? 5.110 -6.861 -8.514 1.00 95.38 325 PRO A C 1
ATOM 2586 O O . PRO A 1 325 ? 5.325 -8.059 -8.357 1.00 95.38 325 PRO A O 1
ATOM 2589 N N . ASP A 1 326 ? 4.695 -6.361 -9.683 1.00 91.25 326 ASP A N 1
ATOM 2590 C CA . ASP A 1 326 ? 4.372 -7.185 -10.858 1.00 91.25 326 ASP A CA 1
ATOM 2591 C C . ASP A 1 326 ? 5.585 -7.413 -11.770 1.00 91.25 326 ASP A C 1
ATOM 2593 O O . ASP A 1 326 ? 5.646 -6.942 -12.905 1.00 91.25 326 ASP A O 1
ATOM 2597 N N . GLY A 1 327 ? 6.569 -8.147 -11.253 1.00 83.06 327 GLY A N 1
ATOM 2598 C CA . GLY A 1 327 ? 7.802 -8.460 -11.975 1.00 83.06 327 GLY A CA 1
ATOM 2599 C C . GLY A 1 327 ? 8.908 -7.420 -11.775 1.00 83.06 327 GLY A C 1
ATOM 2600 O O . GLY A 1 327 ? 8.893 -6.663 -10.814 1.00 83.06 327 GLY A O 1
ATOM 2601 N N . CYS A 1 328 ? 9.905 -7.429 -12.667 1.00 90.00 328 CYS A N 1
ATOM 2602 C CA . CYS A 1 328 ? 11.111 -6.591 -12.604 1.00 90.00 328 CYS A CA 1
ATOM 2603 C C . CYS A 1 328 ? 11.857 -6.635 -11.259 1.00 90.00 328 CYS A C 1
ATOM 2605 O O . CYS A 1 328 ? 11.709 -5.758 -10.415 1.00 90.00 328 CYS A O 1
ATOM 2607 N N . GLY A 1 329 ? 12.729 -7.629 -11.091 1.00 89.19 329 GLY A N 1
ATOM 2608 C CA . GLY A 1 329 ? 13.528 -7.832 -9.879 1.00 89.19 329 GLY A CA 1
ATOM 2609 C C . GLY A 1 329 ? 13.235 -9.178 -9.223 1.00 89.19 329 GLY A C 1
ATOM 2610 O O . GLY A 1 329 ? 12.605 -10.046 -9.826 1.00 89.19 329 GLY A O 1
ATOM 2611 N N . GLU A 1 330 ? 13.725 -9.357 -7.998 1.00 91.25 330 GLU A N 1
ATOM 2612 C CA . GLU A 1 330 ? 13.421 -10.534 -7.182 1.00 91.25 330 GLU A CA 1
ATOM 2613 C C . GLU A 1 330 ? 11.952 -10.490 -6.734 1.00 91.25 330 GLU A C 1
ATOM 2615 O O . GLU A 1 330 ? 11.536 -9.470 -6.180 1.00 91.25 330 GLU A O 1
ATOM 2620 N N . PRO A 1 331 ? 11.156 -11.549 -6.961 1.00 92.69 331 PRO A N 1
ATOM 2621 C CA . PRO A 1 331 ? 9.796 -11.632 -6.440 1.00 92.69 331 PRO A CA 1
ATOM 2622 C C . PRO A 1 331 ? 9.772 -11.479 -4.917 1.00 92.69 331 PRO A C 1
ATOM 2624 O O . PRO A 1 331 ? 10.443 -12.221 -4.213 1.00 92.69 331 PRO A O 1
ATOM 2627 N N . ASN A 1 332 ? 9.009 -10.523 -4.397 1.00 95.25 332 ASN A N 1
ATOM 2628 C CA . ASN A 1 332 ? 8.983 -10.195 -2.973 1.00 95.25 332 ASN A CA 1
ATOM 2629 C C . ASN A 1 332 ? 7.632 -9.570 -2.583 1.00 95.25 332 ASN A C 1
ATOM 2631 O O . ASN A 1 332 ? 6.716 -9.486 -3.404 1.00 95.25 332 ASN A O 1
ATOM 2635 N N . MET A 1 333 ? 7.502 -9.139 -1.329 1.00 97.31 333 MET A N 1
ATOM 2636 C CA . MET A 1 333 ? 6.381 -8.315 -0.878 1.00 97.31 333 MET A CA 1
ATOM 2637 C C . MET A 1 333 ? 6.856 -7.177 0.026 1.00 97.31 333 MET A C 1
ATOM 2639 O O . MET A 1 333 ? 7.946 -7.223 0.597 1.00 97.31 333 MET A O 1
ATOM 2643 N N . TYR A 1 334 ? 5.997 -6.182 0.212 1.00 97.62 334 TYR A N 1
ATOM 2644 C CA . TYR A 1 334 ? 6.203 -5.078 1.136 1.00 97.62 334 TYR A CA 1
ATOM 2645 C C . TYR A 1 334 ? 4.987 -4.916 2.038 1.00 97.62 334 TYR A C 1
ATOM 2647 O O . TYR A 1 334 ? 3.840 -5.107 1.630 1.00 97.62 334 TYR A O 1
ATOM 2655 N N . MET A 1 335 ? 5.264 -4.538 3.278 1.00 95.31 335 MET A N 1
ATOM 2656 C CA . MET A 1 335 ? 4.273 -4.289 4.312 1.00 95.31 335 MET A CA 1
ATOM 2657 C C . MET A 1 335 ? 4.789 -3.158 5.184 1.00 95.31 335 MET A C 1
ATOM 2659 O O . MET A 1 335 ? 5.916 -3.265 5.636 1.00 95.31 335 MET A O 1
ATOM 2663 N N . GLN A 1 336 ? 4.000 -2.127 5.468 1.00 92.62 336 GLN A N 1
ATOM 2664 C CA . GLN A 1 336 ? 4.343 -1.061 6.418 1.00 92.62 336 GLN A CA 1
ATOM 2665 C C . GLN A 1 336 ? 3.186 -0.862 7.392 1.00 92.62 336 GLN A C 1
ATOM 2667 O O . GLN A 1 336 ? 2.052 -0.674 6.960 1.00 92.62 336 GLN A O 1
ATOM 2672 N N . ASN A 1 337 ? 3.455 -0.969 8.692 1.00 90.44 337 ASN A N 1
ATOM 2673 C CA . ASN A 1 337 ? 2.454 -0.822 9.746 1.00 90.44 337 ASN A CA 1
ATOM 2674 C C . ASN A 1 337 ? 2.235 0.638 10.132 1.00 90.44 337 ASN A C 1
ATOM 2676 O O . ASN A 1 337 ? 3.121 1.474 9.986 1.00 90.44 337 ASN A O 1
ATOM 2680 N N . HIS A 1 338 ? 1.020 0.909 10.607 1.00 91.38 338 HIS A N 1
ATOM 2681 C CA . HIS A 1 338 ? 0.568 2.235 10.979 1.00 91.38 338 HIS A CA 1
ATOM 2682 C C . HIS A 1 338 ? -0.402 2.205 12.156 1.00 91.38 338 HIS A C 1
ATOM 2684 O O . HIS A 1 338 ? -1.327 1.391 12.178 1.00 91.38 338 HIS A O 1
ATOM 2690 N N . ARG A 1 339 ? -0.301 3.167 13.077 1.00 93.25 339 ARG A N 1
ATOM 2691 C CA . ARG A 1 339 ? -1.449 3.554 13.917 1.00 93.25 339 ARG A CA 1
ATOM 2692 C C . ARG A 1 339 ? -2.426 4.384 13.095 1.00 93.25 339 ARG A C 1
ATOM 2694 O O . ARG A 1 339 ? -2.042 5.380 12.490 1.00 93.25 339 ARG A O 1
ATOM 2701 N N . CYS A 1 340 ? -3.703 4.023 13.102 1.00 95.69 340 CYS A N 1
ATOM 2702 C CA . CYS A 1 340 ? -4.724 4.718 12.319 1.00 95.69 340 CYS A CA 1
ATOM 2703 C C . CYS A 1 340 ? -6.019 4.942 13.104 1.00 95.69 340 CYS A C 1
ATOM 2705 O O . CYS A 1 340 ? -6.264 4.305 14.130 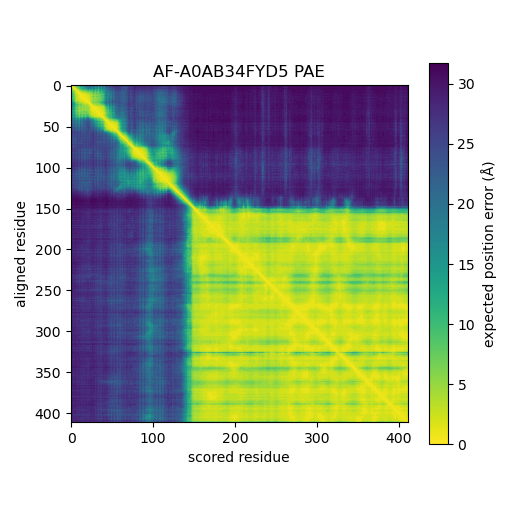1.00 95.69 340 CYS A O 1
ATOM 2707 N N . LYS A 1 341 ? -6.864 5.860 12.627 1.00 96.50 341 LYS A N 1
ATOM 2708 C CA . LYS A 1 341 ? -8.187 6.121 13.204 1.00 96.50 341 LYS A CA 1
ATOM 2709 C C . LYS A 1 341 ? -9.193 6.467 12.117 1.00 96.50 341 LYS A C 1
ATOM 2711 O O . LYS A 1 341 ? -8.924 7.308 11.264 1.00 96.50 341 LYS A O 1
ATOM 2716 N N . VAL A 1 342 ? -10.371 5.852 12.170 1.00 98.12 342 VAL A N 1
ATOM 2717 C CA . VAL A 1 342 ? -11.479 6.193 11.271 1.00 98.12 342 VAL A CA 1
ATOM 2718 C C . VAL A 1 342 ? -12.176 7.458 11.771 1.00 98.12 342 VAL A C 1
ATOM 2720 O O . VAL A 1 342 ? -12.603 7.520 12.926 1.00 98.12 342 VAL A O 1
ATOM 2723 N N . THR A 1 343 ? -12.296 8.466 10.907 1.00 96.00 343 THR A N 1
ATOM 2724 C CA . THR A 1 343 ? -12.922 9.759 11.212 1.00 96.00 343 THR A CA 1
ATOM 2725 C C . THR A 1 343 ? -14.201 9.953 10.401 1.00 96.00 343 THR A C 1
ATOM 2727 O O . THR A 1 343 ? -14.374 9.393 9.320 1.00 96.00 343 THR A O 1
ATOM 2730 N N . GLY A 1 344 ? -15.144 10.734 10.939 1.00 94.44 344 GLY A N 1
ATOM 2731 C CA . GLY A 1 344 ? -16.396 11.060 10.246 1.00 94.44 344 GLY A CA 1
ATOM 2732 C C . GLY A 1 344 ? -17.360 9.885 10.032 1.00 94.44 344 GLY A C 1
ATOM 2733 O O . GLY A 1 344 ? -18.323 10.038 9.285 1.00 94.44 344 GLY A O 1
ATOM 2734 N N . SER A 1 345 ? -17.127 8.736 10.674 1.00 95.19 345 SER A N 1
ATOM 2735 C CA . SER A 1 345 ? -18.018 7.578 10.587 1.00 95.19 345 SER A CA 1
ATOM 2736 C C . SER A 1 345 ? -19.186 7.674 11.568 1.00 95.19 345 SER A C 1
ATOM 2738 O O . SER A 1 345 ? -19.021 8.079 12.718 1.00 95.19 345 SER A O 1
ATOM 2740 N N . SER A 1 346 ? -20.361 7.248 11.107 1.00 92.44 346 SER A N 1
ATOM 2741 C CA . SER A 1 346 ? -21.538 6.954 11.940 1.00 92.44 346 SER A CA 1
ATOM 2742 C C . SER A 1 346 ? -21.947 5.477 11.863 1.00 92.44 346 SER A C 1
ATOM 2744 O O . SER A 1 346 ? -22.983 5.088 12.401 1.00 92.44 346 SER A O 1
ATOM 2746 N N . SER A 1 347 ? -21.138 4.652 11.190 1.00 96.44 347 SER A N 1
ATOM 2747 C CA . SER A 1 347 ? -21.411 3.232 10.997 1.00 96.44 347 SER A CA 1
ATOM 2748 C C . SER A 1 347 ? -21.144 2.438 12.273 1.00 96.44 347 SER A C 1
ATOM 2750 O O . SER A 1 347 ? -20.164 2.669 12.983 1.00 96.44 347 SER A O 1
ATOM 2752 N N . SER A 1 348 ? -22.010 1.461 12.527 1.00 95.31 348 SER A N 1
ATOM 2753 C CA . SER A 1 348 ? -21.851 0.431 13.557 1.00 95.31 348 SER A CA 1
ATOM 2754 C C . SER A 1 348 ? -21.615 -0.963 12.967 1.00 95.31 348 SER A C 1
ATOM 2756 O O . SER A 1 348 ? -21.618 -1.947 13.713 1.00 95.31 348 SER A O 1
ATOM 2758 N N . LYS A 1 349 ? -21.430 -1.070 11.640 1.00 97.38 349 LYS A N 1
ATOM 2759 C CA . LYS A 1 349 ? -21.150 -2.349 10.979 1.00 97.38 349 LYS A CA 1
ATOM 2760 C C . LYS A 1 349 ? -19.839 -2.929 11.484 1.00 97.38 349 LYS A C 1
ATOM 2762 O O . LYS A 1 349 ? -18.911 -2.197 11.811 1.00 97.38 349 LYS A O 1
ATOM 2767 N N . ARG A 1 350 ? -19.756 -4.254 11.507 1.00 96.44 350 ARG A N 1
ATOM 2768 C CA . ARG A 1 350 ? -18.521 -4.978 11.802 1.00 96.44 350 ARG A CA 1
ATOM 2769 C C . ARG A 1 350 ? -17.890 -5.444 10.507 1.00 96.44 350 ARG A C 1
ATOM 2771 O O . ARG A 1 350 ? -18.593 -5.724 9.536 1.00 96.44 350 ARG A O 1
ATOM 2778 N N . LEU A 1 351 ? -16.566 -5.502 10.502 1.00 98.00 351 LEU A N 1
ATOM 2779 C CA . LEU A 1 351 ? -15.849 -6.162 9.425 1.00 98.00 351 LEU A CA 1
ATOM 2780 C C . LEU A 1 351 ? -16.083 -7.665 9.519 1.00 98.00 351 LEU A C 1
ATOM 2782 O O . LEU A 1 351 ? -15.961 -8.240 10.599 1.00 98.00 351 LEU A O 1
ATOM 2786 N N . ALA A 1 352 ? -16.384 -8.289 8.386 1.00 98.25 352 ALA A N 1
ATOM 2787 C CA . ALA A 1 352 ? -16.444 -9.736 8.298 1.00 98.25 352 ALA A CA 1
ATOM 2788 C C . ALA A 1 352 ? -15.045 -10.340 8.492 1.00 98.25 352 ALA A C 1
ATOM 2790 O O . ALA A 1 352 ? -14.027 -9.708 8.195 1.00 98.25 352 ALA A O 1
ATOM 2791 N N . THR A 1 353 ? -14.984 -11.595 8.943 1.00 98.12 353 THR A N 1
ATOM 2792 C CA . THR A 1 353 ? -13.716 -12.330 9.026 1.00 98.12 353 THR A CA 1
ATOM 2793 C C . THR A 1 353 ? -13.090 -12.451 7.630 1.00 98.12 353 THR A C 1
ATOM 2795 O O . THR A 1 353 ? -13.710 -13.045 6.739 1.00 98.12 353 THR A O 1
ATOM 2798 N N . PRO A 1 354 ? -11.876 -11.915 7.414 1.00 98.50 354 PRO A N 1
ATOM 2799 C CA . PRO A 1 354 ? -11.244 -11.927 6.112 1.00 98.50 354 PRO A CA 1
ATOM 2800 C C . PRO A 1 354 ? -10.805 -13.335 5.714 1.00 98.50 354 PRO A C 1
ATOM 2802 O O . PRO A 1 354 ? -10.325 -14.117 6.534 1.00 98.50 354 PRO A O 1
ATOM 2805 N N . LYS A 1 355 ? -10.908 -13.638 4.420 1.00 98.56 355 LYS A N 1
ATOM 2806 C CA . LYS A 1 355 ? -10.383 -14.875 3.824 1.00 98.56 355 LYS A CA 1
ATOM 2807 C C . LYS A 1 355 ? -9.185 -14.569 2.932 1.00 98.56 355 LYS A C 1
ATOM 2809 O O . LYS A 1 355 ? -9.100 -13.485 2.355 1.00 98.56 355 LYS A O 1
ATOM 2814 N N . ALA A 1 356 ? -8.254 -15.513 2.813 1.00 98.44 356 ALA A N 1
ATOM 2815 C CA . ALA A 1 356 ? -7.147 -15.379 1.872 1.00 98.44 356 ALA A CA 1
ATOM 2816 C C . ALA A 1 356 ? -7.697 -15.221 0.440 1.00 98.44 356 ALA A C 1
ATOM 2818 O O . ALA A 1 356 ? -8.565 -16.008 0.051 1.00 98.44 356 ALA A O 1
ATOM 2819 N N . PRO A 1 357 ? -7.254 -14.215 -0.338 1.00 98.31 357 PRO A N 1
ATOM 2820 C CA . PRO A 1 357 ? -7.668 -14.084 -1.729 1.00 98.31 357 PRO A CA 1
ATOM 2821 C C . PRO A 1 357 ? -7.102 -15.237 -2.564 1.00 98.31 357 PRO A C 1
ATOM 2823 O O . PRO A 1 357 ? -6.079 -15.829 -2.228 1.00 98.31 357 PRO A O 1
ATOM 2826 N N . VAL A 1 358 ? -7.755 -15.542 -3.681 1.00 97.75 358 VAL A N 1
ATOM 2827 C CA . VAL A 1 358 ? -7.324 -16.604 -4.600 1.00 97.75 358 VAL A CA 1
ATOM 2828 C C . VAL A 1 358 ? -7.063 -16.025 -5.977 1.00 97.75 358 VAL A C 1
ATOM 2830 O O . VAL A 1 358 ? -7.683 -15.035 -6.369 1.00 97.75 358 VAL A O 1
ATOM 2833 N N . TRP A 1 359 ? -6.168 -16.665 -6.728 1.00 97.81 359 TRP A N 1
ATOM 2834 C CA . TRP A 1 359 ? -6.002 -16.348 -8.139 1.00 97.81 359 TRP A CA 1
ATOM 2835 C C . TRP A 1 359 ? -7.305 -16.626 -8.888 1.00 97.81 359 TRP A C 1
ATOM 2837 O O . TRP A 1 359 ? -7.770 -17.764 -8.954 1.00 97.81 359 TRP A O 1
ATOM 2847 N N . CYS A 1 360 ? -7.887 -15.581 -9.465 1.00 96.81 360 CYS A N 1
ATOM 2848 C CA . CYS A 1 360 ? -9.161 -15.655 -10.172 1.00 96.81 360 CYS A CA 1
ATOM 2849 C C . CYS A 1 360 ? -9.167 -14.838 -11.471 1.00 96.81 360 CYS A C 1
ATOM 2851 O O . CYS A 1 360 ? -10.227 -14.578 -12.033 1.00 96.81 360 CYS A O 1
ATOM 2853 N N . LYS A 1 361 ? -7.985 -14.466 -11.983 1.00 95.56 361 LYS A N 1
ATOM 2854 C CA . LYS A 1 361 ? -7.818 -13.703 -13.233 1.00 95.56 361 LYS A CA 1
ATOM 2855 C C . LYS A 1 361 ? -8.619 -14.281 -14.399 1.00 95.56 361 LYS A C 1
ATOM 2857 O O . LYS A 1 361 ? -9.277 -13.541 -15.123 1.00 95.56 361 LYS A O 1
ATOM 2862 N N . ASP A 1 362 ? -8.537 -15.596 -14.574 1.00 95.00 362 ASP A N 1
ATOM 2863 C CA . ASP A 1 362 ? -9.113 -16.302 -15.722 1.00 95.00 362 ASP A CA 1
ATOM 2864 C C . ASP A 1 362 ? -10.586 -16.684 -15.502 1.00 95.00 362 ASP A C 1
ATOM 2866 O O . ASP A 1 362 ? -11.287 -17.044 -16.445 1.00 95.00 362 ASP A O 1
ATOM 2870 N N . ASP A 1 363 ? -11.063 -16.604 -14.256 1.00 95.19 363 ASP A N 1
ATOM 2871 C CA . ASP A 1 363 ? -12.433 -16.931 -13.867 1.00 95.19 363 ASP A CA 1
ATOM 2872 C C . ASP A 1 363 ? -12.859 -16.085 -12.653 1.00 95.19 363 ASP A C 1
ATOM 2874 O O . ASP A 1 363 ? -12.726 -16.527 -11.505 1.00 95.19 363 ASP A O 1
ATOM 2878 N N . PRO A 1 364 ? -13.396 -14.872 -12.888 1.00 92.75 364 PRO A N 1
ATOM 2879 C CA . PRO A 1 364 ? -13.804 -13.971 -11.815 1.00 92.75 364 PRO A CA 1
ATOM 2880 C C . PRO A 1 364 ? -14.876 -14.549 -10.882 1.00 92.75 364 PRO A C 1
ATOM 2882 O O . PRO A 1 364 ? -15.002 -14.099 -9.746 1.00 92.75 364 PRO A O 1
ATOM 2885 N N . SER A 1 365 ? -15.633 -15.566 -11.320 1.00 94.19 365 SER A N 1
ATOM 2886 C CA . SER A 1 365 ? -16.637 -16.229 -10.475 1.00 94.19 365 SER A CA 1
ATOM 2887 C C . SER A 1 365 ? -16.018 -17.005 -9.307 1.00 94.19 365 SER A C 1
ATOM 2889 O O . SER A 1 365 ? -16.702 -17.295 -8.327 1.00 94.19 365 SER A O 1
ATOM 2891 N N . LYS A 1 366 ? -14.716 -17.311 -9.391 1.00 95.56 366 LYS A N 1
ATOM 2892 C CA . LYS A 1 366 ? -13.938 -17.965 -8.332 1.00 95.56 366 LYS A CA 1
ATOM 2893 C C . LYS A 1 366 ? -13.286 -16.984 -7.363 1.00 95.56 366 LYS A C 1
ATOM 2895 O O . LYS A 1 366 ? -12.677 -17.433 -6.394 1.00 95.56 366 LYS A O 1
ATOM 2900 N N . CYS A 1 367 ? -13.367 -15.675 -7.609 1.00 96.69 367 CYS A N 1
ATOM 2901 C CA . CYS A 1 367 ? -12.787 -14.693 -6.700 1.00 96.69 367 CYS A CA 1
ATOM 2902 C C . CYS A 1 367 ? -13.435 -14.773 -5.313 1.00 96.69 367 CYS A C 1
ATOM 2904 O O . CYS A 1 367 ? -14.642 -14.973 -5.175 1.00 96.69 367 CYS A O 1
ATOM 2906 N N . VAL A 1 368 ? -12.631 -14.546 -4.272 1.00 97.50 368 VAL A N 1
ATOM 2907 C CA . VAL A 1 368 ? -13.146 -14.394 -2.909 1.00 97.50 368 VAL A CA 1
ATOM 2908 C C . VAL A 1 368 ? -13.920 -13.081 -2.805 1.00 97.50 368 VAL A C 1
ATOM 2910 O O . VAL A 1 368 ? -13.359 -11.988 -2.927 1.00 97.50 368 VAL A O 1
ATOM 2913 N N . THR A 1 369 ? -15.219 -13.198 -2.556 1.00 96.00 369 THR A N 1
ATOM 2914 C CA . THR A 1 369 ? -16.101 -12.069 -2.251 1.00 96.00 369 THR A CA 1
ATOM 2915 C C . THR A 1 369 ? -15.997 -11.684 -0.780 1.00 96.00 369 THR A C 1
ATOM 2917 O O . THR A 1 369 ? -15.777 -12.543 0.078 1.00 96.00 369 THR A O 1
ATOM 2920 N N . GLY A 1 370 ? -16.231 -10.412 -0.481 1.00 97.69 370 GLY A N 1
ATOM 2921 C CA . GLY A 1 370 ? -16.226 -9.881 0.871 1.00 97.69 370 GLY A CA 1
ATOM 2922 C C . GLY A 1 370 ? -14.832 -9.575 1.408 1.00 97.69 370 GLY A C 1
ATOM 2923 O O . GLY A 1 370 ? -13.884 -9.338 0.647 1.00 97.69 370 GLY A O 1
ATOM 2924 N N . ALA A 1 371 ? -14.717 -9.581 2.738 1.00 98.69 371 ALA A N 1
ATOM 2925 C CA . ALA A 1 371 ? -13.480 -9.281 3.449 1.00 98.69 371 ALA A CA 1
ATOM 2926 C C . ALA A 1 371 ? -12.340 -10.215 3.015 1.00 98.69 371 ALA A C 1
ATOM 2928 O O . ALA A 1 371 ? -12.453 -11.445 3.053 1.00 98.69 371 ALA A O 1
ATOM 2929 N N . LYS A 1 372 ? -11.217 -9.613 2.621 1.00 98.88 372 LYS A N 1
ATOM 2930 C CA . LYS A 1 372 ? -10.012 -10.315 2.175 1.00 98.88 372 LYS A CA 1
ATOM 2931 C C . LYS A 1 372 ? -8.826 -9.973 3.068 1.00 98.88 372 LYS A C 1
ATOM 2933 O O . LYS A 1 372 ? -8.693 -8.837 3.526 1.00 98.88 372 LYS A O 1
ATOM 2938 N N . GLN A 1 373 ? -7.980 -10.969 3.304 1.00 98.75 373 GLN A N 1
ATOM 2939 C CA . GLN A 1 373 ? -6.716 -10.805 4.022 1.00 98.75 373 GLN A CA 1
ATOM 2940 C C . GLN A 1 373 ? -5.715 -10.027 3.160 1.00 98.75 373 GLN A C 1
ATOM 2942 O O . GLN A 1 373 ? -5.867 -9.932 1.937 1.00 98.75 373 GLN A O 1
ATOM 2947 N N . MET A 1 374 ? -4.638 -9.536 3.779 1.00 98.25 374 MET A N 1
ATOM 2948 C CA . MET A 1 374 ? -3.428 -9.223 3.016 1.00 98.25 374 MET A CA 1
ATOM 2949 C C . MET A 1 374 ? -2.886 -10.478 2.312 1.00 98.25 374 MET A C 1
ATOM 2951 O O . MET A 1 374 ? -3.224 -11.604 2.680 1.00 98.25 374 MET A O 1
ATOM 2955 N N . MET A 1 375 ? -2.020 -10.292 1.318 1.00 98.69 375 MET A N 1
ATOM 2956 C CA . MET A 1 375 ? -1.347 -11.392 0.637 1.00 98.69 375 MET A CA 1
ATOM 2957 C C . MET A 1 375 ? 0.065 -11.536 1.192 1.00 98.69 375 MET A C 1
ATOM 2959 O O . MET A 1 375 ? 0.845 -10.590 1.156 1.00 98.69 375 MET A O 1
ATOM 2963 N N . ALA A 1 376 ? 0.374 -12.720 1.708 1.00 98.50 376 ALA A N 1
ATOM 2964 C CA . ALA A 1 376 ? 1.714 -13.140 2.078 1.00 98.50 376 ALA A CA 1
ATOM 2965 C C . ALA A 1 376 ? 2.227 -14.107 1.008 1.00 98.50 376 ALA A C 1
ATOM 2967 O O . ALA A 1 376 ? 1.618 -15.159 0.779 1.00 98.50 376 ALA A O 1
ATOM 2968 N N . TRP A 1 377 ? 3.317 -13.729 0.343 1.00 98.06 377 TRP A N 1
ATOM 2969 C CA . TRP A 1 377 ? 3.864 -14.442 -0.810 1.00 98.06 377 TRP A CA 1
ATOM 2970 C C . TRP A 1 377 ? 5.396 -14.392 -0.818 1.00 98.06 377 TRP A C 1
ATOM 2972 O O . TRP A 1 377 ? 5.992 -13.428 -0.334 1.00 98.06 377 TRP A O 1
ATOM 2982 N N . HIS A 1 378 ? 6.027 -15.441 -1.355 1.00 96.19 378 HIS A N 1
ATOM 2983 C CA . HIS A 1 378 ? 7.483 -15.638 -1.368 1.00 96.19 378 HIS A CA 1
ATOM 2984 C C . HIS A 1 378 ? 8.182 -15.489 -0.006 1.00 96.19 378 HIS A C 1
ATOM 2986 O O . HIS A 1 378 ? 9.290 -14.970 0.096 1.00 96.19 378 HIS A O 1
ATOM 2992 N N . GLN A 1 379 ? 7.541 -15.977 1.053 1.00 98.12 379 GLN A N 1
ATOM 2993 C CA . GLN A 1 379 ? 8.137 -16.098 2.383 1.00 98.12 379 GLN A CA 1
ATOM 2994 C C . GLN A 1 379 ? 8.541 -17.546 2.674 1.00 98.12 379 GLN A C 1
ATOM 2996 O O . GLN A 1 379 ? 7.981 -18.473 2.087 1.00 98.12 379 GLN A O 1
ATOM 3001 N N . ALA A 1 380 ? 9.457 -17.756 3.618 1.00 98.06 380 ALA A N 1
ATOM 3002 C CA . ALA A 1 380 ? 9.810 -19.104 4.067 1.00 98.06 380 ALA A CA 1
ATOM 3003 C C . ALA A 1 380 ? 8.636 -19.767 4.813 1.00 98.06 380 ALA A C 1
ATOM 3005 O O . ALA A 1 380 ? 8.429 -20.975 4.727 1.00 98.06 380 ALA A O 1
ATOM 3006 N N . GLU A 1 381 ? 7.830 -18.970 5.525 1.00 98.38 381 GLU A N 1
ATOM 3007 C CA . GLU A 1 381 ? 6.656 -19.440 6.261 1.00 98.38 381 GLU A CA 1
ATOM 3008 C C . GLU A 1 381 ? 5.503 -18.433 6.203 1.00 98.38 381 GLU A C 1
ATOM 3010 O O . GLU A 1 381 ? 5.703 -17.219 6.150 1.00 98.38 381 GLU A O 1
ATOM 3015 N N . GLY A 1 382 ? 4.272 -18.937 6.322 1.00 97.50 382 GLY A N 1
ATOM 3016 C CA . GLY A 1 382 ? 3.087 -18.097 6.506 1.00 97.50 382 GLY A CA 1
ATOM 3017 C C . GLY A 1 382 ? 2.523 -17.468 5.233 1.00 97.50 382 GLY A C 1
ATOM 3018 O O . GLY A 1 382 ? 1.708 -16.555 5.352 1.00 97.50 382 GLY A O 1
ATOM 3019 N N . ASN A 1 383 ? 2.916 -17.949 4.049 1.00 98.44 383 ASN A N 1
ATOM 3020 C CA . ASN A 1 383 ? 2.247 -17.590 2.797 1.00 98.44 383 ASN A CA 1
ATOM 3021 C C . ASN A 1 383 ? 0.768 -18.000 2.840 1.00 98.44 383 ASN A C 1
ATOM 3023 O O . ASN A 1 383 ? 0.431 -19.054 3.383 1.00 98.44 383 ASN A O 1
ATOM 3027 N N . ASN A 1 384 ? -0.105 -17.191 2.242 1.00 98.38 384 ASN A N 1
ATOM 3028 C CA . ASN A 1 384 ? -1.539 -17.483 2.140 1.00 98.38 384 ASN A CA 1
ATOM 3029 C C . ASN A 1 384 ? -2.077 -17.425 0.702 1.00 98.38 384 ASN A C 1
ATOM 3031 O O . ASN A 1 384 ? -3.265 -17.657 0.497 1.00 98.38 384 ASN A O 1
ATOM 3035 N N . VAL A 1 385 ? -1.221 -17.135 -0.280 1.00 97.94 385 VAL A N 1
ATOM 3036 C CA . VAL A 1 385 ? -1.567 -17.143 -1.703 1.00 97.94 385 VAL A CA 1
ATOM 3037 C C . VAL A 1 385 ? -0.607 -18.029 -2.489 1.00 97.94 385 VAL A C 1
ATOM 3039 O O . VAL A 1 385 ? 0.588 -18.072 -2.201 1.00 97.94 385 VAL A O 1
ATOM 3042 N N . ASP A 1 386 ? -1.148 -18.712 -3.495 1.00 95.06 386 ASP A N 1
ATOM 3043 C CA . ASP A 1 386 ? -0.417 -19.609 -4.393 1.00 95.06 386 ASP A CA 1
ATOM 3044 C C . ASP A 1 386 ? -0.880 -19.355 -5.841 1.00 95.06 386 ASP A C 1
ATOM 3046 O O . ASP A 1 386 ? -1.840 -19.972 -6.315 1.00 95.06 386 ASP A O 1
ATOM 3050 N N . PRO A 1 387 ? -0.324 -18.335 -6.520 1.00 95.25 387 PRO A N 1
ATOM 3051 C CA . PRO A 1 387 ? -0.667 -18.044 -7.908 1.00 95.25 387 PRO A CA 1
ATOM 3052 C C . PRO A 1 387 ? -0.108 -19.127 -8.851 1.00 95.25 387 PRO A C 1
ATOM 3054 O O . PRO A 1 387 ? 0.861 -19.809 -8.515 1.00 95.25 387 PRO A O 1
ATOM 3057 N N . PRO A 1 388 ? -0.651 -19.267 -10.075 1.00 95.81 388 PRO A N 1
ATOM 3058 C CA . PRO A 1 388 ? -0.081 -20.156 -11.080 1.00 95.81 388 PRO A CA 1
ATOM 3059 C C . PRO A 1 388 ? 1.396 -19.858 -11.361 1.00 95.81 388 PRO A C 1
ATOM 3061 O O . PRO A 1 388 ? 1.855 -18.723 -11.236 1.00 95.81 388 PRO A O 1
ATOM 3064 N N . ASN A 1 389 ? 2.136 -20.871 -11.814 1.00 93.00 389 ASN A N 1
ATOM 3065 C CA . ASN A 1 389 ? 3.564 -20.729 -12.088 1.00 93.00 389 ASN A CA 1
ATOM 3066 C C . ASN A 1 389 ? 3.861 -19.565 -13.055 1.00 93.00 389 ASN A C 1
ATOM 3068 O O . ASN A 1 389 ? 3.224 -19.428 -14.103 1.00 93.00 389 ASN A O 1
ATOM 3072 N N . GLY A 1 390 ? 4.850 -18.744 -12.701 1.00 91.19 390 GLY A N 1
ATOM 3073 C CA . GLY A 1 390 ? 5.233 -17.550 -13.457 1.00 91.19 390 GLY A CA 1
ATOM 3074 C C . GLY A 1 390 ? 4.242 -16.387 -13.359 1.00 91.19 390 GLY A C 1
ATOM 3075 O O . GLY A 1 390 ? 4.372 -15.433 -14.122 1.00 91.19 390 GLY A O 1
ATOM 3076 N N . GLN A 1 391 ? 3.251 -16.457 -12.466 1.00 94.56 391 GLN A N 1
ATOM 3077 C CA . GLN A 1 391 ? 2.317 -15.368 -12.201 1.00 94.56 391 GLN A CA 1
ATOM 3078 C C . GLN A 1 391 ? 2.556 -14.753 -10.821 1.00 94.56 391 GLN A C 1
ATOM 3080 O O . GLN A 1 391 ? 2.857 -15.447 -9.852 1.00 94.56 391 GLN A O 1
ATOM 3085 N N . THR A 1 392 ? 2.343 -13.444 -10.734 1.00 96.12 392 THR A N 1
ATOM 3086 C CA . THR A 1 392 ? 2.474 -12.666 -9.499 1.00 96.12 392 THR A CA 1
ATOM 3087 C C . THR A 1 392 ? 1.088 -12.320 -8.946 1.00 96.12 392 THR A C 1
ATOM 3089 O O . THR A 1 392 ? 0.274 -11.786 -9.711 1.00 96.12 392 THR A O 1
ATOM 3092 N N . PRO A 1 393 ? 0.793 -12.548 -7.651 1.00 97.25 393 PRO A N 1
ATOM 3093 C CA . PRO A 1 393 ? -0.488 -12.225 -7.037 1.00 97.25 393 PRO A CA 1
ATOM 3094 C C . PRO A 1 393 ? -0.473 -10.769 -6.563 1.00 97.25 393 PRO A C 1
ATOM 3096 O O . PRO A 1 393 ? 0.001 -10.470 -5.472 1.00 97.25 393 PRO A O 1
ATOM 3099 N N . THR A 1 394 ? -0.961 -9.838 -7.379 1.00 97.31 394 THR A N 1
ATOM 3100 C CA . THR A 1 394 ? -0.929 -8.410 -7.023 1.00 97.31 394 THR A CA 1
ATOM 3101 C C . THR A 1 394 ? -2.292 -7.880 -6.584 1.00 97.31 394 THR A C 1
ATOM 3103 O O . THR A 1 394 ? -3.318 -8.539 -6.773 1.00 97.31 394 THR A O 1
ATOM 3106 N N . TYR A 1 395 ? -2.312 -6.694 -5.967 1.00 98.50 395 TYR A N 1
ATOM 3107 C CA . TYR A 1 395 ? -3.527 -6.057 -5.452 1.00 98.50 395 TYR A CA 1
ATOM 3108 C C . TYR A 1 395 ? -4.364 -5.456 -6.584 1.00 98.50 395 TYR A C 1
ATOM 3110 O O . TYR A 1 395 ? -4.476 -4.243 -6.736 1.00 98.50 395 TYR A O 1
ATOM 3118 N N . ASN A 1 396 ? -4.946 -6.327 -7.405 1.00 97.25 396 ASN A N 1
ATOM 3119 C CA . ASN A 1 396 ? -5.865 -5.951 -8.467 1.00 97.25 396 ASN A CA 1
ATOM 3120 C C . ASN A 1 396 ? -6.894 -7.054 -8.768 1.00 97.25 396 ASN A C 1
ATOM 3122 O O . ASN A 1 396 ? -7.019 -8.042 -8.035 1.00 97.25 396 ASN A O 1
ATOM 3126 N N . GLN A 1 397 ? -7.644 -6.887 -9.862 1.00 96.12 397 GLN A N 1
ATOM 3127 C CA . GLN A 1 397 ? -8.744 -7.777 -10.234 1.00 96.12 397 GLN A CA 1
ATOM 3128 C C . GLN A 1 397 ? -8.313 -9.245 -10.378 1.00 96.12 397 GLN A C 1
ATOM 3130 O O . GLN A 1 397 ? -9.127 -10.138 -10.161 1.00 96.12 397 GLN A O 1
ATOM 3135 N N . ARG A 1 398 ? -7.031 -9.518 -10.670 1.00 96.31 398 ARG A N 1
ATOM 3136 C CA . ARG A 1 398 ? -6.498 -10.885 -10.802 1.00 96.31 398 ARG A CA 1
ATOM 3137 C C . ARG A 1 398 ? -6.639 -11.709 -9.510 1.00 96.31 398 ARG A C 1
ATOM 3139 O O . ARG A 1 398 ? -6.698 -12.935 -9.578 1.00 96.31 398 ARG A O 1
ATOM 3146 N N . MET A 1 399 ? -6.704 -11.026 -8.365 1.00 98.19 399 MET A N 1
ATOM 3147 C CA . MET A 1 399 ? -6.889 -11.591 -7.022 1.00 98.19 399 MET A CA 1
ATOM 3148 C C . MET A 1 399 ? -8.251 -11.205 -6.409 1.00 98.19 399 MET A C 1
ATOM 3150 O O . MET A 1 399 ? -8.466 -11.367 -5.209 1.00 98.19 399 MET A O 1
ATOM 3154 N N . GLY A 1 400 ? -9.176 -10.662 -7.211 1.00 97.50 400 GLY A N 1
ATOM 3155 C CA . GLY A 1 400 ? -10.509 -10.258 -6.754 1.00 97.50 400 GLY A CA 1
ATOM 3156 C C . GLY A 1 400 ? -10.551 -8.945 -5.967 1.00 97.50 400 GLY A C 1
ATOM 3157 O O . GLY A 1 400 ? -11.522 -8.696 -5.255 1.00 97.50 400 GLY A O 1
ATOM 3158 N N . PHE A 1 401 ? -9.515 -8.110 -6.068 1.00 98.56 401 PHE A N 1
ATOM 3159 C CA . PHE A 1 401 ? -9.492 -6.768 -5.484 1.00 98.56 401 PHE A CA 1
ATOM 3160 C C . PHE A 1 401 ? -9.927 -5.725 -6.510 1.00 98.56 401 PHE A C 1
ATOM 3162 O O . PHE A 1 401 ? -9.347 -5.659 -7.591 1.00 98.56 401 PHE A O 1
ATOM 3169 N N . MET A 1 402 ? -10.905 -4.885 -6.180 1.00 97.94 402 MET A N 1
ATOM 3170 C CA . MET A 1 402 ? -11.337 -3.775 -7.044 1.00 97.94 402 MET A CA 1
ATOM 3171 C C . MET A 1 402 ? -10.525 -2.512 -6.750 1.00 97.94 402 MET A C 1
ATOM 3173 O O . MET A 1 402 ? -10.081 -2.341 -5.622 1.00 97.94 402 MET A O 1
ATOM 3177 N N . ASP A 1 403 ? -10.336 -1.621 -7.727 1.00 98.25 403 ASP A N 1
ATOM 3178 C CA . ASP A 1 403 ? -9.713 -0.314 -7.466 1.00 98.25 403 ASP A CA 1
ATOM 3179 C C . ASP A 1 403 ? -10.609 0.540 -6.548 1.00 98.25 403 ASP A C 1
ATOM 3181 O O . ASP A 1 403 ? -11.833 0.562 -6.703 1.00 98.25 403 ASP A O 1
ATOM 3185 N N . GLY A 1 404 ? -10.001 1.248 -5.597 1.00 98.44 404 GLY A N 1
ATOM 3186 C CA . GLY A 1 404 ? -10.681 2.084 -4.610 1.00 98.44 404 GLY A CA 1
ATOM 3187 C C . GLY A 1 404 ? -11.105 1.346 -3.334 1.00 98.44 404 GLY A C 1
ATOM 3188 O O . GLY A 1 404 ? -10.451 0.415 -2.857 1.00 98.44 404 GLY A O 1
ATOM 3189 N N . ALA A 1 405 ? -12.199 1.817 -2.733 1.00 98.69 405 ALA A N 1
ATOM 3190 C CA . ALA A 1 405 ? -12.719 1.319 -1.464 1.00 98.69 405 ALA A CA 1
ATOM 3191 C C . ALA A 1 405 ? -13.339 -0.081 -1.612 1.00 98.69 405 ALA A C 1
ATOM 3193 O O . ALA A 1 405 ? -14.180 -0.311 -2.483 1.00 98.69 405 ALA A O 1
ATOM 3194 N N . GLN A 1 406 ? -12.980 -1.001 -0.716 1.00 98.75 406 GLN A N 1
ATOM 3195 C CA . GLN A 1 406 ? -13.577 -2.335 -0.643 1.00 98.75 406 GLN A CA 1
ATOM 3196 C C . GLN A 1 406 ? -14.861 -2.259 0.198 1.00 98.75 406 GLN A C 1
ATOM 3198 O O . GLN A 1 406 ? -14.819 -2.258 1.425 1.00 98.75 406 GLN A O 1
ATOM 3203 N N . ASN A 1 407 ? -16.015 -2.121 -0.459 1.00 98.38 407 ASN A N 1
ATOM 3204 C CA . ASN A 1 407 ? -17.296 -1.863 0.218 1.00 98.38 407 ASN A CA 1
ATOM 3205 C C . ASN A 1 407 ? -18.058 -3.135 0.638 1.00 98.38 407 ASN A C 1
ATOM 3207 O O . ASN A 1 407 ? -19.075 -3.035 1.318 1.00 98.38 407 ASN A O 1
ATOM 3211 N N . ASP A 1 408 ? -17.591 -4.320 0.247 1.00 97.81 408 ASP A N 1
ATOM 3212 C CA . ASP A 1 408 ? -18.215 -5.618 0.533 1.00 97.81 408 ASP A CA 1
ATOM 3213 C C . ASP A 1 408 ? -17.636 -6.314 1.781 1.00 97.81 408 ASP A C 1
ATOM 3215 O O . ASP A 1 408 ? -17.959 -7.461 2.065 1.00 97.81 408 ASP A O 1
ATOM 3219 N N . ILE A 1 409 ? -16.792 -5.631 2.556 1.00 98.62 409 ILE A N 1
ATOM 3220 C CA . ILE A 1 409 ? -16.000 -6.220 3.650 1.00 98.62 409 ILE A CA 1
ATOM 3221 C C . ILE A 1 409 ? -16.738 -6.374 4.994 1.00 98.62 409 ILE A C 1
ATOM 3223 O O . ILE A 1 409 ? -16.107 -6.675 6.006 1.00 98.62 409 ILE A O 1
ATOM 3227 N N . PHE A 1 410 ? -18.048 -6.139 5.031 1.00 98.31 410 PHE A N 1
ATOM 3228 C CA . PHE A 1 410 ? -18.851 -6.084 6.259 1.00 98.31 410 PHE A CA 1
ATOM 3229 C C . PHE A 1 410 ? -19.695 -7.353 6.463 1.00 98.31 410 PHE A C 1
ATOM 3231 O O . PHE A 1 410 ? -19.967 -8.065 5.497 1.00 98.31 410 PHE A O 1
ATOM 3238 N N . GLU A 1 411 ? -20.078 -7.626 7.717 1.00 95.12 411 GLU A N 1
ATOM 3239 C CA . GLU A 1 411 ? -20.972 -8.739 8.117 1.00 95.12 411 GLU A CA 1
ATOM 3240 C C . GLU A 1 411 ? -22.403 -8.642 7.563 1.00 95.12 411 GLU A C 1
ATOM 3242 O O . GLU A 1 411 ? -22.929 -7.507 7.430 1.00 95.12 411 GLU A O 1
#

Secondary structure (DSSP, 8-state):
--TTHHHHHHHHHHHHHHHTTT----HHHHHHHHHHHHHT--HHHHHHHHHHHHHHSS----HHHHTT--TTS----HHHHHHHHHHHHHSS-GGGGSSS-HHHHHHHHHHHHHHHHHHH----------------S--PPP----SSSSSS-TT---TT--GGGS-B-S--HHHHGGGTTTTTTS-PPPTT--EEEETTSEEEEE--SSGGGSTTSGGGTT--SBTTSS--PSSP--STTTT--GGGSTT---GGGTSSSGGG---EEEEEE--SSGGG--TTT-EEEEEESS-SSBSEEEEEPPTTPPPPPTT-EEEEEEE---SSSS--BEEEEEEEEEES----PPBPPPB-----TT-GGGS--S-BBPP--S-SS-----PPTT----SSGGGTPPSEE-TT-B-

pLDDT: mean 74.07, std 26.85, range [21.31, 98.94]